Protein AF-A0A9W5T7R8-F1 (afdb_monomer_lite)

Structure (mmCIF, N/CA/C/O backbone):
data_AF-A0A9W5T7R8-F1
#
_entry.id   AF-A0A9W5T7R8-F1
#
loop_
_atom_site.group_PDB
_atom_site.id
_atom_site.type_symbol
_atom_site.label_atom_id
_atom_site.label_alt_id
_atom_site.label_comp_id
_atom_site.label_asym_id
_atom_site.label_entity_id
_atom_site.label_seq_id
_atom_site.pdbx_PDB_ins_code
_atom_site.Cartn_x
_atom_site.Cartn_y
_atom_site.Cartn_z
_atom_site.occupancy
_atom_site.B_iso_or_equiv
_atom_site.auth_seq_id
_atom_site.auth_comp_id
_atom_site.auth_asym_id
_atom_site.auth_atom_id
_atom_site.pdbx_PDB_model_num
ATOM 1 N N . MET A 1 1 ? -14.962 12.862 -5.104 1.00 23.00 1 MET A N 1
ATOM 2 C CA . MET A 1 1 ? -13.955 13.493 -5.996 1.00 23.00 1 MET A CA 1
ATOM 3 C C . MET A 1 1 ? -12.549 13.030 -5.608 1.00 23.00 1 MET A C 1
ATOM 5 O O . MET A 1 1 ? -11.966 13.589 -4.693 1.00 23.00 1 MET A O 1
ATOM 9 N N . GLY A 1 2 ? -12.017 11.999 -6.275 1.00 26.80 2 GLY A N 1
ATOM 10 C CA . GLY A 1 2 ? -10.707 11.380 -5.987 1.00 26.80 2 GLY A CA 1
ATOM 11 C C . GLY A 1 2 ? -9.674 11.579 -7.104 1.00 26.80 2 GLY A C 1
ATOM 12 O O . GLY A 1 2 ? -8.995 10.640 -7.491 1.00 26.80 2 GLY A O 1
ATOM 13 N N . LEU A 1 3 ? -9.604 12.788 -7.668 1.00 27.28 3 LEU A N 1
ATOM 14 C CA . LEU A 1 3 ? -8.689 13.176 -8.763 1.00 27.28 3 LEU A CA 1
ATOM 15 C C . LEU A 1 3 ? -7.994 14.530 -8.484 1.00 27.28 3 LEU A C 1
ATOM 17 O O . LEU A 1 3 ? -7.507 15.199 -9.393 1.00 27.28 3 LEU A O 1
ATOM 21 N N . VAL A 1 4 ? -7.986 14.984 -7.224 1.00 27.42 4 VAL A N 1
ATOM 22 C CA . VAL A 1 4 ? -7.709 16.395 -6.892 1.00 27.42 4 VAL A CA 1
ATOM 23 C C . VAL A 1 4 ? -6.227 16.703 -6.623 1.00 27.42 4 VAL A C 1
ATOM 25 O O . VAL A 1 4 ? -5.827 17.841 -6.865 1.00 27.42 4 VAL A O 1
ATOM 28 N N . SER A 1 5 ? -5.383 15.728 -6.258 1.00 31.88 5 SER A N 1
ATOM 29 C CA . SER A 1 5 ? -3.955 16.005 -5.976 1.00 31.88 5 SER A CA 1
ATOM 30 C C . SER A 1 5 ? -3.165 16.435 -7.228 1.00 31.88 5 SER A C 1
ATOM 32 O O . SER A 1 5 ? -2.343 17.339 -7.152 1.00 31.88 5 SER A O 1
ATOM 34 N N . PHE A 1 6 ? -3.511 15.954 -8.432 1.00 30.19 6 PHE A N 1
ATOM 35 C CA . PHE A 1 6 ? -2.869 16.451 -9.664 1.00 30.19 6 PHE A CA 1
ATOM 36 C C . PHE A 1 6 ? -3.442 17.784 -10.183 1.00 30.19 6 PHE A C 1
ATOM 38 O O . PHE A 1 6 ? -2.733 18.536 -10.851 1.00 30.19 6 PHE A O 1
ATOM 45 N N . ARG A 1 7 ? -4.707 18.122 -9.878 1.00 28.73 7 ARG A N 1
ATOM 46 C CA . ARG A 1 7 ? -5.350 19.349 -10.398 1.00 28.73 7 ARG A CA 1
ATOM 47 C C . ARG A 1 7 ? -4.938 20.622 -9.654 1.00 28.73 7 ARG A C 1
ATOM 49 O O . ARG A 1 7 ? -4.838 21.673 -10.285 1.00 28.73 7 ARG A O 1
ATOM 56 N N . HIS A 1 8 ? -4.691 20.559 -8.344 1.00 28.14 8 HIS A N 1
ATOM 57 C CA . HIS A 1 8 ? -4.399 21.767 -7.556 1.00 28.14 8 HIS A CA 1
ATOM 58 C C . HIS A 1 8 ? -2.977 22.309 -7.744 1.00 28.14 8 HIS A C 1
ATOM 60 O O . HIS A 1 8 ? -2.745 23.495 -7.518 1.00 28.14 8 HIS A O 1
ATOM 66 N N . VAL A 1 9 ? -2.046 21.489 -8.240 1.00 33.12 9 VAL A N 1
ATOM 67 C CA . VAL A 1 9 ? -0.649 21.906 -8.434 1.00 33.12 9 VAL A CA 1
ATOM 68 C C . VAL A 1 9 ? -0.447 22.763 -9.695 1.00 33.12 9 VAL A C 1
ATOM 70 O O . VAL A 1 9 ? 0.502 23.540 -9.743 1.00 33.12 9 VAL A O 1
ATOM 73 N N . TYR A 1 10 ? -1.349 22.717 -10.687 1.00 29.19 10 TYR A N 1
ATOM 74 C CA . TYR A 1 10 ? -1.171 23.458 -11.952 1.00 29.19 10 TYR A CA 1
ATOM 75 C C . TYR A 1 10 ? -2.207 24.562 -12.226 1.00 29.19 10 TYR A C 1
ATOM 77 O O . TYR A 1 10 ? -1.932 25.480 -12.999 1.00 29.19 10 TYR A O 1
ATOM 85 N N . ALA A 1 11 ? -3.368 24.554 -11.561 1.00 25.80 11 ALA A N 1
ATOM 86 C CA . ALA A 1 11 ? -4.445 25.515 -11.837 1.00 25.80 11 ALA A CA 1
ATOM 87 C C . ALA A 1 11 ? -4.159 26.968 -11.389 1.00 25.80 11 ALA A C 1
ATOM 89 O O . ALA A 1 11 ? -4.924 27.868 -11.724 1.00 25.80 11 ALA A O 1
ATOM 90 N N . ARG A 1 12 ? -3.054 27.235 -10.677 1.00 26.36 12 ARG A N 1
ATOM 91 C CA . ARG A 1 12 ? -2.699 28.587 -10.200 1.00 26.36 12 ARG A CA 1
ATOM 92 C C . ARG A 1 12 ? -1.835 29.416 -11.163 1.00 26.36 12 ARG A C 1
ATOM 94 O O . ARG A 1 12 ? -1.427 30.506 -10.796 1.00 26.36 12 ARG A O 1
ATOM 101 N N . THR A 1 13 ? -1.568 28.938 -12.383 1.00 30.62 13 THR A N 1
ATOM 102 C CA . THR A 1 13 ? -0.748 29.666 -13.385 1.00 30.62 13 THR A CA 1
ATOM 103 C C . THR A 1 13 ? -1.537 30.229 -14.569 1.00 30.62 13 THR A C 1
ATOM 105 O O . THR A 1 13 ? -0.951 30.586 -15.585 1.00 30.62 13 THR A O 1
ATOM 108 N N . LYS A 1 14 ? -2.867 30.340 -14.461 1.00 30.33 14 LYS A N 1
ATOM 109 C CA . LYS A 1 14 ? -3.702 30.851 -15.557 1.00 30.33 14 LYS A CA 1
ATOM 110 C C . LYS A 1 14 ? -4.711 31.912 -15.117 1.00 30.33 14 LYS A C 1
ATOM 112 O O . LYS A 1 14 ? -5.876 31.799 -15.453 1.00 30.33 14 LYS A O 1
ATOM 117 N N . TYR A 1 15 ? -4.277 32.926 -14.376 1.00 28.81 15 TYR A N 1
ATOM 118 C CA . TYR A 1 15 ? -5.021 34.184 -14.238 1.00 28.81 15 TYR A CA 1
ATOM 119 C C . TYR A 1 15 ? -4.046 35.307 -13.905 1.00 28.81 15 TYR A C 1
ATOM 121 O O . TYR A 1 15 ? -3.681 35.466 -12.750 1.00 28.81 15 TYR A O 1
ATOM 129 N N . GLU A 1 16 ? -3.592 35.999 -14.945 1.00 28.28 16 GLU A N 1
ATOM 130 C CA . GLU A 1 16 ? -3.337 37.443 -15.005 1.00 28.28 16 GLU A CA 1
ATOM 131 C C . GLU A 1 16 ? -2.691 37.712 -16.367 1.00 28.28 16 GLU A C 1
ATOM 133 O O . GLU A 1 16 ? -1.531 37.386 -16.585 1.00 28.28 16 GLU A O 1
ATOM 138 N N . GLU A 1 17 ? -3.502 38.153 -17.328 1.00 27.02 17 GLU A N 1
ATOM 139 C CA . GLU A 1 17 ? -3.256 39.367 -18.116 1.00 27.02 17 GLU A CA 1
ATOM 140 C C . GLU A 1 17 ? -4.398 39.558 -19.128 1.00 27.02 17 GLU A C 1
ATOM 142 O O . GLU A 1 17 ? -4.904 38.614 -19.740 1.00 27.02 17 GLU A O 1
ATOM 147 N N . ASP A 1 18 ? -4.861 40.801 -19.188 1.00 27.88 18 ASP A N 1
ATOM 148 C CA . ASP A 1 18 ? -6.078 41.276 -19.830 1.00 27.88 18 ASP A CA 1
ATOM 149 C C . ASP A 1 18 ? -6.125 41.085 -21.360 1.00 27.88 18 ASP A C 1
ATOM 151 O O . ASP A 1 18 ? -5.143 41.233 -22.084 1.00 27.88 18 ASP A O 1
ATOM 155 N N . ASN A 1 19 ? -7.338 40.814 -21.848 1.00 26.39 19 ASN A N 1
ATOM 156 C CA . ASN A 1 19 ? -7.784 40.881 -23.252 1.00 26.39 19 ASN A CA 1
ATOM 157 C C . ASN A 1 19 ? -7.835 42.362 -23.743 1.00 26.39 19 ASN A C 1
ATOM 159 O O . ASN A 1 19 ? -7.870 43.231 -22.869 1.00 26.39 19 ASN A O 1
ATOM 163 N N . PRO A 1 20 ? -7.989 42.717 -25.055 1.00 34.69 20 PRO A N 1
ATOM 164 C CA . PRO A 1 20 ? -8.748 41.965 -26.075 1.00 34.69 20 PRO A CA 1
ATOM 165 C C . PRO A 1 20 ? -8.297 42.051 -27.567 1.00 34.69 20 PRO A C 1
ATOM 167 O O . PRO A 1 20 ? -7.465 42.865 -27.955 1.00 34.69 20 PRO A O 1
ATOM 170 N N . ALA A 1 21 ? -9.047 41.295 -28.394 1.00 25.12 21 ALA A N 1
ATOM 171 C CA . ALA A 1 21 ? -9.276 41.405 -29.853 1.00 25.12 21 ALA A CA 1
ATOM 172 C C . ALA A 1 21 ? -8.281 40.575 -30.709 1.00 25.12 21 ALA A C 1
ATOM 174 O O . ALA A 1 21 ? -7.082 40.645 -30.508 1.00 25.12 21 ALA A O 1
ATOM 175 N N . GLU A 1 22 ? -8.667 39.672 -31.619 1.00 24.88 22 GLU A N 1
ATOM 176 C CA . GLU A 1 22 ? -9.632 39.775 -32.714 1.00 24.88 22 GLU A CA 1
ATOM 177 C C . GLU A 1 22 ? -9.999 38.382 -33.271 1.00 24.88 22 GLU A C 1
ATOM 179 O O . GLU A 1 22 ? -9.267 37.403 -33.134 1.00 24.88 22 GLU A O 1
ATOM 184 N N . ASN A 1 23 ? -11.150 38.323 -33.940 1.00 28.00 23 ASN A N 1
ATOM 185 C CA . ASN A 1 23 ? -11.720 37.157 -34.604 1.00 28.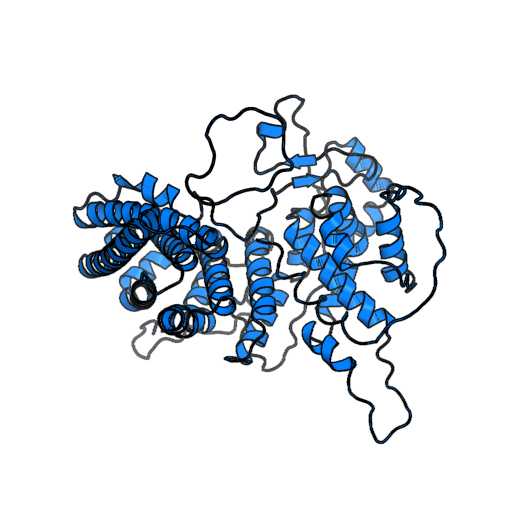00 23 ASN A CA 1
ATOM 186 C C . ASN A 1 23 ? -10.799 36.558 -35.677 1.00 28.00 23 ASN A C 1
ATOM 188 O O . ASN A 1 23 ? -10.340 37.269 -36.563 1.00 28.00 23 ASN A O 1
ATOM 192 N N . THR A 1 24 ? -10.700 35.230 -35.732 1.00 26.50 24 THR A N 1
ATOM 193 C CA . THR A 1 24 ? -10.778 34.492 -37.004 1.00 26.50 24 THR A CA 1
ATOM 194 C C . THR A 1 24 ? -11.120 33.031 -36.738 1.00 26.50 24 THR A C 1
ATOM 196 O O . THR A 1 24 ? -10.464 32.334 -35.972 1.00 26.50 24 THR A O 1
ATOM 199 N N . ALA A 1 25 ? -12.208 32.590 -37.361 1.00 33.06 25 ALA A N 1
ATOM 200 C CA . ALA A 1 25 ? -12.655 31.213 -37.366 1.00 33.06 25 ALA A CA 1
ATOM 201 C C . ALA A 1 25 ? -11.724 30.356 -38.234 1.00 33.06 25 ALA A C 1
ATOM 203 O O . ALA A 1 25 ? -11.515 30.674 -39.404 1.00 33.06 25 ALA A O 1
ATOM 204 N N . THR A 1 26 ? -11.256 29.228 -37.703 1.00 25.48 26 THR A N 1
ATOM 205 C CA . THR A 1 26 ? -10.658 28.156 -38.505 1.00 25.48 26 THR A CA 1
ATOM 206 C C . THR A 1 26 ? -11.041 26.789 -37.942 1.00 25.48 26 THR A C 1
ATOM 208 O O . THR A 1 26 ? -10.622 26.391 -36.864 1.00 25.48 26 THR A O 1
ATOM 211 N N . SER A 1 27 ? -11.887 26.111 -38.722 1.00 25.31 27 SER A N 1
ATOM 212 C CA . SER A 1 27 ? -11.985 24.663 -38.938 1.00 25.31 27 SER A CA 1
ATOM 213 C C . SER A 1 27 ? -11.638 23.737 -37.765 1.00 25.31 27 SER A C 1
ATOM 215 O O . SER A 1 27 ? -10.476 23.418 -37.524 1.00 25.31 27 SER A O 1
ATOM 217 N N . VAL A 1 28 ? -12.682 23.192 -37.136 1.00 30.47 28 VAL A N 1
ATOM 218 C CA . VAL A 1 28 ? -12.600 22.013 -36.266 1.00 30.47 28 VAL A CA 1
ATOM 219 C C . VAL A 1 28 ? -12.209 20.806 -37.123 1.00 30.47 28 VAL A C 1
ATOM 221 O O . VAL A 1 28 ? -13.048 20.202 -37.787 1.00 30.47 28 VAL A O 1
ATOM 224 N N . VAL A 1 29 ? -10.919 20.479 -37.136 1.00 28.62 29 VAL A N 1
ATOM 225 C CA . VAL A 1 29 ? -10.441 19.141 -37.500 1.00 28.62 29 VAL A CA 1
ATOM 226 C C . VAL A 1 29 ? -10.644 18.260 -36.258 1.00 28.62 29 VAL A C 1
ATOM 228 O O . VAL A 1 29 ? -10.302 18.710 -35.160 1.00 28.62 29 VAL A O 1
ATOM 231 N N . PRO A 1 30 ? -11.232 17.055 -36.367 1.00 28.05 30 PRO A N 1
ATOM 232 C CA . PRO A 1 30 ? -11.316 16.147 -35.227 1.00 28.05 30 PRO A CA 1
ATOM 233 C C . PRO A 1 30 ? -9.891 15.822 -34.757 1.00 28.05 30 PRO A C 1
ATOM 235 O O . PRO A 1 30 ? -9.014 15.685 -35.610 1.00 28.05 30 PRO A O 1
ATOM 238 N N . PRO A 1 31 ? -9.621 15.689 -33.448 1.00 31.73 31 PRO A N 1
ATOM 239 C CA . PRO A 1 31 ? -8.311 15.235 -33.009 1.00 31.73 31 PRO A CA 1
ATOM 240 C C . PRO A 1 31 ? -8.082 13.827 -33.570 1.00 31.73 31 PRO A C 1
ATOM 242 O O . PRO A 1 31 ? -8.842 12.906 -33.269 1.00 31.73 31 PRO A O 1
ATOM 245 N N . GLU A 1 32 ? -7.069 13.685 -34.427 1.00 30.02 32 GLU A N 1
ATOM 246 C CA . GLU A 1 32 ? -6.543 12.386 -34.842 1.00 30.02 32 GLU A CA 1
ATOM 247 C C . GLU A 1 32 ? -6.204 11.579 -33.582 1.00 30.02 32 GLU A C 1
ATOM 249 O O . GLU A 1 32 ? -5.614 12.113 -32.637 1.00 30.02 32 GLU A O 1
ATOM 254 N N . GLU A 1 33 ? -6.606 10.305 -33.536 1.00 32.50 33 GLU A N 1
ATOM 255 C CA . GLU A 1 33 ? -6.190 9.408 -32.460 1.00 32.50 33 GLU A CA 1
ATOM 256 C C . GLU A 1 33 ? -4.652 9.384 -32.411 1.00 32.50 33 GLU A C 1
ATOM 258 O O . GLU A 1 33 ? -4.025 9.059 -33.423 1.00 32.50 33 GLU A O 1
ATOM 263 N N . PRO A 1 34 ? -4.011 9.732 -31.278 1.00 40.38 34 PRO A N 1
ATOM 264 C CA . PRO A 1 34 ? -2.562 9.688 -31.189 1.00 40.38 34 PRO A CA 1
ATOM 265 C C . PRO A 1 34 ? -2.100 8.235 -31.318 1.00 40.38 34 PRO A C 1
ATOM 267 O O . PRO A 1 34 ? -2.453 7.371 -30.509 1.00 40.38 34 PRO A O 1
ATOM 270 N N . ASP A 1 35 ? -1.317 7.983 -32.362 1.00 47.25 35 ASP A N 1
ATOM 271 C CA . ASP A 1 35 ? -0.700 6.696 -32.646 1.00 47.25 35 ASP A CA 1
ATOM 272 C C . ASP A 1 35 ? 0.115 6.215 -31.427 1.00 47.25 35 ASP A C 1
ATOM 274 O O . ASP A 1 35 ? 0.930 6.948 -30.859 1.00 47.25 35 ASP A O 1
ATOM 278 N N . LYS A 1 36 ? -0.162 4.993 -30.958 1.00 53.56 36 LYS A N 1
ATOM 279 C CA . LYS A 1 36 ? 0.177 4.534 -29.594 1.00 53.56 36 LYS A CA 1
ATOM 280 C C . LYS A 1 36 ? 1.679 4.364 -29.347 1.00 53.56 36 LYS A C 1
ATOM 282 O O . LYS A 1 36 ? 2.089 4.350 -28.185 1.00 53.56 36 LYS A O 1
ATOM 287 N N . ASP A 1 37 ? 2.477 4.278 -30.408 1.00 61.19 37 ASP A N 1
ATOM 288 C CA . ASP A 1 37 ? 3.933 4.099 -30.345 1.00 61.19 37 ASP A CA 1
ATOM 289 C C . ASP A 1 37 ? 4.713 5.423 -30.262 1.00 61.19 37 ASP A C 1
ATOM 291 O O . ASP A 1 37 ? 5.884 5.439 -29.873 1.00 61.19 37 ASP A O 1
ATOM 295 N N . VAL A 1 38 ? 4.059 6.551 -30.547 1.00 75.69 38 VAL A N 1
ATOM 296 C CA . VAL A 1 38 ? 4.699 7.871 -30.601 1.00 75.69 38 VAL A CA 1
ATOM 297 C C . VAL A 1 38 ? 5.185 8.328 -29.217 1.00 75.69 38 VAL A C 1
ATOM 299 O O . VAL A 1 38 ? 6.282 8.873 -29.090 1.00 75.69 38 VAL A O 1
ATOM 302 N N . ASP A 1 39 ? 4.421 8.038 -28.159 1.00 82.00 39 ASP A N 1
ATOM 303 C CA . ASP A 1 39 ? 4.752 8.452 -26.788 1.00 82.00 39 ASP A CA 1
ATOM 304 C C . ASP A 1 39 ? 6.039 7.791 -26.265 1.00 82.00 39 ASP A C 1
ATOM 306 O O . ASP A 1 39 ? 6.870 8.437 -25.622 1.00 82.00 39 ASP A O 1
ATOM 310 N N . ILE A 1 40 ? 6.226 6.495 -26.545 1.00 82.94 40 ILE A N 1
ATOM 311 C CA . ILE A 1 40 ? 7.423 5.755 -26.122 1.00 82.94 40 ILE A CA 1
ATOM 312 C C . ILE A 1 40 ? 8.651 6.246 -26.885 1.00 82.94 40 ILE A C 1
ATOM 314 O O . ILE A 1 40 ? 9.715 6.400 -26.285 1.00 82.94 40 ILE A O 1
ATOM 318 N N . GLU A 1 41 ? 8.521 6.523 -28.182 1.00 84.69 41 GLU A N 1
ATOM 319 C CA . GLU A 1 41 ? 9.622 7.086 -28.964 1.00 84.69 41 GLU A CA 1
ATOM 320 C C . GLU A 1 41 ? 10.006 8.488 -28.478 1.00 84.69 41 GLU A C 1
ATOM 322 O O . GLU A 1 41 ? 11.193 8.771 -28.328 1.00 84.69 41 GLU A O 1
ATOM 327 N N . TYR A 1 42 ? 9.048 9.338 -28.097 1.00 84.50 42 TYR A N 1
ATOM 328 C CA . TYR A 1 42 ? 9.359 10.629 -27.471 1.00 84.50 42 TYR A CA 1
ATOM 329 C C . TYR A 1 42 ? 10.088 10.488 -26.136 1.00 84.50 42 TYR A C 1
ATOM 331 O O . TYR A 1 42 ? 11.030 11.234 -25.854 1.00 84.50 42 TYR A O 1
ATOM 339 N N . LEU A 1 43 ? 9.706 9.506 -25.321 1.00 85.56 43 LEU A N 1
ATOM 340 C CA . LEU A 1 43 ? 10.438 9.205 -24.097 1.00 85.56 43 LEU A CA 1
ATOM 341 C C . LEU A 1 43 ? 11.863 8.724 -24.397 1.00 85.56 43 LEU A C 1
ATOM 343 O O . LEU A 1 43 ? 12.812 9.168 -23.749 1.00 85.56 43 LEU A O 1
ATOM 347 N N . LYS A 1 44 ? 12.049 7.874 -25.411 1.00 85.81 44 LYS A N 1
ATOM 348 C CA . LYS A 1 44 ? 13.386 7.455 -25.850 1.00 85.81 44 LYS A CA 1
ATOM 349 C C . LYS A 1 44 ? 14.213 8.642 -26.356 1.00 85.81 44 LYS A C 1
ATOM 351 O O . LYS A 1 44 ? 15.378 8.765 -25.980 1.00 85.81 44 LYS A O 1
ATOM 356 N N . GLU A 1 45 ? 13.625 9.547 -27.139 1.00 85.62 45 GLU A N 1
ATOM 357 C CA . GLU A 1 45 ? 14.274 10.785 -27.590 1.00 85.62 45 GLU A CA 1
ATOM 358 C C . GLU A 1 45 ? 14.784 11.626 -26.407 1.00 85.62 45 GLU A C 1
ATOM 360 O O . GLU A 1 45 ? 15.913 12.127 -26.448 1.00 85.62 45 GLU A O 1
ATOM 365 N N . LEU A 1 46 ? 14.006 11.731 -25.327 1.00 83.94 46 LEU A N 1
ATOM 366 C CA . LEU A 1 46 ? 14.413 12.447 -24.119 1.00 83.94 46 LEU A CA 1
ATOM 367 C C . LEU A 1 46 ? 15.560 11.738 -23.380 1.00 83.94 46 LEU A C 1
ATOM 369 O O . LEU A 1 46 ? 16.579 12.363 -23.076 1.00 83.94 46 LEU A O 1
ATOM 373 N N . PHE A 1 47 ? 15.416 10.444 -23.078 1.00 84.25 47 PHE A N 1
ATOM 374 C CA . PHE A 1 47 ? 16.367 9.720 -22.225 1.00 84.25 47 PHE A CA 1
ATOM 375 C C . PHE A 1 47 ? 17.672 9.344 -22.940 1.00 84.25 47 PHE A C 1
ATOM 377 O O . PHE A 1 47 ? 18.739 9.441 -22.331 1.00 84.25 47 PHE A O 1
ATOM 384 N N . PHE A 1 48 ? 17.615 8.960 -24.219 1.00 84.12 48 PHE A N 1
ATOM 385 C CA . PHE A 1 48 ? 18.787 8.515 -24.987 1.00 84.12 48 PHE A CA 1
ATOM 386 C C . PHE A 1 48 ? 19.420 9.621 -25.830 1.00 84.12 48 PHE A C 1
ATOM 388 O O . PHE A 1 48 ? 20.627 9.588 -26.072 1.00 84.12 48 PHE A O 1
ATOM 395 N N . HIS A 1 49 ? 18.630 10.597 -26.286 1.00 83.62 49 HIS A N 1
ATOM 396 C CA . HIS A 1 49 ? 19.101 11.625 -27.218 1.00 83.62 49 HIS A CA 1
ATOM 397 C C . HIS A 1 49 ? 19.038 13.045 -26.657 1.00 83.62 49 HIS A C 1
ATOM 399 O O . HIS A 1 49 ? 19.481 13.968 -27.340 1.00 83.62 49 HIS A O 1
ATOM 405 N N . SER A 1 50 ? 18.535 13.233 -25.428 1.00 80.25 50 SER A N 1
ATOM 406 C CA . SER A 1 50 ? 18.412 14.548 -24.787 1.00 80.25 50 SER A CA 1
ATOM 407 C C . SER A 1 50 ? 17.646 15.564 -25.653 1.00 80.25 50 SER A C 1
ATOM 409 O O . SER A 1 50 ? 17.888 16.767 -25.572 1.00 80.25 50 SER A O 1
ATOM 411 N N . LYS A 1 51 ? 16.730 15.090 -26.510 1.00 78.12 51 LYS A N 1
ATOM 412 C CA . LYS A 1 51 ? 15.912 15.942 -27.379 1.00 78.12 51 LYS A CA 1
ATOM 413 C C . LYS A 1 51 ? 14.630 16.331 -26.653 1.00 78.12 51 LYS A C 1
ATOM 415 O O . LYS A 1 51 ? 13.906 15.474 -26.157 1.00 78.12 51 LYS A O 1
ATOM 420 N N . LEU A 1 52 ? 14.353 17.632 -26.606 1.00 72.31 52 LEU A N 1
ATOM 421 C CA . LEU A 1 52 ? 13.158 18.172 -25.965 1.00 72.31 52 LEU A CA 1
ATOM 422 C C . LEU A 1 52 ? 12.022 18.342 -26.972 1.00 72.31 52 LEU A C 1
ATOM 424 O O . LEU A 1 52 ? 12.214 18.887 -28.059 1.00 72.31 52 LEU A O 1
ATOM 428 N N . ARG A 1 53 ? 10.820 17.934 -26.566 1.00 69.50 53 ARG A N 1
ATOM 429 C CA . ARG A 1 53 ? 9.559 18.205 -27.263 1.00 69.50 53 ARG A CA 1
ATOM 430 C C . ARG A 1 53 ? 8.724 19.133 -26.365 1.00 69.50 53 ARG A C 1
ATOM 432 O O . ARG A 1 53 ? 8.135 18.649 -25.404 1.00 69.50 53 ARG A O 1
ATOM 439 N N . PRO A 1 54 ? 8.671 20.452 -26.636 1.00 58.56 54 PRO A N 1
ATOM 440 C CA . PRO A 1 54 ? 8.043 21.433 -25.737 1.00 58.56 54 PRO A CA 1
ATOM 441 C C . PRO A 1 54 ? 6.534 21.246 -25.508 1.00 58.56 54 PRO A C 1
ATOM 443 O O . PRO A 1 54 ? 5.987 21.837 -24.587 1.00 58.56 54 PRO A O 1
ATOM 446 N N . ALA A 1 55 ? 5.862 20.456 -26.351 1.00 59.44 55 ALA A N 1
ATOM 447 C CA . ALA A 1 55 ? 4.408 20.304 -26.363 1.00 59.44 55 ALA A CA 1
ATOM 448 C C . ALA A 1 55 ? 3.880 19.070 -25.606 1.00 59.44 55 ALA A C 1
ATOM 450 O O . ALA A 1 55 ? 2.669 18.858 -25.598 1.00 59.44 55 ALA A O 1
ATOM 451 N N . LEU A 1 56 ? 4.740 18.235 -25.005 1.00 67.00 56 LEU A N 1
ATOM 452 C CA . LEU A 1 56 ? 4.269 17.013 -24.346 1.00 67.00 56 LEU A CA 1
ATOM 453 C C . LEU A 1 56 ? 3.842 17.280 -22.896 1.00 67.00 56 LEU A C 1
ATOM 455 O O . LEU A 1 56 ? 4.657 17.662 -22.054 1.00 67.00 56 LEU A O 1
ATOM 459 N N . ASP A 1 57 ? 2.564 17.040 -22.600 1.00 77.06 57 ASP A N 1
ATOM 460 C CA . ASP A 1 57 ? 2.040 17.036 -21.235 1.00 77.06 57 ASP A CA 1
ATOM 461 C C . ASP A 1 57 ? 2.411 15.721 -20.533 1.00 77.06 57 ASP A C 1
ATOM 463 O O . ASP A 1 57 ? 1.707 14.713 -20.624 1.00 77.06 57 ASP A O 1
ATOM 467 N N . TRP A 1 58 ? 3.543 15.732 -19.827 1.00 74.94 58 TRP A N 1
ATOM 468 C CA . TRP A 1 58 ? 4.041 14.567 -19.094 1.00 74.94 58 TRP A CA 1
ATOM 469 C C . TRP A 1 58 ? 3.047 14.076 -18.034 1.00 74.94 58 TRP A C 1
ATOM 471 O O . TRP A 1 58 ? 2.876 12.871 -17.869 1.00 74.94 58 TRP A O 1
ATOM 481 N N . ALA A 1 59 ? 2.365 14.983 -17.328 1.00 69.94 59 ALA A N 1
ATOM 482 C CA . ALA A 1 59 ? 1.384 14.600 -16.313 1.00 69.94 59 ALA A CA 1
ATOM 483 C C . ALA A 1 59 ? 0.120 14.014 -16.963 1.00 69.94 59 ALA A C 1
ATOM 485 O O . ALA A 1 59 ? -0.394 12.987 -16.512 1.00 69.94 59 ALA A O 1
ATOM 486 N N . GLY A 1 60 ? -0.330 14.620 -18.065 1.00 78.00 60 GLY A N 1
ATOM 487 C CA . GLY A 1 60 ? -1.404 14.103 -18.909 1.00 78.00 60 GLY A CA 1
ATOM 488 C C . GLY A 1 60 ? -1.106 12.715 -19.475 1.00 78.00 60 GLY A C 1
ATOM 489 O O . GLY A 1 60 ? -2.012 11.888 -19.539 1.00 78.00 60 GLY A O 1
ATOM 490 N N . LEU A 1 61 ? 0.156 12.400 -19.796 1.00 80.50 61 LEU A N 1
ATOM 491 C CA . LEU A 1 61 ? 0.563 11.067 -20.255 1.00 80.50 61 LEU A CA 1
ATOM 492 C C . LEU A 1 61 ? 0.211 9.977 -19.233 1.00 80.50 61 LEU A C 1
ATOM 494 O O . LEU A 1 61 ? -0.378 8.963 -19.606 1.00 80.50 61 LEU A O 1
ATOM 498 N N . CYS A 1 62 ? 0.515 10.191 -17.947 1.00 78.38 62 CYS A N 1
ATOM 499 C CA . CYS A 1 62 ? 0.177 9.226 -16.897 1.00 78.38 62 CYS A CA 1
ATOM 500 C C . CYS A 1 62 ? -1.327 9.000 -16.774 1.00 78.38 62 CYS A C 1
ATOM 502 O O . CYS A 1 62 ? -1.747 7.857 -16.623 1.00 78.38 62 CYS A O 1
ATOM 504 N N . LEU A 1 63 ? -2.125 10.066 -16.864 1.00 78.56 63 LEU A N 1
ATOM 505 C CA . LEU A 1 63 ? -3.585 9.980 -16.802 1.00 78.56 63 LEU A CA 1
ATOM 506 C C . LEU A 1 63 ? -4.151 9.247 -18.024 1.00 78.56 63 LEU A C 1
ATOM 508 O O . LEU A 1 63 ? -4.955 8.329 -17.880 1.00 78.56 63 LEU A O 1
ATOM 512 N N . ASN A 1 64 ? -3.678 9.595 -19.221 1.00 83.56 64 ASN A N 1
ATOM 513 C CA . ASN A 1 64 ? -4.127 8.998 -20.478 1.00 83.56 64 ASN A CA 1
ATOM 514 C C . ASN A 1 64 ? -3.761 7.512 -20.574 1.00 83.56 64 ASN A C 1
ATOM 516 O O . ASN A 1 64 ? -4.536 6.709 -21.089 1.00 83.56 64 ASN A O 1
ATOM 520 N N . LYS A 1 65 ? -2.583 7.131 -20.068 1.00 85.94 65 LYS A N 1
ATOM 521 C CA . LYS A 1 65 ? -2.078 5.753 -20.109 1.00 85.94 65 LYS A CA 1
ATOM 522 C C . LYS A 1 65 ? -2.325 4.985 -18.812 1.00 85.94 65 LYS A C 1
ATOM 524 O O . LYS A 1 65 ? -1.792 3.891 -18.665 1.00 85.94 65 LYS A O 1
ATOM 529 N N . GLN A 1 66 ? -3.114 5.497 -17.864 1.00 82.12 66 GLN A N 1
ATOM 530 C CA . GLN A 1 66 ? -3.242 4.901 -16.523 1.00 82.12 66 GLN A CA 1
ATOM 531 C C . GLN A 1 66 ? -3.747 3.444 -16.518 1.00 82.12 66 GLN A C 1
ATOM 533 O O . GLN A 1 66 ? -3.483 2.725 -15.567 1.00 82.12 66 GLN A O 1
ATOM 538 N N . HIS A 1 67 ? -4.471 3.013 -17.560 1.00 82.06 67 HIS A N 1
ATOM 539 C CA . HIS A 1 67 ? -4.958 1.634 -17.736 1.00 82.06 67 HIS A CA 1
ATOM 540 C C . HIS A 1 67 ? -4.215 0.872 -18.850 1.00 82.06 67 HIS A C 1
ATOM 542 O O . HIS A 1 67 ? -4.564 -0.264 -19.171 1.00 82.06 67 HIS A O 1
ATOM 548 N N . ASP A 1 68 ? -3.210 1.485 -19.477 1.00 87.75 68 ASP A N 1
ATOM 549 C CA . ASP A 1 68 ? -2.444 0.870 -20.558 1.00 87.75 68 ASP A CA 1
ATOM 550 C C . ASP A 1 68 ? -1.273 0.066 -19.979 1.00 87.75 68 ASP A C 1
ATOM 552 O O . ASP A 1 68 ? -0.115 0.491 -19.958 1.00 87.75 68 ASP A O 1
ATOM 556 N N . PHE A 1 69 ? -1.575 -1.139 -19.491 1.00 88.44 69 PHE A N 1
ATOM 557 C CA . PHE A 1 69 ? -0.570 -2.026 -18.898 1.00 88.44 69 PHE A CA 1
ATOM 558 C C . PHE A 1 69 ? 0.566 -2.386 -19.872 1.00 88.44 69 PHE A C 1
ATOM 560 O O . PHE A 1 69 ? 1.659 -2.750 -19.438 1.00 88.44 69 PHE A O 1
ATOM 567 N N . LYS A 1 70 ? 0.344 -2.278 -21.189 1.00 89.19 70 LYS A N 1
ATOM 568 C CA . LYS A 1 70 ? 1.376 -2.525 -22.207 1.00 89.19 70 LYS A CA 1
ATOM 569 C C . LYS A 1 70 ? 2.338 -1.361 -22.312 1.00 89.19 70 LYS A C 1
ATOM 571 O O . LYS A 1 70 ? 3.548 -1.588 -22.313 1.00 89.19 70 LYS A O 1
ATOM 576 N N . PHE A 1 71 ? 1.817 -0.140 -22.328 1.00 91.12 71 PHE A N 1
ATOM 577 C CA . PHE A 1 71 ? 2.632 1.062 -22.229 1.00 91.12 71 PHE A CA 1
ATOM 578 C C . PHE A 1 71 ? 3.540 0.995 -20.996 1.00 91.12 71 PHE A C 1
ATOM 580 O O . PHE A 1 71 ? 4.755 1.127 -21.123 1.00 91.12 71 PHE A O 1
ATOM 587 N N . TRP A 1 72 ? 2.995 0.672 -19.819 1.00 91.88 72 TRP A N 1
ATOM 588 C CA . TRP A 1 72 ? 3.788 0.596 -18.587 1.00 91.88 72 TRP A CA 1
ATOM 589 C C . TRP A 1 72 ? 4.779 -0.568 -18.553 1.00 91.88 72 TRP A C 1
ATOM 591 O O . TRP A 1 72 ? 5.885 -0.410 -18.024 1.00 91.88 72 TRP A O 1
ATOM 601 N N . ALA A 1 73 ? 4.445 -1.712 -19.157 1.00 92.56 73 ALA A N 1
ATOM 602 C CA . ALA A 1 73 ? 5.400 -2.798 -19.367 1.00 92.56 73 ALA A CA 1
ATOM 603 C C . ALA A 1 73 ? 6.576 -2.346 -20.249 1.00 92.56 73 ALA A C 1
ATOM 605 O O . ALA A 1 73 ? 7.730 -2.615 -19.914 1.00 92.56 73 ALA A O 1
ATOM 606 N N . ASN A 1 74 ? 6.298 -1.599 -21.322 1.00 91.56 74 ASN A N 1
ATOM 607 C CA . ASN A 1 74 ? 7.318 -1.061 -22.218 1.00 91.56 74 ASN A CA 1
ATOM 608 C C . ASN A 1 74 ? 8.173 0.020 -21.535 1.00 91.56 74 ASN A C 1
ATOM 610 O O . ASN A 1 74 ? 9.396 -0.045 -21.603 1.00 91.56 74 ASN A O 1
ATOM 614 N N . VAL A 1 75 ? 7.565 0.948 -20.785 1.00 93.25 75 VAL A N 1
ATOM 615 C CA . VAL A 1 75 ? 8.297 1.917 -19.946 1.00 93.25 75 VAL A CA 1
ATOM 616 C C . VAL A 1 75 ? 9.228 1.185 -18.979 1.00 93.25 75 VAL A C 1
ATOM 618 O O . VAL A 1 75 ? 10.407 1.514 -18.880 1.00 93.25 75 VAL A O 1
ATOM 621 N N . SER A 1 76 ? 8.733 0.149 -18.303 1.00 93.06 76 SER A N 1
ATOM 622 C CA . SER A 1 76 ? 9.520 -0.602 -17.317 1.00 93.06 76 SER A CA 1
ATOM 623 C C . SER A 1 76 ? 10.685 -1.359 -17.952 1.00 93.06 76 SER A C 1
ATOM 625 O O . SER A 1 76 ? 11.778 -1.384 -17.390 1.00 93.06 76 SER A O 1
ATOM 627 N N . HIS A 1 77 ? 10.463 -1.957 -19.124 1.00 93.06 77 HIS A N 1
ATOM 628 C CA . HIS A 1 77 ? 11.480 -2.691 -19.876 1.00 93.06 77 HIS A CA 1
ATOM 629 C C . HIS A 1 77 ? 12.527 -1.757 -20.493 1.00 93.06 77 HIS A C 1
ATOM 631 O O . HIS A 1 77 ? 13.717 -1.930 -20.243 1.00 93.06 77 HIS A O 1
ATOM 637 N N . SER A 1 78 ? 12.088 -0.742 -21.236 1.00 90.94 78 SER A N 1
ATOM 638 C CA . SER A 1 78 ? 12.957 0.118 -22.046 1.00 90.94 78 SER A CA 1
ATOM 639 C C . SER A 1 78 ? 13.612 1.249 -21.248 1.00 90.94 78 SER A C 1
ATOM 641 O O . SER A 1 78 ? 14.732 1.653 -21.554 1.00 90.94 78 SER A O 1
ATOM 643 N N . LEU A 1 79 ? 12.915 1.792 -20.244 1.00 92.94 79 LEU A N 1
ATOM 644 C CA . LEU A 1 79 ? 13.295 3.039 -19.567 1.00 92.94 79 LEU A CA 1
ATOM 645 C C . LEU A 1 79 ? 13.463 2.890 -18.053 1.00 92.94 79 LEU A C 1
ATOM 647 O O . LEU A 1 79 ? 14.045 3.776 -17.431 1.00 92.94 79 LEU A O 1
ATOM 651 N N . GLY A 1 80 ? 13.009 1.787 -17.449 1.00 92.62 80 GLY A N 1
ATOM 652 C CA . GLY A 1 80 ? 12.932 1.636 -15.993 1.00 92.62 80 GLY A CA 1
ATOM 653 C C . GLY A 1 80 ? 14.247 1.926 -15.261 1.00 92.62 80 GLY A C 1
ATOM 654 O O . GLY A 1 80 ? 14.254 2.656 -14.274 1.00 92.62 80 GLY A O 1
ATOM 655 N N . LEU A 1 81 ? 15.385 1.442 -15.771 1.00 90.88 81 LEU A N 1
ATOM 656 C CA . LEU A 1 81 ? 16.698 1.724 -15.169 1.00 90.88 81 LEU A CA 1
ATOM 657 C C . LEU A 1 81 ? 17.107 3.202 -15.277 1.00 90.88 81 LEU A C 1
ATOM 659 O O . LEU A 1 81 ? 17.756 3.713 -14.368 1.00 90.88 81 LEU A O 1
ATOM 663 N N . PHE A 1 82 ? 16.734 3.894 -16.357 1.00 90.06 82 PHE A N 1
ATOM 664 C CA . PHE A 1 82 ? 17.023 5.320 -16.533 1.00 90.06 82 PHE A CA 1
ATOM 665 C C . PHE A 1 82 ? 16.146 6.182 -15.633 1.00 90.06 82 PHE A C 1
ATOM 667 O O . PHE A 1 82 ? 16.667 7.078 -14.976 1.00 90.06 82 PHE A O 1
ATOM 674 N N . VAL A 1 83 ? 14.855 5.854 -15.541 1.00 92.31 83 VAL A N 1
ATOM 675 C CA . VAL A 1 83 ? 13.915 6.493 -14.611 1.00 92.31 83 VAL A CA 1
ATOM 676 C C . VAL A 1 83 ? 14.453 6.412 -13.182 1.00 92.31 83 VAL A C 1
ATOM 678 O O . VAL A 1 83 ? 14.563 7.428 -12.500 1.00 92.31 83 VAL A O 1
ATOM 681 N N . LEU A 1 84 ? 14.862 5.217 -12.744 1.00 91.38 84 LEU A N 1
ATOM 682 C CA . LEU A 1 84 ? 15.388 5.008 -11.394 1.00 91.38 84 LEU A CA 1
ATOM 683 C C . LEU A 1 84 ? 16.735 5.705 -11.183 1.00 91.38 84 LEU A C 1
ATOM 685 O O . LEU A 1 84 ? 16.912 6.384 -10.177 1.00 91.38 84 LEU A O 1
ATOM 689 N N . LYS A 1 85 ? 17.653 5.627 -12.155 1.00 87.50 85 LYS A N 1
ATOM 690 C CA . LYS A 1 85 ? 18.929 6.356 -12.121 1.00 87.50 85 LYS A CA 1
ATOM 691 C C . LYS A 1 85 ? 18.718 7.860 -11.939 1.00 87.50 85 LYS A C 1
ATOM 693 O O . LYS A 1 85 ? 19.426 8.470 -11.141 1.00 87.50 85 LYS A O 1
ATOM 698 N N . SER A 1 86 ? 17.798 8.456 -12.696 1.00 87.50 86 SER A N 1
ATOM 699 C CA . SER A 1 86 ? 17.531 9.896 -12.651 1.00 87.50 86 SER A CA 1
ATOM 700 C C . SER A 1 86 ? 16.960 10.341 -11.309 1.00 87.50 86 SER A C 1
ATOM 702 O O . SER A 1 86 ? 17.209 11.467 -10.905 1.00 87.50 86 SER A O 1
ATOM 704 N N . ILE A 1 87 ? 16.224 9.476 -10.611 1.00 87.19 87 ILE A N 1
ATOM 705 C CA . ILE A 1 87 ? 15.618 9.800 -9.313 1.00 87.19 87 ILE A CA 1
ATOM 706 C C . ILE A 1 87 ? 16.589 9.537 -8.163 1.00 87.19 87 ILE A C 1
ATOM 708 O O . ILE A 1 87 ? 16.713 10.361 -7.265 1.00 87.19 87 ILE A O 1
ATOM 712 N N . PHE A 1 88 ? 17.289 8.404 -8.177 1.00 82.94 88 PHE A N 1
ATOM 713 C CA . PHE A 1 88 ? 18.162 8.006 -7.069 1.00 82.94 88 PHE A CA 1
ATOM 714 C C . PHE A 1 88 ? 19.472 8.781 -7.011 1.00 82.94 88 PHE A C 1
ATOM 716 O O . PHE A 1 88 ? 20.038 8.895 -5.931 1.00 82.94 88 PHE A O 1
ATOM 723 N N . ASN A 1 89 ? 19.927 9.328 -8.140 1.00 73.75 89 ASN A N 1
ATOM 724 C CA . ASN A 1 89 ? 21.089 10.217 -8.189 1.00 73.75 89 ASN A CA 1
ATOM 725 C C . ASN A 1 89 ? 20.691 11.700 -8.255 1.00 73.75 89 ASN A C 1
ATOM 727 O O . ASN A 1 89 ? 21.525 12.537 -8.593 1.00 73.75 89 ASN A O 1
ATOM 731 N N . ALA A 1 90 ? 19.419 12.036 -8.021 1.00 64.31 90 ALA A N 1
ATOM 732 C CA . ALA A 1 90 ? 19.029 13.430 -7.891 1.00 64.31 90 ALA A CA 1
ATOM 733 C C . ALA A 1 90 ? 19.454 13.931 -6.504 1.00 64.31 90 ALA A C 1
ATOM 735 O O . ALA A 1 90 ? 18.868 13.535 -5.500 1.00 64.31 90 ALA A O 1
ATOM 736 N N . ASP A 1 91 ? 20.423 14.847 -6.463 1.00 51.97 91 ASP A N 1
ATOM 737 C CA . ASP A 1 91 ? 20.832 15.553 -5.236 1.00 51.97 91 ASP A CA 1
ATOM 738 C C . ASP A 1 91 ? 19.758 16.543 -4.727 1.00 51.97 91 ASP A C 1
ATOM 740 O O . ASP A 1 91 ? 19.942 17.194 -3.702 1.00 51.97 91 ASP A O 1
ATOM 744 N N . ILE A 1 92 ? 18.635 16.689 -5.444 1.00 49.19 92 ILE A N 1
ATOM 745 C CA . ILE A 1 92 ? 17.590 17.682 -5.172 1.00 49.19 92 ILE A CA 1
ATOM 746 C C . ILE A 1 92 ? 16.241 16.970 -4.947 1.00 49.19 92 ILE A C 1
ATOM 748 O O . ILE A 1 92 ? 15.764 16.269 -5.850 1.00 49.19 92 ILE A O 1
ATOM 752 N N . PRO A 1 93 ? 15.583 17.157 -3.784 1.00 47.25 93 PRO A N 1
ATOM 753 C CA . PRO A 1 93 ? 14.189 16.775 -3.566 1.00 47.25 93 PRO A CA 1
ATOM 754 C C . PRO A 1 93 ? 13.267 17.353 -4.648 1.00 47.25 93 PRO A C 1
ATOM 756 O O . PRO A 1 93 ? 13.395 18.513 -5.030 1.00 47.25 93 PRO A O 1
ATOM 759 N N . PHE A 1 94 ? 12.288 16.578 -5.123 1.00 43.56 94 PHE A N 1
ATOM 760 C CA . PHE A 1 94 ? 11.346 17.010 -6.171 1.00 43.56 94 PHE A CA 1
ATOM 761 C C . PHE A 1 94 ? 10.693 18.386 -5.901 1.00 43.56 94 PHE A C 1
ATOM 763 O O . PHE A 1 94 ? 10.481 19.164 -6.838 1.00 43.56 94 PHE A O 1
ATOM 770 N N . GLU A 1 95 ? 10.430 18.721 -4.636 1.00 46.19 95 GLU A N 1
ATOM 771 C CA . GLU A 1 95 ? 9.810 19.986 -4.218 1.00 46.19 95 GLU A CA 1
ATOM 772 C C . GLU A 1 95 ? 10.735 21.209 -4.296 1.00 46.19 95 GLU A C 1
ATOM 774 O O . GLU A 1 95 ? 10.256 22.294 -4.634 1.00 46.19 95 GLU A O 1
ATOM 779 N N . ASP A 1 96 ? 12.051 21.044 -4.147 1.00 39.97 96 ASP A N 1
ATOM 780 C CA . ASP A 1 96 ? 13.018 22.148 -4.265 1.00 39.97 96 ASP A CA 1
ATOM 781 C C . ASP A 1 96 ? 13.276 22.553 -5.721 1.00 39.97 96 ASP A C 1
ATOM 783 O O . ASP A 1 96 ? 13.719 23.668 -6.006 1.00 39.97 96 ASP A O 1
ATOM 787 N N . SER A 1 97 ? 12.874 21.714 -6.684 1.00 40.38 97 SER A N 1
ATOM 788 C CA . SER A 1 97 ? 12.847 22.109 -8.098 1.00 40.38 97 SER A CA 1
ATOM 789 C C . SER A 1 97 ? 11.849 23.242 -8.387 1.00 40.38 97 SER A C 1
ATOM 791 O O . SER A 1 97 ? 11.886 23.827 -9.471 1.00 40.38 97 SER A O 1
ATOM 793 N N . ARG A 1 98 ? 10.952 23.577 -7.441 1.00 39.50 98 ARG A N 1
ATOM 794 C CA . ARG A 1 98 ? 10.071 24.753 -7.538 1.00 39.50 98 ARG A CA 1
ATOM 795 C C . ARG A 1 98 ? 10.806 26.066 -7.228 1.00 39.50 98 ARG A C 1
ATOM 797 O O . ARG A 1 98 ? 10.410 27.101 -7.762 1.00 39.50 98 ARG A O 1
ATOM 804 N N . VAL A 1 99 ? 11.876 26.036 -6.424 1.00 40.28 99 VAL A N 1
ATOM 805 C CA . VAL A 1 99 ? 12.607 27.231 -5.943 1.00 40.28 99 VAL A CA 1
ATOM 806 C C . VAL A 1 99 ? 13.560 27.809 -7.002 1.00 40.28 99 VAL A C 1
ATOM 808 O O . VAL A 1 99 ? 13.867 29.001 -6.984 1.00 40.28 99 VAL A O 1
ATOM 811 N N . LEU A 1 100 ? 13.928 27.031 -8.024 1.00 40.03 100 LEU A N 1
ATOM 812 C CA . LEU A 1 100 ? 14.743 27.508 -9.154 1.00 40.03 100 LEU A CA 1
ATOM 813 C C . LEU A 1 100 ? 14.036 28.530 -10.065 1.00 40.03 100 LEU A C 1
ATOM 815 O O . LEU A 1 100 ? 14.661 29.075 -10.972 1.00 40.03 100 LEU A O 1
ATOM 819 N N . ARG A 1 101 ? 12.758 28.852 -9.823 1.00 39.38 101 ARG A N 1
ATOM 820 C CA . ARG A 1 101 ? 12.065 29.942 -10.532 1.00 39.38 101 ARG A CA 1
ATOM 821 C C . ARG A 1 101 ? 12.394 31.352 -10.020 1.00 39.38 101 ARG A C 1
ATOM 823 O O . ARG A 1 101 ? 11.886 32.299 -10.609 1.00 39.38 101 ARG A O 1
ATOM 830 N N . GLY A 1 102 ? 13.188 31.522 -8.957 1.00 35.81 102 GLY A N 1
ATOM 831 C CA . GLY A 1 102 ? 13.147 32.781 -8.198 1.00 35.81 102 GLY A CA 1
ATOM 832 C C . GLY A 1 102 ? 14.442 33.506 -7.836 1.00 35.81 102 GLY A C 1
ATOM 833 O O . GLY A 1 102 ? 14.325 34.585 -7.267 1.00 35.81 102 GLY A O 1
ATOM 834 N N . VAL A 1 103 ? 15.647 32.997 -8.115 1.00 31.38 103 VAL A N 1
ATOM 835 C CA . VAL A 1 103 ? 16.880 33.682 -7.666 1.00 31.38 103 VAL A CA 1
ATOM 836 C C . VAL A 1 103 ? 17.731 34.135 -8.855 1.00 31.38 103 VAL A C 1
ATOM 838 O O . VAL A 1 103 ? 18.512 33.345 -9.386 1.00 31.38 103 VAL A O 1
ATOM 841 N N . PRO A 1 104 ? 17.650 35.412 -9.271 1.00 35.41 104 PRO A N 1
ATOM 842 C CA . PRO A 1 104 ? 18.784 36.048 -9.918 1.00 35.41 104 PRO A CA 1
ATOM 843 C C . PRO A 1 104 ? 19.885 36.197 -8.860 1.00 35.41 104 PRO A C 1
ATOM 845 O O . PRO A 1 104 ? 19.680 36.848 -7.837 1.00 35.41 104 PRO A O 1
ATOM 848 N N . SER A 1 105 ? 21.048 35.582 -9.082 1.00 34.03 105 SER A N 1
ATOM 849 C CA . SER A 1 105 ? 22.240 35.882 -8.281 1.00 34.03 105 SER A CA 1
ATOM 850 C C . SER A 1 105 ? 22.596 37.366 -8.468 1.00 34.03 105 SER A C 1
ATOM 852 O O . SER A 1 105 ? 22.755 37.780 -9.620 1.00 34.03 105 SER A O 1
ATOM 854 N N . PRO A 1 106 ? 22.719 38.177 -7.398 1.00 40.56 106 PRO A N 1
ATOM 855 C CA . PRO A 1 106 ? 22.974 39.610 -7.541 1.00 40.56 106 PRO A CA 1
ATOM 856 C C . PRO A 1 106 ? 24.368 39.958 -8.075 1.00 40.56 106 PRO A C 1
ATOM 858 O O . PRO A 1 106 ? 24.538 41.063 -8.573 1.00 40.56 106 PRO A O 1
ATOM 861 N N . ASP A 1 107 ? 25.352 39.051 -8.010 1.00 44.28 107 ASP A N 1
ATOM 862 C CA . ASP A 1 107 ? 26.762 39.477 -8.069 1.00 44.28 107 ASP A CA 1
ATOM 863 C C . ASP A 1 107 ? 27.689 38.703 -9.016 1.00 44.28 107 ASP A C 1
ATOM 865 O O . ASP A 1 107 ? 28.890 38.955 -9.040 1.00 44.28 107 ASP A O 1
ATOM 869 N N . THR A 1 108 ? 27.193 37.811 -9.873 1.00 39.72 108 THR A N 1
ATOM 870 C CA . THR A 1 108 ? 28.033 37.248 -10.948 1.00 39.72 108 THR A CA 1
ATOM 871 C C . THR A 1 108 ? 27.197 36.930 -12.180 1.00 39.72 108 THR A C 1
ATOM 873 O O . THR A 1 108 ? 26.309 36.085 -12.144 1.00 39.72 108 THR A O 1
ATOM 876 N N . GLY A 1 109 ? 27.500 37.587 -13.303 1.00 37.97 109 GLY A N 1
ATOM 877 C CA . GLY A 1 109 ? 26.883 37.368 -14.620 1.00 37.97 109 GLY A CA 1
ATOM 878 C C . GLY A 1 109 ? 27.179 36.002 -15.258 1.00 37.97 109 GLY A C 1
ATOM 879 O O . GLY A 1 109 ? 27.287 35.905 -16.477 1.00 37.97 109 GLY A O 1
ATOM 880 N N . SER A 1 110 ? 27.323 34.946 -14.459 1.00 33.91 110 SER A N 1
ATOM 881 C CA . SER A 1 110 ? 27.385 33.559 -14.903 1.00 33.91 110 SER A CA 1
ATOM 882 C C . SER A 1 110 ? 26.226 32.797 -14.273 1.00 33.91 110 SER A C 1
ATOM 884 O O . SER A 1 110 ? 26.280 32.404 -13.108 1.00 33.91 110 SER A O 1
ATOM 886 N N . VAL A 1 111 ? 25.174 32.579 -15.058 1.00 39.56 111 VAL A N 1
ATOM 887 C CA . VAL A 1 111 ? 24.123 31.615 -14.730 1.00 39.56 111 VAL A CA 1
ATOM 888 C C . VAL A 1 111 ? 24.802 30.253 -14.580 1.00 39.56 111 VAL A C 1
ATOM 890 O O . VAL A 1 111 ? 25.289 29.703 -15.568 1.00 39.56 111 VAL A O 1
ATOM 893 N N . GLN A 1 112 ? 24.875 29.710 -13.362 1.00 39.25 112 GLN A N 1
ATOM 894 C CA . GLN A 1 112 ? 25.169 28.291 -13.179 1.00 39.25 112 GLN A CA 1
ATOM 895 C C . GLN A 1 112 ? 24.015 27.519 -13.819 1.00 39.25 112 GLN A C 1
ATOM 897 O O . GLN A 1 112 ? 22.936 27.371 -13.252 1.00 39.25 112 GLN A O 1
ATOM 902 N N . SER A 1 113 ? 24.237 27.101 -15.062 1.00 43.09 113 SER A N 1
ATOM 903 C CA . SER A 1 113 ? 23.327 26.292 -15.849 1.00 43.09 113 SER A CA 1
ATOM 904 C C . SER A 1 113 ? 23.238 24.897 -15.232 1.00 43.09 113 SER A C 1
ATOM 906 O O . SER A 1 113 ? 23.939 23.972 -15.650 1.00 43.09 113 SER A O 1
ATOM 908 N N . VAL A 1 114 ? 22.368 24.713 -14.243 1.00 50.28 114 VAL A N 1
ATOM 909 C CA . VAL A 1 114 ? 21.795 23.383 -14.033 1.00 50.28 114 VAL A CA 1
ATOM 910 C C . VAL A 1 114 ? 21.112 23.033 -15.357 1.00 50.28 114 VAL A C 1
ATOM 912 O O . VAL A 1 114 ? 20.275 23.783 -15.856 1.00 50.28 114 VAL A O 1
ATOM 915 N N . ASN A 1 115 ? 21.597 21.983 -16.018 1.00 71.06 115 ASN A N 1
ATOM 916 C CA . ASN A 1 115 ? 21.223 21.630 -17.383 1.00 71.06 115 ASN A CA 1
ATOM 917 C C . ASN A 1 115 ? 19.705 21.392 -17.450 1.00 71.06 115 ASN A C 1
ATOM 919 O O . ASN A 1 115 ? 19.227 20.379 -16.949 1.00 71.06 115 ASN A O 1
ATOM 923 N N . TYR A 1 116 ? 18.954 22.312 -18.061 1.00 75.25 116 TYR A N 1
ATOM 924 C CA . TYR A 1 116 ? 17.487 22.270 -18.175 1.00 75.25 116 TYR A CA 1
ATOM 925 C C . TYR A 1 116 ? 16.949 20.903 -18.639 1.00 75.25 116 TYR A C 1
ATOM 927 O O . TYR A 1 116 ? 15.887 20.453 -18.211 1.00 75.25 116 TYR A O 1
ATOM 935 N N . ILE A 1 117 ? 17.715 20.195 -19.475 1.00 76.44 117 ILE A N 1
ATOM 936 C CA . ILE A 1 117 ? 17.381 18.844 -19.937 1.00 76.44 117 ILE A CA 1
ATOM 937 C C . ILE A 1 117 ? 17.392 17.828 -18.787 1.00 76.44 117 ILE A C 1
ATOM 939 O O . ILE A 1 117 ? 16.509 16.976 -18.721 1.00 76.44 117 ILE A O 1
ATOM 943 N N . GLU A 1 118 ? 18.366 17.898 -17.879 1.00 78.19 118 GLU A N 1
ATOM 944 C CA . GLU A 1 118 ? 18.433 17.008 -16.715 1.00 78.19 118 GLU A CA 1
ATOM 945 C C . GLU A 1 118 ? 17.291 17.293 -15.732 1.00 78.19 118 GLU A C 1
ATOM 947 O O . GLU A 1 118 ? 16.663 16.358 -15.244 1.00 78.19 118 GLU A O 1
ATOM 952 N N . GLU A 1 119 ? 16.917 18.561 -15.532 1.00 77.38 119 GLU A N 1
ATOM 953 C CA . GLU A 1 119 ? 15.733 18.926 -14.739 1.00 77.38 119 GLU A CA 1
ATOM 954 C C . GLU A 1 119 ? 14.446 18.315 -15.329 1.00 77.38 119 GLU A C 1
ATOM 956 O O . GLU A 1 119 ? 13.621 17.749 -14.605 1.00 77.38 119 GLU A O 1
ATOM 961 N N . ILE A 1 120 ? 14.289 18.361 -16.657 1.00 81.62 120 ILE A N 1
ATOM 962 C CA . ILE A 1 120 ? 13.165 17.715 -17.349 1.00 81.62 120 ILE A CA 1
ATOM 963 C C . ILE A 1 120 ? 13.218 16.194 -17.202 1.00 81.62 120 ILE A C 1
ATOM 965 O O . ILE A 1 120 ? 12.176 15.584 -16.951 1.00 81.62 120 ILE A O 1
ATOM 969 N N . LYS A 1 121 ? 14.392 15.565 -17.335 1.00 84.62 121 LYS A N 1
ATOM 970 C CA . LYS A 1 121 ? 14.541 14.114 -17.143 1.00 84.62 121 LYS A CA 1
ATOM 971 C C . LYS A 1 121 ? 14.143 13.699 -15.737 1.00 84.62 121 LYS A C 1
ATOM 973 O O . LYS A 1 121 ? 13.409 12.726 -15.598 1.00 84.62 121 LYS A O 1
ATOM 978 N N . VAL A 1 122 ? 14.563 14.436 -14.709 1.00 84.12 122 VAL A N 1
ATOM 979 C CA . VAL A 1 122 ? 14.183 14.167 -13.315 1.00 84.12 122 VAL A CA 1
ATOM 980 C C . VAL A 1 122 ? 12.668 14.288 -13.143 1.00 84.12 122 VAL A C 1
ATOM 982 O O . VAL A 1 122 ? 12.032 13.343 -12.679 1.00 84.12 122 VAL A O 1
ATOM 985 N N . ARG A 1 123 ? 12.056 15.391 -13.598 1.00 81.56 123 ARG A N 1
ATOM 986 C CA . ARG A 1 123 ? 10.595 15.589 -13.518 1.00 81.56 123 ARG A CA 1
ATOM 987 C C . ARG A 1 123 ? 9.813 14.498 -14.243 1.00 81.56 123 ARG A C 1
ATOM 989 O O . ARG A 1 123 ? 8.881 13.929 -13.681 1.00 81.56 123 ARG A O 1
ATOM 996 N N . THR A 1 124 ? 10.218 14.177 -15.468 1.00 86.62 124 THR A N 1
ATOM 997 C CA . THR A 1 124 ? 9.598 13.116 -16.271 1.00 86.62 124 THR A CA 1
ATOM 998 C C . THR A 1 124 ? 9.767 11.762 -15.591 1.00 86.62 124 THR A C 1
ATOM 1000 O O . THR A 1 124 ? 8.820 10.986 -15.519 1.00 86.62 124 THR A O 1
ATOM 1003 N N . SER A 1 125 ? 10.940 11.493 -15.015 1.00 90.00 125 SER A N 1
ATOM 1004 C CA . SER A 1 125 ? 11.195 10.259 -14.271 1.00 90.00 125 SER A CA 1
ATOM 1005 C C . SER A 1 125 ? 10.270 10.129 -13.066 1.00 90.00 125 SER A C 1
ATOM 1007 O O . SER A 1 125 ? 9.700 9.062 -12.878 1.00 90.00 125 SER A O 1
ATOM 1009 N N . PHE A 1 126 ? 10.049 11.190 -12.283 1.00 86.69 126 PHE A N 1
ATOM 1010 C CA . PHE A 1 126 ? 9.103 11.149 -11.159 1.00 86.69 126 PHE A CA 1
ATOM 1011 C C . PHE A 1 126 ? 7.677 10.814 -11.604 1.00 86.69 126 PHE A C 1
ATOM 1013 O O . PHE A 1 126 ? 6.998 9.997 -10.976 1.00 86.69 126 PHE A O 1
ATOM 1020 N N . VAL A 1 127 ? 7.239 11.407 -12.714 1.00 86.81 127 VAL A N 1
ATOM 1021 C CA . VAL A 1 127 ? 5.932 11.132 -13.316 1.00 86.81 127 VAL A CA 1
ATOM 1022 C C . VAL A 1 127 ? 5.831 9.661 -13.745 1.00 86.81 127 VAL A C 1
ATOM 1024 O O . VAL A 1 127 ? 4.869 8.981 -13.385 1.00 86.81 127 VAL A O 1
ATOM 1027 N N . LEU A 1 128 ? 6.857 9.130 -14.416 1.00 91.56 128 LEU A N 1
ATOM 1028 C CA . LEU A 1 128 ? 6.908 7.727 -14.834 1.00 91.56 128 LEU A CA 1
ATOM 1029 C C . LEU A 1 128 ? 7.005 6.754 -13.653 1.00 91.56 128 LEU A C 1
ATOM 1031 O O . LEU A 1 128 ? 6.317 5.738 -13.661 1.00 91.56 128 LEU A O 1
ATOM 1035 N N . LEU A 1 129 ? 7.799 7.057 -12.621 1.00 92.62 129 LEU A N 1
ATOM 1036 C CA . LEU A 1 129 ? 7.897 6.240 -11.407 1.00 92.62 129 LEU A CA 1
ATOM 1037 C C . LEU A 1 129 ? 6.542 6.155 -10.701 1.00 92.62 129 LEU A C 1
ATOM 1039 O O . LEU A 1 129 ? 6.131 5.074 -10.283 1.00 92.62 129 LEU A O 1
ATOM 1043 N N . SER A 1 130 ? 5.824 7.277 -10.622 1.00 89.00 130 SER A N 1
ATOM 1044 C CA . SER A 1 130 ? 4.471 7.321 -10.061 1.00 89.00 130 SER A CA 1
ATOM 1045 C C . SER A 1 130 ? 3.520 6.405 -10.832 1.00 89.00 130 SER A C 1
ATOM 1047 O O . SER A 1 130 ? 2.786 5.627 -10.225 1.00 89.00 130 SER A O 1
ATOM 1049 N N . GLY A 1 131 ? 3.574 6.430 -12.166 1.00 88.94 131 GLY A N 1
ATOM 1050 C CA . GLY A 1 131 ? 2.783 5.529 -13.001 1.00 88.94 131 GLY A CA 1
ATOM 1051 C C . GLY A 1 131 ? 3.194 4.057 -12.878 1.00 88.94 131 GLY A C 1
ATOM 1052 O O . GLY A 1 131 ? 2.325 3.192 -12.769 1.00 88.94 131 GLY A O 1
ATOM 1053 N N . MET A 1 132 ? 4.495 3.757 -12.799 1.00 92.56 132 MET A N 1
ATOM 1054 C CA . MET A 1 132 ? 5.006 2.398 -12.564 1.00 92.56 132 MET A CA 1
ATOM 1055 C C . MET A 1 132 ? 4.519 1.818 -11.227 1.00 92.56 132 MET A C 1
ATOM 1057 O O . MET A 1 132 ? 4.184 0.636 -11.165 1.00 92.56 132 MET A O 1
ATOM 1061 N N . LEU A 1 133 ? 4.446 2.638 -10.172 1.00 91.44 133 LEU A N 1
ATOM 1062 C CA . LEU A 1 133 ? 3.878 2.246 -8.877 1.00 91.44 133 LEU A CA 1
ATOM 1063 C C . LEU A 1 133 ? 2.357 2.053 -8.961 1.00 91.44 133 LEU A C 1
ATOM 1065 O O . LEU A 1 133 ? 1.839 1.039 -8.497 1.00 91.44 133 LEU A O 1
ATOM 1069 N N . ALA A 1 134 ? 1.644 2.998 -9.580 1.00 87.06 134 ALA A N 1
ATOM 1070 C CA . ALA A 1 134 ? 0.183 2.989 -9.654 1.00 87.06 134 ALA A CA 1
ATOM 1071 C C . ALA A 1 134 ? -0.379 1.796 -10.446 1.00 87.06 134 ALA A C 1
ATOM 1073 O O . ALA A 1 134 ? -1.389 1.224 -10.043 1.00 87.06 134 ALA A O 1
ATOM 1074 N N . ASN A 1 135 ? 0.292 1.381 -11.527 1.00 87.06 135 ASN A N 1
ATOM 1075 C CA . ASN A 1 135 ? -0.166 0.290 -12.398 1.00 87.06 135 ASN A CA 1
ATOM 1076 C C . ASN A 1 135 ? 0.050 -1.112 -11.822 1.00 87.06 135 ASN A C 1
ATOM 1078 O O . ASN A 1 135 ? -0.467 -2.081 -12.370 1.00 87.06 135 ASN A O 1
ATOM 1082 N N . ARG A 1 136 ? 0.844 -1.235 -10.750 1.00 88.25 136 ARG A N 1
ATOM 1083 C CA . ARG A 1 136 ? 1.083 -2.488 -10.018 1.00 88.25 136 ARG A CA 1
ATOM 1084 C C . ARG A 1 136 ? 1.488 -3.691 -10.879 1.00 88.25 136 ARG A C 1
ATOM 1086 O O . ARG A 1 136 ? 1.251 -4.836 -10.495 1.00 88.25 136 ARG A O 1
ATOM 1093 N N . ILE A 1 137 ? 2.147 -3.452 -12.014 1.00 92.06 137 ILE A N 1
ATOM 1094 C CA . ILE A 1 137 ? 2.725 -4.524 -12.830 1.00 92.06 137 ILE A CA 1
ATOM 1095 C C . ILE A 1 137 ? 3.847 -5.176 -12.007 1.00 92.06 137 ILE A C 1
ATOM 1097 O O . ILE A 1 137 ? 4.818 -4.489 -11.669 1.00 92.06 137 ILE A O 1
ATOM 1101 N N . PRO A 1 138 ? 3.775 -6.486 -11.700 1.00 91.81 138 PRO A N 1
ATOM 1102 C CA . PRO A 1 138 ? 4.750 -7.142 -10.827 1.00 91.81 138 PRO A CA 1
ATOM 1103 C C . PRO A 1 138 ? 6.202 -6.966 -11.284 1.00 91.81 138 PRO A C 1
ATOM 1105 O O . PRO A 1 138 ? 7.078 -6.688 -10.470 1.00 91.81 138 PRO A O 1
ATOM 1108 N N . GLY A 1 139 ? 6.459 -7.037 -12.595 1.00 92.38 139 GLY A N 1
ATOM 1109 C CA . GLY A 1 139 ? 7.785 -6.784 -13.162 1.00 92.38 139 GLY A CA 1
ATOM 1110 C C . GLY A 1 139 ? 8.333 -5.386 -12.845 1.00 92.38 139 GLY A C 1
ATOM 1111 O O . GLY A 1 139 ? 9.502 -5.248 -12.493 1.00 92.38 139 GLY A O 1
ATOM 1112 N N . SER A 1 140 ? 7.495 -4.349 -12.908 1.00 94.69 140 SER A N 1
ATOM 1113 C CA . SER A 1 140 ? 7.878 -2.969 -12.582 1.00 94.69 140 SER A CA 1
ATOM 1114 C C . SER A 1 140 ? 8.227 -2.823 -11.105 1.00 94.69 140 SER A C 1
ATOM 1116 O O . SER A 1 140 ? 9.264 -2.256 -10.765 1.00 94.69 140 SER A O 1
ATOM 1118 N N . LEU A 1 141 ? 7.392 -3.383 -10.226 1.00 94.69 141 LEU A N 1
ATOM 1119 C CA . LEU A 1 141 ? 7.589 -3.314 -8.778 1.00 94.69 141 LEU A CA 1
ATOM 1120 C C . LEU A 1 141 ? 8.845 -4.080 -8.342 1.00 94.69 141 LEU A C 1
ATOM 1122 O O . LEU A 1 141 ? 9.647 -3.552 -7.572 1.00 94.69 141 LEU A O 1
ATOM 1126 N N . ARG A 1 142 ? 9.091 -5.266 -8.916 1.00 92.94 142 ARG A N 1
ATOM 1127 C CA . ARG A 1 142 ? 10.341 -6.023 -8.723 1.00 92.94 142 ARG A CA 1
ATOM 1128 C C . ARG A 1 142 ? 11.571 -5.225 -9.127 1.00 92.94 142 ARG A C 1
ATOM 1130 O O . ARG A 1 142 ? 12.565 -5.235 -8.404 1.00 92.94 142 ARG A O 1
ATOM 1137 N N . LEU A 1 143 ? 11.520 -4.541 -10.271 1.00 93.81 143 LEU A N 1
ATOM 1138 C CA . LEU A 1 143 ? 12.628 -3.704 -10.728 1.00 93.81 143 LEU A CA 1
ATOM 1139 C C . LEU A 1 143 ? 12.916 -2.579 -9.724 1.00 93.81 143 LEU A C 1
ATOM 1141 O O . LEU A 1 143 ? 14.067 -2.403 -9.331 1.00 93.81 143 LEU A O 1
ATOM 1145 N N . ILE A 1 144 ? 11.879 -1.871 -9.264 1.00 94.81 144 ILE A N 1
ATOM 1146 C CA . ILE A 1 144 ? 12.010 -0.799 -8.265 1.00 94.81 144 ILE A CA 1
ATOM 1147 C C . ILE A 1 144 ? 12.642 -1.340 -6.974 1.00 94.81 144 ILE A C 1
ATOM 1149 O O . ILE A 1 144 ? 13.599 -0.752 -6.472 1.00 94.81 144 ILE A O 1
ATOM 1153 N N . VAL A 1 145 ? 12.165 -2.481 -6.460 1.00 91.69 145 VAL A N 1
ATOM 1154 C CA . VAL A 1 145 ? 12.717 -3.098 -5.243 1.00 91.69 145 VAL A CA 1
ATOM 1155 C C . VAL A 1 145 ? 14.184 -3.503 -5.418 1.00 91.69 145 VAL A C 1
ATOM 1157 O O . VAL A 1 145 ? 15.006 -3.172 -4.566 1.00 91.69 145 VAL A O 1
ATOM 1160 N N . ARG A 1 146 ? 14.556 -4.154 -6.529 1.00 88.75 146 ARG A N 1
ATOM 1161 C CA . ARG A 1 146 ? 15.954 -4.568 -6.789 1.00 88.75 146 ARG A CA 1
ATOM 1162 C C . ARG A 1 146 ? 16.923 -3.398 -6.908 1.00 88.75 146 ARG A C 1
ATOM 1164 O O . ARG A 1 146 ? 18.114 -3.552 -6.643 1.00 88.75 146 ARG A O 1
ATOM 1171 N N . CYS A 1 147 ? 16.416 -2.238 -7.301 1.00 88.69 147 CYS A N 1
ATOM 1172 C CA . CYS A 1 147 ? 17.172 -0.998 -7.333 1.00 88.69 147 CYS A CA 1
ATOM 1173 C C . CYS A 1 147 ? 17.190 -0.262 -5.978 1.00 88.69 147 CYS A C 1
ATOM 1175 O O . CYS A 1 147 ? 17.578 0.899 -5.931 1.00 88.69 147 CYS A O 1
ATOM 1177 N N . ASN A 1 148 ? 16.810 -0.916 -4.876 1.00 88.12 148 ASN A N 1
ATOM 1178 C CA . ASN A 1 148 ? 16.705 -0.341 -3.531 1.00 88.12 148 ASN A CA 1
ATOM 1179 C C . ASN A 1 148 ? 15.649 0.784 -3.406 1.00 88.12 148 ASN A C 1
ATOM 1181 O O . ASN A 1 148 ? 15.774 1.696 -2.587 1.00 88.12 148 ASN A O 1
ATOM 1185 N N . GLY A 1 149 ? 14.586 0.739 -4.216 1.00 90.50 149 GLY A N 1
ATOM 1186 C CA . GLY A 1 149 ? 13.535 1.757 -4.189 1.00 90.50 149 GLY A CA 1
ATOM 1187 C C . GLY A 1 149 ? 12.766 1.811 -2.869 1.00 90.50 149 GLY A C 1
ATOM 1188 O O . GLY A 1 149 ? 12.356 2.889 -2.455 1.00 90.50 149 GLY A O 1
ATOM 1189 N N . TYR A 1 150 ? 12.622 0.688 -2.158 1.00 90.94 150 TYR A N 1
ATOM 1190 C CA . TYR A 1 150 ? 11.988 0.696 -0.836 1.00 90.94 150 TYR A CA 1
ATOM 1191 C C . TYR A 1 150 ? 12.780 1.562 0.155 1.00 90.94 150 TYR A C 1
ATOM 1193 O O . TYR A 1 150 ? 12.204 2.424 0.813 1.00 90.94 150 TYR A O 1
ATOM 1201 N N . GLN A 1 151 ? 14.106 1.389 0.201 1.00 87.06 151 GLN A N 1
ATOM 1202 C CA . GLN A 1 151 ? 15.017 2.172 1.043 1.00 87.06 151 GLN A CA 1
ATOM 1203 C C . GLN A 1 151 ? 14.992 3.655 0.668 1.00 87.06 151 GLN A C 1
ATOM 1205 O O . GLN A 1 151 ? 15.056 4.509 1.548 1.00 87.06 151 GLN A O 1
ATOM 1210 N N . TYR A 1 152 ? 14.863 3.970 -0.624 1.00 89.12 152 TYR A N 1
ATOM 1211 C CA . TYR A 1 152 ? 14.703 5.348 -1.086 1.00 89.12 152 TYR A CA 1
ATOM 1212 C C . TYR A 1 152 ? 13.451 6.007 -0.491 1.00 89.12 152 TYR A C 1
ATOM 1214 O O . TYR A 1 152 ? 13.545 7.072 0.119 1.00 89.12 152 TYR A O 1
ATOM 1222 N N . PHE A 1 153 ? 12.282 5.371 -0.623 1.00 91.25 153 PHE A N 1
ATOM 1223 C CA . PHE A 1 153 ? 11.032 5.921 -0.083 1.00 91.25 153 PHE A CA 1
ATOM 1224 C C . PHE A 1 153 ? 11.061 6.014 1.440 1.00 91.25 153 PHE A C 1
ATOM 1226 O O . PHE A 1 153 ? 10.580 6.987 2.012 1.00 91.25 153 PHE A O 1
ATOM 1233 N N . GLU A 1 154 ? 11.673 5.036 2.097 1.00 87.69 154 GLU A N 1
ATOM 1234 C CA . GLU A 1 154 ? 11.858 5.025 3.541 1.00 87.69 154 GLU A CA 1
ATOM 1235 C C . GLU A 1 154 ? 12.712 6.210 4.017 1.00 87.69 154 GLU A C 1
ATOM 1237 O O . GLU A 1 154 ? 12.308 6.949 4.916 1.00 87.69 154 GLU A O 1
ATOM 1242 N N . HIS A 1 155 ? 13.853 6.438 3.362 1.00 86.06 155 HIS A N 1
ATOM 1243 C CA . HIS A 1 155 ? 14.717 7.586 3.618 1.00 86.06 155 HIS A CA 1
ATOM 1244 C C . HIS A 1 155 ? 13.964 8.907 3.404 1.00 86.06 155 HIS A C 1
ATOM 1246 O O . HIS A 1 155 ? 14.033 9.801 4.243 1.00 86.06 155 HIS A O 1
ATOM 1252 N N . ARG A 1 156 ? 13.180 9.020 2.323 1.00 86.19 156 ARG A N 1
ATOM 1253 C CA . ARG A 1 156 ? 12.368 10.213 2.034 1.00 86.19 156 ARG A CA 1
ATOM 1254 C C . ARG A 1 156 ? 11.316 10.490 3.107 1.00 86.19 156 ARG A C 1
ATOM 1256 O O . ARG A 1 156 ? 11.171 11.649 3.485 1.00 86.19 156 ARG A O 1
ATOM 1263 N N . VAL A 1 157 ? 10.624 9.468 3.624 1.00 88.88 157 VAL A N 1
ATOM 1264 C CA . VAL A 1 157 ? 9.716 9.631 4.775 1.00 88.88 157 VAL A CA 1
ATOM 1265 C C . VAL A 1 157 ? 10.491 10.222 5.953 1.00 88.88 157 VAL A C 1
ATOM 1267 O O . VAL A 1 157 ? 10.075 11.246 6.488 1.00 88.88 157 VAL A O 1
ATOM 1270 N N . SER A 1 158 ? 11.642 9.648 6.318 1.00 85.62 158 SER A N 1
ATOM 1271 C CA . SER A 1 158 ? 12.468 10.170 7.414 1.00 85.62 158 SER A CA 1
ATOM 1272 C C . SER A 1 158 ? 12.897 11.623 7.200 1.00 85.62 158 SER A C 1
ATOM 1274 O O . SER A 1 158 ? 12.838 12.405 8.145 1.00 85.62 158 SER A O 1
ATOM 1276 N N . THR A 1 159 ? 13.308 12.004 5.986 1.00 84.12 159 THR A N 1
ATOM 1277 C CA . THR A 1 159 ? 13.706 13.383 5.663 1.00 84.12 159 THR A CA 1
ATOM 1278 C C . THR A 1 159 ? 12.542 14.357 5.825 1.00 84.12 159 THR A C 1
ATOM 1280 O O . THR A 1 159 ? 12.672 15.328 6.562 1.00 84.12 159 THR A O 1
ATOM 1283 N N . ILE A 1 160 ? 11.395 14.069 5.199 1.00 85.19 160 ILE A N 1
ATOM 1284 C CA . ILE A 1 160 ? 10.207 14.941 5.233 1.00 85.19 160 ILE A CA 1
ATOM 1285 C C . ILE A 1 160 ? 9.710 15.116 6.676 1.00 85.19 160 ILE A C 1
ATOM 1287 O O . ILE A 1 160 ? 9.332 16.207 7.092 1.00 85.19 160 ILE A O 1
ATOM 1291 N N . MET A 1 161 ? 9.771 14.055 7.484 1.00 83.94 161 MET A N 1
ATOM 1292 C CA . MET A 1 161 ? 9.342 14.096 8.882 1.00 83.94 161 MET A CA 1
ATOM 1293 C C . MET A 1 161 ? 10.185 15.018 9.777 1.00 83.94 161 MET A C 1
ATOM 1295 O O . MET A 1 161 ? 9.699 15.421 10.834 1.00 83.94 161 MET A O 1
ATOM 1299 N N . ARG A 1 162 ? 11.417 15.384 9.389 1.00 83.12 162 ARG A N 1
ATOM 1300 C CA . ARG A 1 162 ? 12.246 16.335 10.159 1.00 83.12 162 ARG A CA 1
ATOM 1301 C C . ARG A 1 162 ? 11.717 17.764 10.102 1.00 83.12 162 ARG A C 1
ATOM 1303 O O . ARG A 1 162 ? 12.005 18.545 11.000 1.00 83.12 162 ARG A O 1
ATOM 1310 N N . GLU A 1 163 ? 10.929 18.094 9.085 1.00 83.56 163 GLU A N 1
ATOM 1311 C CA . GLU A 1 163 ? 10.336 19.424 8.904 1.00 83.56 163 GLU A CA 1
ATOM 1312 C C . GLU A 1 163 ? 9.056 19.614 9.732 1.00 83.56 163 GLU A C 1
ATOM 1314 O O . GLU A 1 163 ? 8.392 20.646 9.640 1.00 83.56 163 GLU A O 1
ATOM 1319 N N . PHE A 1 164 ? 8.690 18.635 10.568 1.00 80.31 164 PHE A N 1
ATOM 1320 C CA . PHE A 1 164 ? 7.521 18.725 11.433 1.00 80.31 164 PHE A CA 1
ATOM 1321 C C . PHE A 1 164 ? 7.533 19.999 12.303 1.00 80.31 164 PHE A C 1
ATOM 1323 O O . PHE A 1 164 ? 8.539 20.280 12.958 1.00 80.31 164 PHE A O 1
ATOM 1330 N N . PRO A 1 165 ? 6.417 20.761 12.373 1.00 78.06 165 PRO A N 1
ATOM 1331 C CA . PRO A 1 165 ? 5.075 20.458 11.847 1.00 78.06 165 PRO A CA 1
ATOM 1332 C C . PRO A 1 165 ? 4.802 20.906 10.398 1.00 78.06 165 PRO A C 1
ATOM 1334 O O . PRO A 1 165 ? 3.700 20.677 9.901 1.00 78.06 165 PRO A O 1
ATOM 1337 N N . ASN A 1 166 ? 5.763 21.540 9.726 1.00 84.88 166 ASN A N 1
ATOM 1338 C CA . ASN A 1 166 ? 5.601 22.208 8.433 1.00 84.88 166 ASN A CA 1
ATOM 1339 C C . ASN A 1 166 ? 6.206 21.384 7.284 1.00 84.88 166 ASN A C 1
ATOM 1341 O O . ASN A 1 166 ? 7.151 21.824 6.641 1.00 84.88 166 ASN A O 1
ATOM 1345 N N . PHE A 1 167 ? 5.651 20.203 7.028 1.00 84.56 167 PHE A N 1
ATOM 1346 C CA . PHE A 1 167 ? 6.098 19.295 5.966 1.00 84.56 167 PHE A CA 1
ATOM 1347 C C . PHE A 1 167 ? 5.063 19.185 4.834 1.00 84.56 167 PHE A C 1
ATOM 1349 O O . PHE A 1 167 ? 3.869 19.427 5.046 1.00 84.56 167 PHE A O 1
ATOM 1356 N N . ASP A 1 168 ? 5.494 18.765 3.640 1.00 86.94 168 ASP A N 1
ATOM 1357 C CA . ASP A 1 168 ? 4.584 18.481 2.524 1.00 86.94 168 ASP A CA 1
ATOM 1358 C C . ASP A 1 168 ? 3.819 17.165 2.760 1.00 86.94 168 ASP A C 1
ATOM 1360 O O . ASP A 1 168 ? 4.353 16.049 2.719 1.00 86.94 168 ASP A O 1
ATOM 1364 N N . VAL A 1 169 ? 2.519 17.307 3.023 1.00 88.94 169 VAL A N 1
ATOM 1365 C CA . VAL A 1 169 ? 1.608 16.190 3.284 1.00 88.94 169 VAL A CA 1
ATOM 1366 C C . VAL A 1 169 ? 1.421 15.297 2.057 1.00 88.94 169 VAL A C 1
ATOM 1368 O O . VAL A 1 169 ? 1.350 14.075 2.206 1.00 88.94 169 VAL A O 1
ATOM 1371 N N . GLU A 1 170 ? 1.326 15.868 0.856 1.00 88.19 170 GLU A N 1
ATOM 1372 C CA . GLU A 1 170 ? 1.105 15.091 -0.368 1.00 88.19 170 GLU A CA 1
ATOM 1373 C C . GLU A 1 170 ? 2.334 14.241 -0.683 1.00 88.19 170 GLU A C 1
ATOM 1375 O O . GLU A 1 170 ? 2.209 13.050 -0.987 1.00 88.19 170 GLU A O 1
ATOM 1380 N N . ALA A 1 171 ? 3.521 14.822 -0.507 1.00 88.69 171 ALA A N 1
ATOM 1381 C CA . ALA A 1 171 ? 4.787 14.123 -0.642 1.00 88.69 171 ALA A CA 1
ATOM 1382 C C . ALA A 1 171 ? 4.892 12.954 0.337 1.00 88.69 171 ALA A C 1
ATOM 1384 O O . ALA A 1 171 ? 5.184 11.822 -0.058 1.00 88.69 171 ALA A O 1
ATOM 1385 N N . LEU A 1 172 ? 4.602 13.189 1.617 1.00 91.12 172 LEU A N 1
ATOM 1386 C CA . LEU A 1 172 ? 4.642 12.141 2.631 1.00 91.12 172 LEU A CA 1
ATOM 1387 C C . LEU A 1 172 ? 3.650 11.009 2.311 1.00 91.12 172 LEU A C 1
ATOM 1389 O O . LEU A 1 172 ? 4.013 9.832 2.371 1.00 91.12 172 LEU A O 1
ATOM 1393 N N . CYS A 1 173 ? 2.431 11.353 1.879 1.00 92.38 173 CYS A N 1
ATOM 1394 C CA . CYS A 1 173 ? 1.430 10.379 1.438 1.00 92.38 173 CYS A CA 1
ATOM 1395 C C . CYS A 1 173 ? 1.897 9.560 0.229 1.00 92.38 173 CYS A C 1
ATOM 1397 O O . CYS A 1 173 ? 1.666 8.350 0.181 1.00 92.38 173 CYS A O 1
ATOM 1399 N N . PHE A 1 174 ? 2.558 10.186 -0.747 1.00 91.31 174 PHE A N 1
ATOM 1400 C CA . PHE A 1 174 ? 3.116 9.487 -1.903 1.00 91.31 174 PHE A CA 1
ATOM 1401 C C . PHE A 1 174 ? 4.169 8.454 -1.482 1.00 91.31 174 PHE A C 1
ATOM 1403 O O . PHE A 1 174 ? 4.077 7.289 -1.873 1.00 91.31 174 PHE A O 1
ATOM 1410 N N . ASN A 1 175 ? 5.120 8.845 -0.627 1.00 93.00 175 ASN A N 1
ATOM 1411 C CA . ASN A 1 175 ? 6.175 7.945 -0.154 1.00 93.00 175 ASN A CA 1
ATOM 1412 C C . ASN A 1 175 ? 5.600 6.783 0.682 1.00 93.00 175 ASN A C 1
ATOM 1414 O O . ASN A 1 175 ? 5.985 5.634 0.472 1.00 93.00 175 ASN A O 1
ATOM 1418 N N . MET A 1 176 ? 4.616 7.035 1.555 1.00 93.88 176 MET A N 1
ATOM 1419 C CA . MET A 1 176 ? 3.914 5.969 2.288 1.00 93.88 176 MET A CA 1
ATOM 1420 C C . MET A 1 176 ? 3.192 4.986 1.356 1.00 93.88 176 MET A C 1
ATOM 1422 O O . MET A 1 176 ? 3.279 3.771 1.538 1.00 93.88 176 MET A O 1
ATOM 1426 N N . ASN A 1 177 ? 2.508 5.488 0.324 1.00 91.81 177 ASN A N 1
ATOM 1427 C CA . ASN A 1 177 ? 1.844 4.641 -0.667 1.00 91.81 177 ASN A CA 1
ATOM 1428 C C . ASN A 1 177 ? 2.835 3.811 -1.492 1.00 91.81 177 ASN A C 1
ATOM 1430 O O . ASN A 1 177 ? 2.539 2.662 -1.837 1.00 91.81 177 ASN A O 1
ATOM 1434 N N . ALA A 1 178 ? 4.013 4.361 -1.788 1.00 93.50 178 ALA A N 1
ATOM 1435 C CA . ALA A 1 178 ? 5.080 3.628 -2.450 1.00 93.50 178 ALA A CA 1
ATOM 1436 C C . ALA A 1 178 ? 5.599 2.479 -1.570 1.00 93.50 178 ALA A C 1
ATOM 1438 O O . ALA A 1 178 ? 5.664 1.345 -2.043 1.00 93.50 178 ALA A O 1
ATOM 1439 N N . LEU A 1 179 ? 5.859 2.727 -0.277 1.00 93.88 179 LEU A N 1
ATOM 1440 C CA . LEU A 1 179 ? 6.226 1.676 0.686 1.00 93.88 179 LEU A CA 1
ATOM 1441 C C . LEU A 1 179 ? 5.165 0.571 0.741 1.00 93.88 179 LEU A C 1
ATOM 1443 O O . LEU A 1 179 ? 5.492 -0.607 0.599 1.00 93.88 179 LEU A O 1
ATOM 1447 N N . ARG A 1 180 ? 3.886 0.954 0.849 1.00 91.50 180 ARG A N 1
ATOM 1448 C CA . ARG A 1 180 ? 2.744 0.027 0.838 1.00 91.50 180 ARG A CA 1
ATOM 1449 C C . ARG A 1 180 ? 2.733 -0.865 -0.407 1.00 91.50 180 ARG A C 1
ATOM 1451 O O . ARG A 1 180 ? 2.508 -2.067 -0.310 1.00 91.50 180 ARG A O 1
ATOM 1458 N N . THR A 1 181 ? 2.987 -0.276 -1.572 1.00 91.31 181 THR A N 1
ATOM 1459 C CA . THR A 1 181 ? 2.949 -0.971 -2.868 1.00 91.31 181 THR A CA 1
ATOM 1460 C C . THR A 1 181 ? 4.136 -1.919 -3.055 1.00 91.31 181 THR A C 1
ATOM 1462 O O . THR A 1 181 ? 3.995 -2.977 -3.665 1.00 91.31 181 THR A O 1
ATOM 1465 N N . LEU A 1 182 ? 5.308 -1.556 -2.530 1.00 92.81 182 LEU A N 1
ATOM 1466 C CA . LEU A 1 182 ? 6.545 -2.319 -2.698 1.00 92.81 182 LEU A CA 1
ATOM 1467 C C . LEU A 1 182 ? 6.735 -3.415 -1.642 1.00 92.81 182 LEU A C 1
ATOM 1469 O O . LEU A 1 182 ? 7.456 -4.375 -1.911 1.00 92.81 182 LEU A O 1
ATOM 1473 N N . LEU A 1 183 ? 6.085 -3.308 -0.474 1.00 91.25 183 LEU A N 1
ATOM 1474 C CA . LEU A 1 183 ? 6.240 -4.252 0.641 1.00 91.25 183 LEU A CA 1
ATOM 1475 C C . LEU A 1 183 ? 6.112 -5.735 0.227 1.00 91.25 183 LEU A C 1
ATOM 1477 O O . LEU A 1 183 ? 6.999 -6.505 0.599 1.00 91.25 183 LEU A O 1
ATOM 1481 N N . PRO A 1 184 ? 5.108 -6.165 -0.573 1.00 88.44 184 PRO A N 1
ATOM 1482 C CA . PRO A 1 184 ? 4.964 -7.578 -0.943 1.00 88.44 184 PRO A CA 1
ATOM 1483 C C . PRO A 1 184 ? 6.161 -8.143 -1.721 1.00 88.44 184 PRO A C 1
ATOM 1485 O O . PRO A 1 184 ? 6.427 -9.339 -1.673 1.00 88.44 184 PRO A O 1
ATOM 1488 N N . PHE A 1 185 ? 6.906 -7.286 -2.419 1.00 89.56 185 PHE A N 1
ATOM 1489 C CA . PHE A 1 185 ? 8.033 -7.680 -3.265 1.00 89.56 185 PHE A CA 1
ATOM 1490 C C . PHE A 1 185 ? 9.360 -7.739 -2.505 1.00 89.56 185 PHE A C 1
ATOM 1492 O O . PHE A 1 185 ? 10.342 -8.256 -3.034 1.00 89.56 185 PHE A O 1
ATOM 1499 N N . LEU A 1 186 ? 9.404 -7.265 -1.254 1.00 86.38 186 LEU A N 1
ATOM 1500 C CA . LEU A 1 186 ? 10.596 -7.381 -0.413 1.00 86.38 186 LEU A CA 1
ATOM 1501 C C . LEU A 1 186 ? 10.954 -8.836 -0.088 1.00 86.38 186 LEU A C 1
ATOM 1503 O O . LEU A 1 186 ? 12.132 -9.138 0.086 1.00 86.38 186 LEU A O 1
ATOM 1507 N N . GLN A 1 187 ? 9.965 -9.737 -0.038 1.00 76.81 187 GLN A N 1
ATOM 1508 C CA . GLN A 1 187 ? 10.177 -11.171 0.221 1.00 76.81 187 GLN A CA 1
ATOM 1509 C C . GLN A 1 187 ? 11.061 -11.841 -0.831 1.00 76.81 187 GLN A C 1
ATOM 1511 O O . GLN A 1 187 ? 11.736 -12.826 -0.546 1.00 76.81 187 GLN A O 1
ATOM 1516 N N . GLU A 1 188 ? 11.077 -11.299 -2.047 1.00 77.31 188 GLU A N 1
ATOM 1517 C CA . GLU A 1 188 ? 11.898 -11.821 -3.134 1.00 77.31 188 GLU A CA 1
ATOM 1518 C C . GLU A 1 188 ? 13.389 -11.451 -2.972 1.00 77.31 188 GLU A C 1
ATOM 1520 O O . GLU A 1 188 ? 14.245 -11.979 -3.685 1.00 77.31 188 GLU A O 1
ATOM 1525 N N . CYS A 1 189 ? 13.730 -10.558 -2.033 1.00 68.12 189 CYS A N 1
ATOM 1526 C CA . CYS A 1 189 ? 15.094 -10.111 -1.773 1.00 68.12 189 CYS A CA 1
ATOM 1527 C C . CYS A 1 189 ? 15.715 -10.850 -0.575 1.00 68.12 189 CYS A C 1
ATOM 1529 O O . CYS A 1 189 ? 15.301 -10.681 0.569 1.00 68.12 189 CYS A O 1
ATOM 1531 N N . GLN A 1 190 ? 16.782 -11.617 -0.837 1.00 57.12 190 GLN A N 1
ATOM 1532 C CA . GLN A 1 190 ? 17.404 -12.538 0.127 1.00 57.12 190 GLN A CA 1
ATOM 1533 C C . GLN A 1 190 ? 17.892 -11.965 1.483 1.00 57.12 190 GLN A C 1
ATOM 1535 O O . GLN A 1 190 ? 18.003 -12.775 2.402 1.00 57.12 190 GLN A O 1
ATOM 1540 N N . PRO A 1 191 ? 18.169 -10.656 1.695 1.00 62.41 191 PRO A N 1
ATOM 1541 C CA . PRO A 1 191 ? 18.562 -10.176 3.026 1.00 62.41 191 PRO A CA 1
ATOM 1542 C C . PRO A 1 191 ? 17.419 -9.600 3.889 1.00 62.41 191 PRO A C 1
ATOM 1544 O O . PRO A 1 191 ? 17.695 -9.151 4.999 1.00 62.41 191 PRO A O 1
ATOM 1547 N N . VAL A 1 192 ? 16.158 -9.559 3.433 1.00 70.94 192 VAL A N 1
ATOM 1548 C CA . VAL A 1 192 ? 15.107 -8.809 4.154 1.00 70.94 192 VAL A CA 1
ATOM 1549 C C . VAL A 1 192 ? 14.421 -9.654 5.237 1.00 70.94 192 VAL A C 1
ATOM 1551 O O . VAL A 1 192 ? 13.622 -10.544 4.947 1.00 70.94 192 VAL A O 1
ATOM 1554 N N . LYS A 1 193 ? 14.654 -9.323 6.515 1.00 71.69 193 LYS A N 1
ATOM 1555 C CA . LYS A 1 193 ? 13.884 -9.869 7.649 1.00 71.69 193 LYS A CA 1
ATOM 1556 C C . LYS A 1 193 ? 12.610 -9.062 7.882 1.00 71.69 193 LYS A C 1
ATOM 1558 O O . LYS A 1 193 ? 12.598 -8.118 8.673 1.00 71.69 193 LYS A O 1
ATOM 1563 N N . LEU A 1 194 ? 11.520 -9.466 7.230 1.00 77.81 194 LEU A N 1
ATOM 1564 C CA . LEU A 1 194 ? 10.230 -8.775 7.335 1.00 77.81 194 LEU A CA 1
ATOM 1565 C C . LEU A 1 194 ? 9.745 -8.586 8.779 1.00 77.81 194 LEU A C 1
ATOM 1567 O O . LEU A 1 194 ? 9.284 -7.502 9.116 1.00 77.81 194 LEU A O 1
ATOM 1571 N N . SER A 1 195 ? 9.926 -9.583 9.653 1.00 72.25 195 SER A N 1
ATOM 1572 C CA . SER A 1 195 ? 9.474 -9.530 11.054 1.00 72.25 195 SER A CA 1
ATOM 1573 C C . SER A 1 195 ? 9.979 -8.304 11.824 1.00 72.25 195 SER A C 1
ATOM 1575 O O . SER A 1 195 ? 9.291 -7.803 12.715 1.00 72.25 195 SER A O 1
ATOM 1577 N N . ASN A 1 196 ? 11.176 -7.813 11.486 1.00 80.06 196 ASN A N 1
ATOM 1578 C CA . ASN A 1 196 ? 11.777 -6.650 12.136 1.00 80.06 196 ASN A CA 1
ATOM 1579 C C . ASN A 1 196 ? 11.182 -5.333 11.624 1.00 80.06 196 ASN A C 1
ATOM 1581 O O . ASN A 1 196 ? 11.123 -4.374 12.388 1.00 80.06 196 ASN A O 1
ATOM 1585 N N . ILE A 1 197 ? 10.705 -5.296 10.375 1.00 85.44 197 ILE A N 1
ATOM 1586 C CA . ILE A 1 197 ? 10.098 -4.107 9.756 1.00 85.44 197 ILE A CA 1
ATOM 1587 C C . ILE A 1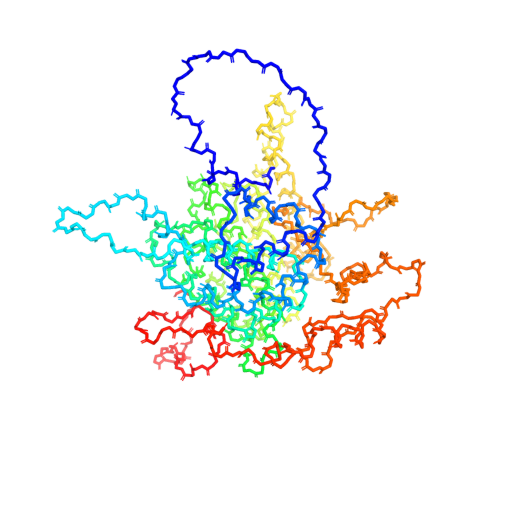 197 ? 8.869 -3.682 10.553 1.00 85.44 197 ILE A C 1
ATOM 1589 O O . ILE A 1 197 ? 8.760 -2.524 10.945 1.00 85.44 197 ILE A O 1
ATOM 1593 N N . CYS A 1 198 ? 7.956 -4.617 10.829 1.00 87.38 198 CYS A N 1
ATOM 1594 C CA . CYS A 1 198 ? 6.729 -4.304 11.557 1.00 87.38 198 CYS A CA 1
ATOM 1595 C C . CYS A 1 198 ? 7.016 -3.870 13.000 1.00 87.38 198 CYS A C 1
ATOM 1597 O O . CYS A 1 198 ? 6.465 -2.872 13.458 1.00 87.38 198 CYS A O 1
ATOM 1599 N N . HIS A 1 199 ? 7.935 -4.554 13.692 1.00 84.69 199 HIS A N 1
ATOM 1600 C CA . HIS A 1 199 ? 8.341 -4.146 15.037 1.00 84.69 199 HIS A CA 1
ATOM 1601 C C . HIS A 1 199 ? 8.901 -2.716 15.051 1.00 84.69 199 HIS A C 1
ATOM 1603 O O . HIS A 1 199 ? 8.378 -1.882 15.785 1.00 84.69 199 HIS A O 1
ATOM 1609 N N . ARG A 1 200 ? 9.889 -2.421 14.190 1.00 84.69 200 ARG A N 1
ATOM 1610 C CA . ARG A 1 200 ? 10.506 -1.090 14.065 1.00 84.69 200 ARG A CA 1
ATOM 1611 C C . ARG A 1 200 ? 9.492 -0.014 13.704 1.00 84.69 200 ARG A C 1
ATOM 1613 O O . ARG A 1 200 ? 9.544 1.074 14.266 1.00 84.69 200 ARG A O 1
ATOM 1620 N N . PHE A 1 201 ? 8.550 -0.327 12.813 1.00 88.50 201 PHE A N 1
ATOM 1621 C CA . PHE A 1 201 ? 7.486 0.592 12.425 1.00 88.50 201 PHE A CA 1
ATOM 1622 C C . PHE A 1 201 ? 6.650 1.030 13.626 1.00 88.50 201 PHE A C 1
ATOM 1624 O O . PHE A 1 201 ? 6.542 2.227 13.878 1.00 88.50 201 PHE A O 1
ATOM 1631 N N . ILE A 1 202 ? 6.094 0.078 14.382 1.00 87.00 202 ILE A N 1
ATOM 1632 C CA . ILE A 1 202 ? 5.190 0.374 15.502 1.00 87.00 202 ILE A CA 1
ATOM 1633 C C . ILE A 1 202 ? 5.958 1.058 16.650 1.00 87.00 202 ILE A C 1
ATOM 1635 O O . ILE A 1 202 ? 5.407 1.917 17.328 1.00 87.00 202 ILE A O 1
ATOM 1639 N N . THR A 1 203 ? 7.250 0.761 16.832 1.00 81.75 203 THR A N 1
ATOM 1640 C CA . THR A 1 203 ? 8.106 1.428 17.834 1.00 81.75 203 THR A CA 1
ATOM 1641 C C . THR A 1 203 ? 8.758 2.724 17.346 1.00 81.75 203 THR A C 1
ATOM 1643 O O . THR A 1 203 ? 9.572 3.304 18.060 1.00 81.75 203 THR A O 1
ATOM 1646 N N . SER A 1 204 ? 8.466 3.187 16.129 1.00 85.19 204 SER A N 1
ATOM 1647 C CA . SER A 1 204 ? 9.138 4.359 15.562 1.00 85.19 204 SER A CA 1
ATOM 1648 C C . SER A 1 204 ? 8.585 5.685 16.096 1.00 85.19 204 SER A C 1
ATOM 1650 O O . SER A 1 204 ? 7.408 5.817 16.442 1.00 85.19 204 SER A O 1
ATOM 1652 N N . ALA A 1 205 ? 9.415 6.733 16.046 1.00 84.12 205 ALA A N 1
ATOM 1653 C CA . ALA A 1 205 ? 8.958 8.105 16.274 1.00 84.12 205 ALA A CA 1
ATOM 1654 C C . ALA A 1 205 ? 7.844 8.517 15.292 1.00 84.12 205 ALA A C 1
ATOM 1656 O O . ALA A 1 205 ? 6.957 9.289 15.657 1.00 84.12 205 ALA A O 1
ATOM 1657 N N . PHE A 1 206 ? 7.867 7.967 14.072 1.00 89.56 206 PHE A N 1
ATOM 1658 C CA . PHE A 1 206 ? 6.842 8.187 13.059 1.00 89.56 206 PHE A CA 1
ATOM 1659 C C . PHE A 1 206 ? 5.473 7.665 13.511 1.00 89.56 206 PHE A C 1
ATOM 1661 O O . PHE A 1 206 ? 4.501 8.417 13.479 1.00 89.56 206 PHE A O 1
ATOM 1668 N N . TRP A 1 207 ? 5.403 6.432 14.022 1.00 90.88 207 TRP A N 1
ATOM 1669 C CA . TRP A 1 207 ? 4.176 5.865 14.591 1.00 90.88 207 TRP A CA 1
ATOM 1670 C C . TRP A 1 207 ? 3.601 6.741 15.704 1.00 90.88 207 TRP A C 1
ATOM 1672 O O . TRP A 1 207 ? 2.421 7.098 15.680 1.00 90.88 207 TRP A O 1
ATOM 1682 N N . ARG A 1 208 ? 4.454 7.135 16.656 1.00 87.38 208 ARG A N 1
ATOM 1683 C CA . ARG A 1 208 ? 4.060 7.991 17.779 1.00 87.38 208 ARG A CA 1
ATOM 1684 C C . ARG A 1 208 ? 3.481 9.321 17.301 1.00 87.38 208 ARG A C 1
ATOM 1686 O O . ARG A 1 208 ? 2.420 9.727 17.764 1.00 87.38 208 ARG A O 1
ATOM 1693 N N . LEU A 1 209 ? 4.168 9.985 16.375 1.00 90.19 209 LEU A N 1
ATOM 1694 C CA . LEU A 1 209 ? 3.758 11.279 15.839 1.00 90.19 209 LEU A CA 1
ATOM 1695 C C . LEU A 1 209 ? 2.425 11.167 15.084 1.00 90.19 209 LEU A C 1
ATOM 1697 O O . LEU A 1 209 ? 1.539 11.995 15.285 1.00 90.19 209 LEU A O 1
ATOM 1701 N N . MET A 1 210 ? 2.226 10.116 14.286 1.00 93.94 210 MET A N 1
ATOM 1702 C CA . MET A 1 210 ? 0.960 9.907 13.576 1.00 93.94 210 MET A CA 1
ATOM 1703 C C . MET A 1 210 ? -0.225 9.746 14.534 1.00 93.94 210 MET A C 1
ATOM 1705 O O . MET A 1 210 ? -1.260 10.370 14.318 1.00 93.94 210 MET A O 1
ATOM 1709 N N . TRP A 1 211 ? -0.093 8.979 15.617 1.00 93.12 211 TRP A N 1
ATOM 1710 C CA . TRP A 1 211 ? -1.191 8.809 16.575 1.00 93.12 211 TRP A CA 1
ATOM 1711 C C . TRP A 1 211 ? -1.405 10.029 17.479 1.00 93.12 211 TRP A C 1
ATOM 1713 O O . TRP A 1 211 ? -2.536 10.501 17.604 1.00 93.12 211 TRP A O 1
ATOM 1723 N N . LEU A 1 212 ? -0.342 10.545 18.103 1.00 89.44 212 LEU A N 1
ATOM 1724 C CA . LEU A 1 212 ? -0.447 11.577 19.142 1.00 89.44 212 LEU A CA 1
ATOM 1725 C C . LEU A 1 212 ? -0.521 12.997 18.569 1.00 89.44 212 LEU A C 1
ATOM 1727 O O . LEU A 1 212 ? -1.343 13.796 19.007 1.00 89.44 212 LEU A O 1
ATOM 1731 N N . GLU A 1 213 ? 0.293 13.312 17.563 1.00 88.38 213 GLU A N 1
ATOM 1732 C CA . GLU A 1 213 ? 0.365 14.668 17.009 1.00 88.38 213 GLU A CA 1
ATOM 1733 C C . GLU A 1 213 ? -0.607 14.875 15.845 1.00 88.38 213 GLU A C 1
ATOM 1735 O O . GLU A 1 213 ? -1.191 15.947 15.716 1.00 88.38 213 GLU A O 1
ATOM 1740 N N . VAL A 1 214 ? -0.836 13.862 15.004 1.00 91.31 214 VAL A N 1
ATOM 1741 C CA . VAL A 1 214 ? -1.791 13.982 13.889 1.00 91.31 214 VAL A CA 1
ATOM 1742 C C . VAL A 1 214 ? -3.182 13.515 14.313 1.00 91.31 214 VAL A C 1
ATOM 1744 O O . VAL A 1 214 ? -4.115 14.314 14.300 1.00 91.31 214 VAL A O 1
ATOM 1747 N N . GLY A 1 215 ? -3.324 12.253 14.723 1.00 91.88 215 GLY A N 1
ATOM 1748 C CA . GLY A 1 215 ? -4.610 11.609 14.999 1.00 91.88 215 GLY A CA 1
ATOM 1749 C C . GLY A 1 215 ? -5.425 12.302 16.089 1.00 91.88 215 GLY A C 1
ATOM 1750 O O . GLY A 1 215 ? -6.566 12.694 15.851 1.00 91.88 215 GLY A O 1
ATOM 1751 N N . VAL A 1 216 ? -4.855 12.495 17.283 1.00 90.75 216 VAL A N 1
ATOM 1752 C CA . VAL A 1 216 ? -5.576 13.128 18.405 1.00 90.75 216 VAL A CA 1
ATOM 1753 C C . VAL A 1 216 ? -5.981 14.571 18.076 1.00 90.75 216 VAL A C 1
ATOM 1755 O O . VAL A 1 216 ? -7.121 14.958 18.341 1.00 90.75 216 VAL A O 1
ATOM 1758 N N . HIS A 1 217 ? -5.105 15.341 17.424 1.00 88.69 217 HIS A N 1
ATOM 1759 C CA . HIS A 1 217 ? -5.375 16.736 17.059 1.00 88.69 217 HIS A CA 1
ATOM 1760 C C . HIS A 1 217 ? -6.471 16.906 15.992 1.00 88.69 217 HIS A C 1
ATOM 1762 O O . HIS A 1 217 ? -7.042 17.995 15.889 1.00 88.69 217 HIS A O 1
ATOM 1768 N N . LEU A 1 218 ? -6.814 15.860 15.224 1.00 90.00 218 LEU A N 1
ATOM 1769 C CA . LEU A 1 218 ? -7.931 15.909 14.268 1.00 90.00 218 LEU A CA 1
ATOM 1770 C C . LEU A 1 218 ? -9.284 16.164 14.944 1.00 90.00 218 LEU A C 1
ATOM 1772 O O . LEU A 1 218 ? -10.194 16.667 14.291 1.00 90.00 218 LEU A O 1
ATOM 1776 N N . LYS A 1 219 ? -9.421 15.844 16.236 1.00 86.00 219 LYS A N 1
ATOM 1777 C CA . LYS A 1 219 ? -10.663 16.051 16.998 1.00 86.00 219 LYS A CA 1
ATOM 1778 C C . LYS A 1 219 ? -10.958 17.518 17.272 1.00 86.00 219 LYS A C 1
ATOM 1780 O O . LYS A 1 219 ? -12.125 17.892 17.361 1.00 86.00 219 LYS A O 1
ATOM 1785 N N . ASP A 1 220 ? -9.905 18.305 17.457 1.00 84.19 220 ASP A N 1
ATOM 1786 C CA . ASP A 1 220 ? -10.015 19.707 17.851 1.00 84.19 220 ASP A CA 1
ATOM 1787 C C . ASP A 1 220 ? -9.890 20.630 16.636 1.00 84.19 220 ASP A C 1
ATOM 1789 O O . ASP A 1 220 ? -10.541 21.669 16.582 1.00 84.19 220 ASP A O 1
ATOM 1793 N N . ASN A 1 221 ? -9.092 20.231 15.638 1.00 81.69 221 ASN A N 1
ATOM 1794 C CA . ASN A 1 221 ? -8.844 21.001 14.423 1.00 81.69 221 ASN A CA 1
ATOM 1795 C C . ASN A 1 221 ? -8.964 20.103 13.178 1.00 81.69 221 ASN A C 1
ATOM 1797 O O . ASN A 1 221 ? -7.939 19.648 12.650 1.00 81.69 221 ASN A O 1
ATOM 1801 N N . PRO A 1 222 ? -10.192 19.833 12.692 1.00 78.50 222 PRO A N 1
ATOM 1802 C CA . PRO A 1 222 ? -10.394 19.045 11.484 1.00 78.50 222 PRO A CA 1
ATOM 1803 C C . PRO A 1 222 ? -9.711 19.727 10.295 1.00 78.50 222 PRO A C 1
ATOM 1805 O O . PRO A 1 222 ? -9.957 20.890 9.978 1.00 78.50 222 PRO A O 1
ATOM 1808 N N . ASN A 1 223 ? -8.816 18.992 9.641 1.00 85.38 223 ASN A N 1
ATOM 1809 C CA . ASN A 1 223 ? -8.022 19.474 8.519 1.00 85.38 223 ASN A CA 1
ATOM 1810 C C . ASN A 1 223 ? -7.963 18.374 7.455 1.00 85.38 223 ASN A C 1
ATOM 1812 O O . ASN A 1 223 ? -7.587 17.240 7.753 1.00 85.38 223 ASN A O 1
ATOM 1816 N N . THR A 1 224 ? -8.326 18.704 6.214 1.00 86.69 224 THR A N 1
ATOM 1817 C CA . THR A 1 224 ? -8.396 17.742 5.103 1.00 86.69 224 THR A CA 1
ATOM 1818 C C . THR A 1 224 ? -7.047 17.090 4.800 1.00 86.69 224 THR A C 1
ATOM 1820 O O . THR A 1 224 ? -6.994 15.876 4.624 1.00 86.69 224 THR A O 1
ATOM 1823 N N . GLN A 1 225 ? -5.952 17.857 4.803 1.00 88.88 225 GLN A N 1
ATOM 1824 C CA . GLN A 1 225 ? -4.605 17.329 4.568 1.00 88.88 225 GLN A CA 1
ATOM 1825 C C . GLN A 1 225 ? -4.179 16.395 5.707 1.00 88.88 225 GLN A C 1
ATOM 1827 O O . GLN A 1 225 ? -3.755 15.272 5.455 1.00 88.88 225 GLN A O 1
ATOM 1832 N N . ARG A 1 226 ? -4.366 16.796 6.972 1.00 88.88 226 ARG A N 1
ATOM 1833 C CA . ARG A 1 226 ? -4.059 15.920 8.122 1.00 88.88 226 ARG A CA 1
ATOM 1834 C C . ARG A 1 226 ? -4.922 14.658 8.139 1.00 88.88 226 ARG A C 1
ATOM 1836 O O . ARG A 1 226 ? -4.430 13.592 8.491 1.00 88.88 226 ARG A O 1
ATOM 1843 N N . SER A 1 227 ? -6.183 14.764 7.723 1.00 91.62 227 SER A N 1
ATOM 1844 C CA . SER A 1 227 ? -7.091 13.618 7.605 1.00 91.62 227 SER A CA 1
ATOM 1845 C C . SER A 1 227 ? -6.596 12.643 6.537 1.00 91.62 227 SER A C 1
ATOM 1847 O O . SER A 1 227 ? -6.501 11.447 6.799 1.00 91.62 227 SER A O 1
ATOM 1849 N N . GLN A 1 228 ? -6.208 13.151 5.361 1.00 91.00 228 GLN A N 1
ATOM 1850 C CA . GLN A 1 228 ? -5.611 12.355 4.284 1.00 91.00 228 GLN A CA 1
ATOM 1851 C C . GLN A 1 228 ? -4.306 11.685 4.728 1.00 91.00 228 GLN A C 1
ATOM 1853 O O . GLN A 1 228 ? -4.108 10.494 4.472 1.00 91.00 228 GLN A O 1
ATOM 1858 N N . LEU A 1 229 ? -3.441 12.430 5.419 1.00 93.06 229 LEU A N 1
ATOM 1859 C CA . LEU A 1 229 ? -2.188 11.923 5.963 1.00 93.06 229 LEU A CA 1
ATOM 1860 C C . LEU A 1 229 ? -2.428 10.743 6.898 1.00 93.06 229 LEU A C 1
ATOM 1862 O O . LEU A 1 229 ? -1.860 9.671 6.708 1.00 93.06 229 LEU A O 1
ATOM 1866 N N . PHE A 1 230 ? -3.307 10.940 7.878 1.00 95.19 230 PHE A N 1
ATOM 1867 C CA . PHE A 1 230 ? -3.602 9.933 8.882 1.00 95.19 230 PHE A CA 1
ATOM 1868 C C . PHE A 1 230 ? -4.272 8.697 8.271 1.00 95.19 230 PHE A C 1
ATOM 1870 O O . PHE A 1 230 ? -3.881 7.577 8.579 1.00 95.19 230 PHE A O 1
ATOM 1877 N N . CYS A 1 231 ? -5.200 8.874 7.324 1.00 93.44 231 CYS A N 1
ATOM 1878 C CA . CYS A 1 231 ? -5.794 7.752 6.590 1.00 93.44 231 CYS A CA 1
ATOM 1879 C C . CYS A 1 231 ? -4.739 6.954 5.806 1.00 93.44 231 CYS A C 1
ATOM 1881 O O . CYS A 1 231 ? -4.747 5.727 5.849 1.00 93.44 231 CYS A O 1
ATOM 1883 N N . THR A 1 232 ? -3.808 7.634 5.127 1.00 93.44 232 THR A N 1
ATOM 1884 C CA . THR A 1 232 ? -2.727 6.975 4.372 1.00 93.44 232 THR A CA 1
ATOM 1885 C C . THR A 1 232 ? -1.771 6.227 5.306 1.00 93.44 232 THR A C 1
ATOM 1887 O O . THR A 1 232 ? -1.323 5.125 4.989 1.00 93.44 232 THR A O 1
ATOM 1890 N N . PHE A 1 233 ? -1.490 6.794 6.481 1.00 95.69 233 PHE A N 1
ATOM 1891 C CA . PHE A 1 233 ? -0.723 6.125 7.528 1.00 95.69 233 PHE A CA 1
ATOM 1892 C C . PHE A 1 233 ? -1.410 4.843 8.013 1.00 95.69 233 PHE A C 1
ATOM 1894 O O . PHE A 1 233 ? -0.743 3.815 8.102 1.00 95.69 233 PHE A O 1
ATOM 1901 N N . LEU A 1 234 ? -2.723 4.870 8.273 1.00 95.38 234 LEU A N 1
ATOM 1902 C CA . LEU A 1 234 ? -3.471 3.680 8.696 1.00 95.38 234 LEU A CA 1
ATOM 1903 C C . LEU A 1 234 ? -3.432 2.577 7.628 1.00 95.38 234 LEU A C 1
ATOM 1905 O O . LEU A 1 234 ? -3.193 1.420 7.956 1.00 95.38 234 LEU A O 1
ATOM 1909 N N . GLU A 1 235 ? -3.559 2.926 6.344 1.00 91.94 235 GLU A N 1
ATOM 1910 C CA . GLU A 1 235 ? -3.428 1.956 5.248 1.00 91.94 235 GLU A CA 1
ATOM 1911 C C . GLU A 1 235 ? -2.027 1.321 5.177 1.00 91.94 235 GLU A C 1
ATOM 1913 O O . GLU A 1 235 ? -1.889 0.112 4.949 1.00 91.94 235 GLU A O 1
ATOM 1918 N N . LEU A 1 236 ? -0.973 2.126 5.357 1.00 93.56 236 LEU A N 1
ATOM 1919 C CA . LEU A 1 236 ? 0.400 1.628 5.440 1.00 93.56 236 LEU A CA 1
ATOM 1920 C C . LEU A 1 236 ? 0.573 0.722 6.666 1.00 93.56 236 LEU A C 1
ATOM 1922 O O . LEU A 1 236 ? 1.157 -0.355 6.544 1.00 93.56 236 LEU A O 1
ATOM 1926 N N . ALA A 1 237 ? 0.038 1.128 7.818 1.00 94.75 237 ALA A N 1
ATOM 1927 C CA . ALA A 1 237 ? 0.110 0.382 9.064 1.00 94.75 237 ALA A CA 1
ATOM 1928 C C . ALA A 1 237 ? -0.542 -0.997 8.937 1.00 94.75 237 ALA A C 1
ATOM 1930 O O . ALA A 1 237 ? 0.115 -1.994 9.240 1.00 94.75 237 ALA A O 1
ATOM 1931 N N . SER A 1 238 ? -1.770 -1.076 8.416 1.00 93.00 238 SER A N 1
ATOM 1932 C CA . SER A 1 238 ? -2.444 -2.350 8.137 1.00 93.00 238 SER A CA 1
ATOM 1933 C C . SER A 1 238 ? -1.613 -3.224 7.203 1.00 93.00 238 SER A C 1
ATOM 1935 O O . SER A 1 238 ? -1.385 -4.397 7.489 1.00 93.00 238 SER A O 1
ATOM 1937 N N . THR A 1 239 ? -1.076 -2.649 6.123 1.00 91.62 239 THR A N 1
ATOM 1938 C CA . THR A 1 239 ? -0.280 -3.405 5.142 1.00 91.62 239 THR A CA 1
ATOM 1939 C C . THR A 1 239 ? 1.007 -3.966 5.751 1.00 91.62 239 THR A C 1
ATOM 1941 O O . THR A 1 239 ? 1.337 -5.128 5.523 1.00 91.62 239 THR A O 1
ATOM 1944 N N . ILE A 1 240 ? 1.719 -3.176 6.561 1.00 92.38 240 ILE A N 1
ATOM 1945 C CA . ILE A 1 240 ? 2.919 -3.630 7.276 1.00 92.38 240 ILE A CA 1
ATOM 1946 C C . ILE A 1 240 ? 2.565 -4.709 8.304 1.00 92.38 240 ILE A C 1
ATOM 1948 O O . ILE A 1 240 ? 3.273 -5.710 8.402 1.00 92.38 240 ILE A O 1
ATOM 1952 N N . CYS A 1 241 ? 1.475 -4.546 9.054 1.00 91.94 241 CYS A N 1
ATOM 1953 C CA . CYS A 1 241 ? 1.076 -5.527 10.061 1.00 91.94 241 CYS A CA 1
ATOM 1954 C C . CYS A 1 241 ? 0.640 -6.858 9.426 1.00 91.94 241 CYS A C 1
ATOM 1956 O O . CYS A 1 241 ? 1.076 -7.919 9.873 1.00 91.94 241 CYS A O 1
ATOM 1958 N N . PHE A 1 242 ? -0.133 -6.840 8.338 1.00 90.31 242 PHE A N 1
ATOM 1959 C CA . PHE A 1 242 ? -0.480 -8.068 7.620 1.00 90.31 242 PHE A CA 1
ATOM 1960 C C . PHE A 1 242 ? 0.730 -8.704 6.933 1.00 90.31 242 PHE A C 1
ATOM 1962 O O . PHE A 1 242 ? 0.921 -9.914 7.031 1.00 90.31 242 PHE A O 1
ATOM 1969 N N . GLY A 1 243 ? 1.545 -7.902 6.244 1.00 87.56 243 GLY A N 1
ATOM 1970 C CA . GLY A 1 243 ? 2.601 -8.403 5.366 1.00 87.56 243 GLY A CA 1
ATOM 1971 C C . GLY A 1 243 ? 3.924 -8.729 6.057 1.00 87.56 243 GLY A C 1
ATOM 1972 O O . GLY A 1 243 ? 4.717 -9.488 5.503 1.00 87.56 243 GLY A O 1
ATOM 1973 N N . ALA A 1 244 ? 4.194 -8.150 7.231 1.00 88.31 244 ALA A N 1
ATOM 1974 C CA . ALA A 1 244 ? 5.524 -8.181 7.832 1.00 88.31 244 ALA A CA 1
ATOM 1975 C C . ALA A 1 244 ? 5.554 -8.419 9.351 1.00 88.31 244 ALA A C 1
ATOM 1977 O O . ALA A 1 244 ? 6.639 -8.408 9.932 1.00 88.31 244 ALA A O 1
ATOM 1978 N N . ARG A 1 245 ? 4.423 -8.640 10.039 1.00 88.94 245 ARG A N 1
ATOM 1979 C CA . ARG A 1 245 ? 4.472 -8.945 11.481 1.00 88.94 245 ARG A CA 1
ATOM 1980 C C . ARG A 1 245 ? 5.068 -10.327 11.756 1.00 88.94 245 ARG A C 1
ATOM 1982 O O . ARG A 1 245 ? 4.867 -11.278 11.006 1.00 88.94 245 ARG A O 1
ATOM 1989 N N . SER A 1 246 ? 5.758 -10.448 12.888 1.00 87.31 246 SER A N 1
ATOM 1990 C CA . SER A 1 246 ? 6.036 -11.755 13.494 1.00 87.31 246 SER A CA 1
ATOM 1991 C C . SER A 1 246 ? 4.763 -12.296 14.159 1.00 87.31 246 SER A C 1
ATOM 1993 O O . SER A 1 246 ? 4.095 -11.504 14.828 1.00 87.31 246 SER A O 1
ATOM 1995 N N . PRO A 1 247 ? 4.492 -13.615 14.129 1.00 84.44 247 PRO A N 1
ATOM 1996 C CA . PRO A 1 247 ? 3.394 -14.229 14.890 1.00 84.44 247 PRO A CA 1
ATOM 1997 C C . PRO A 1 247 ? 3.452 -13.957 16.404 1.00 84.44 247 PRO A C 1
ATOM 1999 O O . PRO A 1 247 ? 2.466 -14.077 17.119 1.00 84.44 247 PRO A O 1
ATOM 2002 N N . THR A 1 248 ? 4.627 -13.601 16.932 1.00 87.12 248 THR A N 1
ATOM 2003 C CA . THR A 1 248 ? 4.816 -13.284 18.357 1.00 87.12 248 THR A CA 1
ATOM 2004 C C . THR A 1 248 ? 4.676 -11.800 18.684 1.00 87.12 248 THR A C 1
ATOM 2006 O O . THR A 1 248 ? 4.713 -11.438 19.861 1.00 87.12 248 THR A O 1
ATOM 2009 N N . LEU A 1 249 ? 4.549 -10.926 17.678 1.00 88.19 249 LEU A N 1
ATOM 2010 C CA . LEU A 1 249 ? 4.558 -9.480 17.882 1.00 88.19 249 LEU A CA 1
ATOM 2011 C C . LEU A 1 249 ? 3.338 -9.031 18.685 1.00 88.19 249 LEU A C 1
ATOM 2013 O O . LEU A 1 249 ? 3.515 -8.454 19.753 1.00 88.19 249 LEU A O 1
ATOM 2017 N N . LEU A 1 250 ? 2.122 -9.336 18.221 1.00 89.69 250 LEU A N 1
ATOM 2018 C CA . LEU A 1 250 ? 0.892 -8.910 18.898 1.00 89.69 250 LEU A CA 1
ATOM 2019 C C . LEU A 1 250 ? 0.781 -9.494 20.301 1.00 89.69 250 LEU A C 1
ATOM 2021 O O . LEU A 1 250 ? 0.454 -8.769 21.236 1.00 89.69 250 LEU A O 1
ATOM 2025 N N . LYS A 1 251 ? 1.184 -10.757 20.475 1.00 91.06 251 LYS A N 1
ATOM 2026 C CA . LYS A 1 251 ? 1.301 -11.375 21.797 1.00 91.06 251 LYS A CA 1
ATOM 2027 C C . LYS A 1 251 ? 2.163 -10.533 22.741 1.00 91.06 251 LYS A C 1
ATOM 2029 O O . LYS A 1 251 ? 1.729 -10.247 23.849 1.00 91.06 251 LYS A O 1
ATOM 2034 N N . ARG A 1 252 ? 3.350 -10.093 22.300 1.00 89.38 252 ARG A N 1
ATOM 2035 C CA . ARG A 1 252 ? 4.227 -9.211 23.093 1.00 89.38 252 ARG A CA 1
ATOM 2036 C C . ARG A 1 252 ? 3.601 -7.840 23.347 1.00 89.38 252 ARG A C 1
ATOM 2038 O O . ARG A 1 252 ? 3.723 -7.321 24.453 1.00 89.38 252 ARG A O 1
ATOM 2045 N N . LEU A 1 253 ? 2.943 -7.252 22.347 1.00 87.81 253 LEU A N 1
ATOM 2046 C CA . LEU A 1 253 ? 2.300 -5.946 22.503 1.00 87.81 253 LEU A CA 1
ATOM 2047 C C . LEU A 1 253 ? 1.169 -6.004 23.532 1.00 87.81 253 LEU A C 1
ATOM 2049 O O . LEU A 1 253 ? 1.112 -5.153 24.412 1.00 87.81 253 LEU A O 1
ATOM 2053 N N . PHE A 1 254 ? 0.324 -7.033 23.479 1.00 90.38 254 PHE A N 1
ATOM 2054 C CA . PHE A 1 254 ? -0.793 -7.196 24.408 1.00 90.38 254 PHE A CA 1
ATOM 2055 C C . PHE A 1 254 ? -0.340 -7.552 25.828 1.00 90.38 254 PHE A C 1
ATOM 2057 O O . PHE A 1 254 ? -1.028 -7.197 26.778 1.00 90.38 254 PHE A O 1
ATOM 2064 N N . THR A 1 255 ? 0.819 -8.196 26.009 1.00 88.25 255 THR A N 1
ATOM 2065 C CA . THR A 1 255 ? 1.353 -8.466 27.355 1.00 88.25 255 THR A CA 1
ATOM 2066 C C . THR A 1 255 ? 2.103 -7.291 27.967 1.00 88.25 255 THR A C 1
ATOM 2068 O O . THR A 1 255 ? 2.025 -7.089 29.173 1.00 88.25 255 THR A O 1
ATOM 2071 N N . SER A 1 256 ? 2.881 -6.557 27.169 1.00 85.62 256 SER A N 1
ATOM 2072 C CA . SER A 1 256 ? 3.888 -5.620 27.691 1.00 85.62 256 SER A CA 1
ATOM 2073 C C . SER A 1 256 ? 3.548 -4.152 27.445 1.00 85.62 256 SER A C 1
ATOM 2075 O O . SER A 1 256 ? 4.077 -3.284 28.131 1.00 85.62 256 SER A O 1
ATOM 2077 N N . CYS A 1 257 ? 2.701 -3.855 26.460 1.00 85.62 257 CYS A N 1
ATOM 2078 C CA . CYS A 1 257 ? 2.441 -2.494 25.990 1.00 85.62 257 CYS A CA 1
ATOM 2079 C C . CYS A 1 257 ? 0.964 -2.296 25.605 1.00 85.62 257 CYS A C 1
ATOM 2081 O O . CYS A 1 257 ? 0.666 -1.585 24.645 1.00 85.62 257 CYS A O 1
ATOM 2083 N N . LEU A 1 258 ? 0.039 -2.949 26.317 1.00 88.06 258 LEU A N 1
ATOM 2084 C CA . LEU A 1 258 ? -1.381 -2.953 25.963 1.00 88.06 258 LEU A CA 1
ATOM 2085 C C . LEU A 1 258 ? -1.964 -1.535 25.934 1.00 88.06 258 LEU A C 1
ATOM 2087 O O . LEU A 1 258 ? -2.494 -1.110 24.909 1.00 88.06 258 LEU A O 1
ATOM 2091 N N . ASP A 1 259 ? -1.822 -0.798 27.036 1.00 87.12 259 ASP A N 1
ATOM 2092 C CA . ASP A 1 259 ? -2.371 0.556 27.161 1.00 87.12 259 ASP A CA 1
ATOM 2093 C C . ASP A 1 259 ? -1.667 1.523 26.208 1.00 87.12 259 ASP A C 1
ATOM 2095 O O . ASP A 1 259 ? -2.322 2.296 25.518 1.00 87.12 259 ASP A O 1
ATOM 2099 N N . SER A 1 260 ? -0.344 1.405 26.075 1.00 86.00 260 SER A N 1
ATOM 2100 C CA . SER A 1 260 ? 0.440 2.112 25.061 1.00 86.00 260 SER A CA 1
ATOM 2101 C C . SER A 1 260 ? -0.183 1.965 23.666 1.00 86.00 260 SER A C 1
ATOM 2103 O O . SER A 1 260 ? -0.440 2.957 22.988 1.00 86.00 260 SER A O 1
ATOM 2105 N N . LEU A 1 261 ? -0.468 0.740 23.222 1.00 89.12 261 LEU A N 1
ATOM 2106 C CA . LEU A 1 261 ? -1.037 0.506 21.896 1.00 89.12 261 LEU A CA 1
ATOM 2107 C C . LEU A 1 261 ? -2.464 1.062 21.765 1.00 89.12 261 LEU A C 1
ATOM 2109 O O . LEU A 1 261 ? -2.769 1.741 20.785 1.00 89.12 261 LEU A O 1
ATOM 2113 N N . TRP A 1 262 ? -3.342 0.761 22.724 1.00 93.00 262 TRP A N 1
ATOM 2114 C CA . TRP A 1 262 ? -4.782 0.995 22.580 1.00 93.00 262 TRP A CA 1
ATOM 2115 C C . TRP A 1 262 ? -5.251 2.383 23.021 1.00 93.00 262 TRP A C 1
ATOM 2117 O O . TRP A 1 262 ? -6.278 2.852 22.524 1.00 93.00 262 TRP A O 1
ATOM 2127 N N . ASP A 1 263 ? -4.537 3.074 23.907 1.00 91.81 263 ASP A N 1
ATOM 2128 C CA . ASP A 1 263 ? -4.959 4.379 24.428 1.00 91.81 263 ASP A CA 1
ATOM 2129 C C . ASP A 1 263 ? -4.995 5.479 23.363 1.00 91.81 263 ASP A C 1
ATOM 2131 O O . ASP A 1 263 ? -6.009 6.190 23.289 1.00 91.81 263 ASP A O 1
ATOM 2135 N N . PRO A 1 264 ? -3.976 5.621 22.493 1.00 91.81 264 PRO A N 1
ATOM 2136 C CA . PRO A 1 264 ? -4.040 6.556 21.377 1.00 91.81 264 PRO A CA 1
ATOM 2137 C C . PRO A 1 264 ? -5.167 6.197 20.404 1.00 91.81 264 PRO A C 1
ATOM 2139 O O . PRO A 1 264 ? -5.917 7.080 19.990 1.00 91.81 264 PRO A O 1
ATOM 2142 N N . ILE A 1 265 ? -5.356 4.905 20.108 1.00 94.75 265 ILE A N 1
ATOM 2143 C CA . ILE A 1 265 ? -6.413 4.416 19.208 1.00 94.75 265 ILE A CA 1
ATOM 2144 C C . ILE A 1 265 ? -7.799 4.789 19.749 1.00 94.75 265 ILE A C 1
ATOM 2146 O O . ILE A 1 265 ? -8.593 5.426 19.055 1.00 94.75 265 ILE A O 1
ATOM 2150 N N . CYS A 1 266 ? -8.068 4.471 21.018 1.00 94.50 266 CYS A N 1
ATOM 2151 C CA . CYS A 1 266 ? -9.311 4.832 21.698 1.00 94.50 266 CYS A CA 1
ATOM 2152 C C . CYS A 1 266 ? -9.518 6.351 21.739 1.00 94.50 266 CYS A C 1
ATOM 2154 O O . CYS A 1 266 ? -10.639 6.834 21.602 1.00 94.50 266 CYS A O 1
ATOM 2156 N N . SER A 1 267 ? -8.439 7.118 21.916 1.00 91.56 267 SER A N 1
ATOM 2157 C CA . SER A 1 267 ? -8.510 8.578 21.975 1.00 91.56 267 SER A CA 1
ATOM 2158 C C . SER A 1 267 ? -8.962 9.189 20.651 1.00 91.56 267 SER A C 1
ATOM 2160 O O . SER A 1 267 ? -9.700 10.178 20.682 1.00 91.56 267 SER A O 1
ATOM 2162 N N . VAL A 1 268 ? -8.560 8.605 19.518 1.00 94.44 268 VAL A N 1
ATOM 2163 C CA . VAL A 1 268 ? -8.958 9.037 18.168 1.00 94.44 268 VAL A CA 1
ATOM 2164 C C . VAL A 1 268 ? -10.351 8.521 17.784 1.00 94.44 268 VAL A C 1
ATOM 2166 O O . VAL A 1 268 ? -11.077 9.237 17.097 1.00 94.44 268 VAL A O 1
ATOM 2169 N N . LEU A 1 269 ? -10.764 7.340 18.265 1.00 95.69 269 LEU A N 1
ATOM 2170 C CA . LEU A 1 269 ? -12.086 6.749 18.008 1.00 95.69 269 LEU A CA 1
ATOM 2171 C C . LEU A 1 269 ? -13.222 7.618 18.584 1.00 95.69 269 LEU A C 1
ATOM 2173 O O . LEU A 1 269 ? -13.633 7.499 19.740 1.00 95.69 269 LEU A O 1
ATOM 2177 N N . SER A 1 270 ? -13.722 8.548 17.774 1.00 93.19 270 SER A N 1
ATOM 2178 C CA . SER A 1 270 ? -14.703 9.549 18.180 1.00 93.19 270 SER A CA 1
ATOM 2179 C C . SER A 1 270 ? -15.433 10.122 16.972 1.00 93.19 270 SER A C 1
ATOM 2181 O O . SER A 1 270 ? -14.818 10.380 15.950 1.00 93.19 270 SER A O 1
ATOM 2183 N N . TRP A 1 271 ? -16.707 10.481 17.126 1.00 93.38 271 TRP A N 1
ATOM 2184 C CA . TRP A 1 271 ? -17.449 11.210 16.085 1.00 93.38 271 TRP A CA 1
ATOM 2185 C C . TRP A 1 271 ? -16.971 12.660 15.863 1.00 93.38 271 TRP A C 1
ATOM 2187 O O . TRP A 1 271 ? -17.483 13.375 15.010 1.00 93.38 271 TRP A O 1
ATOM 2197 N N . ARG A 1 272 ? -16.020 13.147 16.675 1.00 90.25 272 ARG A N 1
ATOM 2198 C CA . ARG A 1 272 ? -15.398 14.465 16.462 1.00 90.25 272 ARG A CA 1
ATOM 2199 C C . ARG A 1 272 ? -14.407 14.471 15.304 1.00 90.25 272 ARG A C 1
ATOM 2201 O O . ARG A 1 272 ? -14.117 15.545 14.791 1.00 90.25 272 ARG A O 1
ATOM 2208 N N . VAL A 1 273 ? -13.872 13.309 14.926 1.00 91.06 273 VAL A N 1
ATOM 2209 C CA . VAL A 1 273 ? -13.101 13.205 13.686 1.00 91.06 273 VAL A CA 1
ATOM 2210 C C . VAL A 1 273 ? -14.055 13.111 12.497 1.00 91.06 273 VAL A C 1
ATOM 2212 O O . VAL A 1 273 ? -15.215 12.734 12.650 1.00 91.06 273 VAL A O 1
ATOM 2215 N N . ASP A 1 274 ? -13.569 13.465 11.310 1.00 89.31 274 ASP A N 1
ATOM 2216 C CA . ASP A 1 274 ? -14.328 13.298 10.071 1.00 89.31 274 ASP A CA 1
ATOM 2217 C C . ASP A 1 274 ? -14.797 11.829 9.911 1.00 89.31 274 ASP A C 1
ATOM 2219 O O . ASP A 1 274 ? -13.999 10.922 10.180 1.00 89.31 274 ASP A O 1
ATOM 2223 N N . PRO A 1 275 ? -16.051 11.553 9.490 1.00 90.62 275 PRO A N 1
ATOM 2224 C CA . PRO A 1 275 ? -16.589 10.194 9.406 1.00 90.62 275 PRO A CA 1
ATOM 2225 C C . PRO A 1 275 ? -15.727 9.252 8.577 1.00 90.62 275 PRO A C 1
ATOM 2227 O O . PRO A 1 275 ? -15.565 8.090 8.927 1.00 90.62 275 PRO A O 1
ATOM 2230 N N . LYS A 1 276 ? -15.074 9.765 7.535 1.00 89.62 276 LYS A N 1
ATOM 2231 C CA . LYS A 1 276 ? -14.150 8.984 6.717 1.00 89.62 276 LYS A CA 1
ATOM 2232 C C . LYS A 1 276 ? -12.916 8.531 7.494 1.00 89.62 276 LYS A C 1
ATOM 2234 O O . LYS A 1 276 ? -12.455 7.402 7.334 1.00 89.62 276 LYS A O 1
ATOM 2239 N N . VAL A 1 277 ? -12.374 9.408 8.342 1.00 92.62 277 VAL A N 1
ATOM 2240 C CA . VAL A 1 277 ? -11.293 9.051 9.270 1.00 92.62 277 VAL A CA 1
ATOM 2241 C C . VAL A 1 277 ? -11.811 8.024 10.273 1.00 92.62 277 VAL A C 1
ATOM 2243 O O . VAL A 1 277 ? -11.104 7.065 10.571 1.00 92.62 277 VAL A O 1
ATOM 2246 N N . SER A 1 278 ? -13.053 8.176 10.742 1.00 93.81 278 SER A N 1
ATOM 2247 C CA . SER A 1 278 ? -13.694 7.201 11.627 1.00 93.81 278 SER A CA 1
ATOM 2248 C C . SER A 1 278 ? -13.776 5.813 10.983 1.00 93.81 278 SER A C 1
ATOM 2250 O O . SER A 1 278 ? -13.307 4.866 11.610 1.00 93.81 278 SER A O 1
ATOM 2252 N N . CYS A 1 279 ? -14.230 5.697 9.725 1.00 93.19 279 CYS A N 1
ATOM 2253 C CA . CYS A 1 279 ? -14.210 4.439 8.969 1.00 93.19 279 CYS A CA 1
ATOM 2254 C C . CYS A 1 279 ? -12.813 3.806 8.997 1.00 93.19 279 CYS A C 1
ATOM 2256 O O . CYS A 1 279 ? -12.667 2.651 9.375 1.00 93.19 279 CYS A O 1
ATOM 2258 N N . ARG A 1 280 ? -11.761 4.576 8.678 1.00 93.12 280 ARG A N 1
ATOM 2259 C CA . ARG A 1 280 ? -10.373 4.075 8.635 1.00 93.12 280 ARG A CA 1
ATOM 2260 C C . ARG A 1 280 ? -9.836 3.631 9.988 1.00 93.12 280 ARG A C 1
ATOM 2262 O O . ARG A 1 280 ? -9.100 2.650 10.055 1.00 93.12 280 ARG A O 1
ATOM 2269 N N . VAL A 1 281 ? -10.188 4.336 11.059 1.00 96.00 281 VAL A N 1
ATOM 2270 C CA . VAL A 1 281 ? -9.818 3.936 12.422 1.00 96.00 281 VAL A CA 1
ATOM 2271 C C . VAL A 1 281 ? -10.516 2.630 12.794 1.00 96.00 281 VAL A C 1
ATOM 2273 O O . VAL A 1 281 ? -9.862 1.741 13.332 1.00 96.00 281 VAL A O 1
ATOM 2276 N N . VAL A 1 282 ? -11.803 2.480 12.464 1.00 96.31 282 VAL A N 1
ATOM 2277 C CA . VAL A 1 282 ? -12.547 1.231 12.694 1.00 96.31 282 VAL A CA 1
ATOM 2278 C C . VAL A 1 282 ? -11.944 0.076 11.892 1.00 96.31 282 VAL A C 1
ATOM 2280 O O . VAL A 1 282 ? -11.720 -0.987 12.462 1.00 96.31 282 VAL A O 1
ATOM 2283 N N . THR A 1 283 ? -11.563 0.298 10.631 1.00 95.00 283 THR A N 1
ATOM 2284 C CA . THR A 1 283 ? -10.826 -0.692 9.821 1.00 95.00 283 THR A CA 1
ATOM 2285 C C . THR A 1 283 ? -9.543 -1.136 10.485 1.00 95.00 283 THR A C 1
ATOM 2287 O O . THR A 1 283 ? -9.274 -2.326 10.586 1.00 95.00 283 THR A O 1
ATOM 2290 N N . PHE A 1 284 ? -8.751 -0.179 10.963 1.00 96.06 284 PHE A N 1
ATOM 2291 C CA . PHE A 1 284 ? -7.476 -0.479 11.591 1.00 96.06 284 PHE A CA 1
ATOM 2292 C C . PHE A 1 284 ? -7.656 -1.256 12.906 1.00 96.06 284 PHE A C 1
ATOM 2294 O O . PHE A 1 284 ? -6.911 -2.195 13.182 1.00 96.06 284 PHE A O 1
ATOM 2301 N N . ILE A 1 285 ? -8.675 -0.909 13.701 1.00 97.38 285 ILE A N 1
ATOM 2302 C CA . ILE A 1 285 ? -9.061 -1.674 14.895 1.00 97.38 285 ILE A CA 1
ATOM 2303 C C . ILE A 1 285 ? -9.447 -3.102 14.502 1.00 97.38 285 ILE A C 1
ATOM 2305 O O . ILE A 1 285 ? -8.973 -4.052 15.125 1.00 97.38 285 ILE A O 1
ATOM 2309 N N . ALA A 1 286 ? -10.268 -3.258 13.464 1.00 95.88 286 ALA A N 1
ATOM 2310 C CA . ALA A 1 286 ? -10.690 -4.560 12.976 1.00 95.88 286 ALA A CA 1
ATOM 2311 C C . ALA A 1 286 ? -9.508 -5.411 12.506 1.00 95.88 286 ALA A C 1
ATOM 2313 O O . ALA A 1 286 ? -9.393 -6.566 12.906 1.00 95.88 286 ALA A O 1
ATOM 2314 N N . ASP A 1 287 ? -8.574 -4.819 11.760 1.00 95.25 287 ASP A N 1
ATOM 2315 C CA . ASP A 1 287 ? -7.338 -5.472 11.335 1.00 95.25 287 ASP A CA 1
ATOM 2316 C C . ASP A 1 287 ? -6.531 -5.986 12.540 1.00 95.25 287 ASP A C 1
ATOM 2318 O O . ASP A 1 287 ? -6.113 -7.145 12.555 1.00 95.25 287 ASP A O 1
ATOM 2322 N N . LEU A 1 288 ? -6.335 -5.159 13.578 1.00 95.44 288 LEU A N 1
ATOM 2323 C CA . LEU A 1 288 ? -5.621 -5.561 14.798 1.00 95.44 288 LEU A CA 1
ATOM 2324 C C . LEU A 1 288 ? -6.317 -6.705 15.542 1.00 95.44 288 LEU A C 1
ATOM 2326 O O . LEU A 1 288 ? -5.639 -7.605 16.041 1.00 95.44 288 LEU A O 1
ATOM 2330 N N . LEU A 1 289 ? -7.648 -6.684 15.616 1.00 95.44 289 LEU A N 1
ATOM 2331 C CA . LEU A 1 289 ? -8.431 -7.734 16.265 1.00 95.44 289 LEU A CA 1
ATOM 2332 C C . LEU A 1 289 ? -8.391 -9.046 15.461 1.00 95.44 289 LEU A C 1
ATOM 2334 O O . LEU A 1 289 ? -8.171 -10.099 16.058 1.00 95.44 289 LEU A O 1
ATOM 2338 N N . ILE A 1 290 ? -8.498 -8.998 14.126 1.00 94.25 290 ILE A N 1
ATOM 2339 C CA . ILE A 1 290 ? -8.358 -10.179 13.253 1.00 94.25 290 ILE A CA 1
ATOM 2340 C C . ILE A 1 290 ? -6.968 -10.778 13.409 1.00 94.25 290 ILE A C 1
ATOM 2342 O O . ILE A 1 290 ? -6.832 -11.981 13.613 1.00 94.25 290 ILE A O 1
ATOM 2346 N N . MET A 1 291 ? -5.921 -9.955 13.327 1.00 94.25 291 MET A N 1
ATOM 2347 C CA . MET A 1 291 ? -4.554 -10.445 13.482 1.00 94.25 291 MET A CA 1
ATOM 2348 C C . MET A 1 291 ? -4.319 -11.003 14.890 1.00 94.25 291 MET A C 1
ATOM 2350 O O . MET A 1 291 ? -3.652 -12.022 15.031 1.00 94.25 291 MET A O 1
ATOM 2354 N N . GLY A 1 292 ? -4.895 -10.388 15.928 1.00 92.88 292 GLY A N 1
ATOM 2355 C CA . GLY A 1 292 ? -4.820 -10.894 17.298 1.00 92.88 292 GLY A CA 1
ATOM 2356 C C . GLY A 1 292 ? -5.520 -12.244 17.481 1.00 92.88 292 GLY A C 1
ATOM 2357 O O . GLY A 1 292 ? -5.029 -13.098 18.221 1.00 92.88 292 GLY A O 1
ATOM 2358 N N . HIS A 1 293 ? -6.636 -12.462 16.783 1.00 92.00 293 HIS A N 1
ATOM 2359 C CA . HIS A 1 293 ? -7.314 -13.757 16.714 1.00 92.00 293 HIS A CA 1
ATOM 2360 C C . HIS A 1 293 ? -6.467 -14.799 15.971 1.00 92.00 293 HIS A C 1
ATOM 2362 O O . HIS A 1 293 ? -6.185 -15.859 16.526 1.00 92.00 293 HIS A O 1
ATOM 2368 N N . GLN A 1 294 ? -5.961 -14.460 14.779 1.00 91.12 294 GLN A N 1
ATOM 2369 C CA . GLN A 1 294 ? -5.087 -15.325 13.972 1.00 91.12 294 GLN A CA 1
ATOM 2370 C C . GLN A 1 294 ? -3.812 -15.746 14.714 1.00 91.12 294 GLN A C 1
ATOM 2372 O O . GLN A 1 294 ? -3.378 -16.892 14.604 1.00 91.12 294 GLN A O 1
ATOM 2377 N N . ASP A 1 295 ? -3.220 -14.829 15.481 1.00 91.62 295 ASP A N 1
ATOM 2378 C CA . ASP A 1 295 ? -2.003 -15.070 16.258 1.00 91.62 295 ASP A CA 1
ATOM 2379 C C . ASP A 1 295 ? -2.305 -15.769 17.610 1.00 91.62 295 ASP A C 1
ATOM 2381 O O . ASP A 1 295 ? -1.393 -16.025 18.403 1.00 91.62 295 ASP A O 1
ATOM 2385 N N . GLY A 1 296 ? -3.576 -16.092 17.896 1.00 90.88 296 GLY A N 1
ATOM 2386 C CA . GLY A 1 296 ? -4.007 -16.798 19.106 1.00 90.88 296 GLY A CA 1
ATOM 2387 C C . GLY A 1 296 ? -3.767 -16.005 20.392 1.00 90.88 296 GLY A C 1
ATOM 2388 O O . GLY A 1 296 ? -3.455 -16.583 21.434 1.00 90.88 296 GLY A O 1
ATOM 2389 N N . CYS A 1 297 ? -3.835 -14.674 20.319 1.00 92.31 297 CYS A N 1
ATOM 2390 C CA . CYS A 1 297 ? -3.537 -13.783 21.438 1.00 92.31 297 CYS A CA 1
ATOM 2391 C C . CYS A 1 297 ? -4.699 -12.865 21.832 1.00 92.31 297 CYS A C 1
ATOM 2393 O O . CYS A 1 297 ? -4.504 -11.984 22.667 1.00 92.31 297 CYS A O 1
ATOM 2395 N N . ILE A 1 298 ? -5.898 -13.070 21.279 1.00 90.19 298 ILE A N 1
ATOM 2396 C CA . ILE A 1 298 ? -7.076 -12.249 21.590 1.00 90.19 298 ILE A CA 1
ATOM 2397 C C . ILE A 1 298 ? -7.450 -12.296 23.081 1.00 90.19 298 ILE A C 1
ATOM 2399 O O . ILE A 1 298 ? -7.784 -11.266 23.658 1.00 90.19 298 ILE A O 1
ATOM 2403 N N . ASP A 1 299 ? -7.262 -13.446 23.736 1.00 89.19 299 ASP A N 1
ATOM 2404 C CA . ASP A 1 299 ? -7.540 -13.644 25.168 1.00 89.19 299 ASP A CA 1
ATOM 2405 C C . ASP A 1 299 ? -6.633 -12.813 26.092 1.00 89.19 299 ASP A C 1
ATOM 2407 O O . ASP A 1 299 ? -6.900 -12.679 27.286 1.00 89.19 299 ASP A O 1
ATOM 2411 N N . LEU A 1 300 ? -5.542 -12.251 25.558 1.00 91.62 300 LEU A N 1
ATOM 2412 C CA . LEU A 1 300 ? -4.650 -11.360 26.304 1.00 91.62 300 LEU A CA 1
ATOM 2413 C C . LEU A 1 300 ? -5.201 -9.933 26.402 1.00 91.62 300 LEU A C 1
ATOM 2415 O O . LEU A 1 300 ? -4.695 -9.138 27.196 1.00 91.62 300 LEU A O 1
ATOM 2419 N N . LEU A 1 301 ? -6.236 -9.595 25.627 1.00 92.00 301 LEU A N 1
ATOM 2420 C CA . LEU A 1 301 ? -6.941 -8.329 25.768 1.00 92.00 301 LEU A CA 1
ATOM 2421 C C . LEU A 1 301 ? -7.749 -8.344 27.068 1.00 92.00 301 LEU A C 1
ATOM 2423 O O . LEU A 1 301 ? -8.703 -9.101 27.241 1.00 92.00 301 LEU A O 1
ATOM 2427 N N . THR A 1 302 ? -7.373 -7.482 28.011 1.00 91.88 302 THR A N 1
ATOM 2428 C CA . THR A 1 302 ? -8.056 -7.415 29.306 1.00 91.88 302 THR A CA 1
ATOM 2429 C C . THR A 1 302 ? -9.505 -6.945 29.144 1.00 91.88 302 THR A C 1
ATOM 2431 O O . THR A 1 302 ? -9.818 -6.105 28.296 1.00 91.88 302 THR A O 1
ATOM 2434 N N . LYS A 1 303 ? -10.401 -7.399 30.035 1.00 92.56 303 LYS A N 1
ATOM 2435 C CA . LYS A 1 303 ? -11.792 -6.904 30.082 1.00 92.56 303 LYS A CA 1
ATOM 2436 C C . LYS A 1 303 ? -11.865 -5.380 30.201 1.00 92.56 303 LYS A C 1
ATOM 2438 O O . LYS A 1 303 ? -12.785 -4.771 29.662 1.00 92.56 303 LYS A O 1
ATOM 2443 N N . GLN A 1 304 ? -10.898 -4.763 30.883 1.00 93.44 304 GLN A N 1
ATOM 2444 C CA . GLN A 1 304 ? -10.786 -3.310 30.998 1.00 93.44 304 GLN A CA 1
ATOM 2445 C C . GLN A 1 304 ? -10.494 -2.652 29.643 1.00 93.44 304 GLN A C 1
ATOM 2447 O O . GLN A 1 304 ? -11.169 -1.685 29.292 1.00 93.44 304 GLN A O 1
ATOM 2452 N N . CYS A 1 305 ? -9.540 -3.186 28.874 1.00 94.31 305 CYS A N 1
ATOM 2453 C CA . CYS A 1 305 ? -9.210 -2.706 27.532 1.00 94.31 305 CYS A CA 1
ATOM 2454 C C . CYS A 1 305 ? -10.412 -2.838 26.582 1.00 94.31 305 CYS A C 1
ATOM 2456 O O . CYS A 1 305 ? -10.841 -1.845 25.993 1.00 94.31 305 CYS A O 1
ATOM 2458 N N . LEU A 1 306 ? -11.035 -4.021 26.529 1.00 95.06 306 LEU A N 1
ATOM 2459 C CA . LEU A 1 306 ? -12.222 -4.273 25.703 1.00 95.06 306 LEU A CA 1
ATOM 2460 C C . LEU A 1 306 ? -13.395 -3.358 26.087 1.00 95.06 306 LEU A C 1
ATOM 2462 O O . LEU A 1 306 ? -14.016 -2.747 25.221 1.00 95.06 306 LEU A O 1
ATOM 2466 N N . SER A 1 307 ? -13.655 -3.181 27.387 1.00 95.94 307 SER A N 1
ATOM 2467 C CA . SER A 1 307 ? -14.706 -2.274 27.873 1.00 95.94 307 SER A CA 1
ATOM 2468 C C . SER A 1 307 ? -14.414 -0.815 27.517 1.00 95.94 307 SER A C 1
ATOM 2470 O O . SER A 1 307 ? -15.329 -0.058 27.191 1.00 95.94 307 SER A O 1
ATOM 2472 N N . LYS A 1 308 ? -13.144 -0.389 27.572 1.00 96.31 308 LYS A N 1
ATOM 2473 C CA . LYS A 1 308 ? -12.728 0.957 27.163 1.00 96.31 308 LYS A CA 1
ATOM 2474 C C . LYS A 1 308 ? -13.002 1.165 25.676 1.00 96.31 308 LYS A C 1
ATOM 2476 O O . LYS A 1 308 ? -13.694 2.122 25.335 1.00 96.31 308 LYS A O 1
ATOM 2481 N N . LEU A 1 309 ? -12.538 0.254 24.822 1.00 96.50 309 LEU A N 1
ATOM 2482 C CA . LEU A 1 309 ? -12.746 0.314 23.375 1.00 96.50 309 LEU A CA 1
ATOM 2483 C C . LEU A 1 309 ? -14.242 0.332 23.018 1.00 96.50 309 LEU A C 1
ATOM 2485 O O . LEU A 1 309 ? -14.690 1.214 22.286 1.00 96.50 309 LEU A O 1
ATOM 2489 N N . MET A 1 310 ? -15.029 -0.554 23.634 1.00 97.00 310 MET A N 1
ATOM 2490 C CA . MET A 1 310 ? -16.485 -0.633 23.483 1.00 97.00 310 MET A CA 1
ATOM 2491 C C . MET A 1 310 ? -17.189 0.677 23.863 1.00 97.00 310 MET A C 1
ATOM 2493 O O . MET A 1 310 ? -18.067 1.159 23.144 1.00 97.00 310 MET A O 1
ATOM 2497 N N . ASN A 1 311 ? -16.776 1.309 24.966 1.00 97.31 311 ASN A N 1
ATOM 2498 C CA . ASN A 1 311 ? -17.320 2.597 25.393 1.00 97.31 311 ASN A CA 1
ATOM 2499 C C . ASN A 1 311 ? -17.044 3.716 24.377 1.00 97.31 311 ASN A C 1
ATOM 2501 O O . ASN A 1 311 ? -17.909 4.569 24.166 1.00 97.31 311 ASN A O 1
ATOM 2505 N N . PHE A 1 312 ? -15.855 3.750 23.766 1.00 97.12 312 PHE A N 1
ATOM 2506 C CA . PHE A 1 312 ? -15.535 4.734 22.727 1.00 97.12 312 PHE A CA 1
ATOM 2507 C C . PHE A 1 312 ? -16.310 4.464 21.432 1.00 97.12 312 PHE A C 1
ATOM 2509 O O . PHE A 1 312 ? -16.911 5.400 20.902 1.00 97.12 312 PHE A O 1
ATOM 2516 N N . ALA A 1 313 ? -16.389 3.204 20.990 1.00 97.19 313 ALA A N 1
ATOM 2517 C CA . ALA A 1 313 ? -17.173 2.798 19.822 1.00 97.19 313 ALA A CA 1
ATOM 2518 C C . ALA A 1 313 ? -18.657 3.174 19.980 1.00 97.19 313 ALA A C 1
ATOM 2520 O O . ALA A 1 313 ? -19.207 3.892 19.149 1.00 97.19 313 ALA A O 1
ATOM 2521 N N . THR A 1 314 ? -19.274 2.822 21.113 1.00 97.50 314 THR A N 1
ATOM 2522 C CA . THR A 1 314 ? -20.694 3.111 21.394 1.00 97.50 314 THR A CA 1
ATOM 2523 C C . THR A 1 314 ? -20.978 4.618 21.467 1.00 97.50 314 THR A C 1
ATOM 2525 O O . THR A 1 314 ? -22.013 5.098 20.998 1.00 97.50 314 THR A O 1
ATOM 2528 N N . LYS A 1 315 ? -20.057 5.406 22.042 1.00 96.94 315 LYS A N 1
ATOM 2529 C CA . LYS A 1 315 ? -20.179 6.874 22.082 1.00 96.94 315 LYS A CA 1
ATOM 2530 C C . LYS A 1 315 ? -20.075 7.495 20.692 1.00 96.94 315 LYS A C 1
ATOM 2532 O O . LYS A 1 315 ? -20.815 8.436 20.410 1.00 96.94 315 LYS A O 1
ATOM 2537 N N . ALA A 1 316 ? -19.154 7.009 19.859 1.00 96.62 316 ALA A N 1
ATOM 2538 C CA . ALA A 1 316 ? -19.025 7.454 18.477 1.00 96.62 316 ALA A CA 1
ATOM 2539 C C . ALA A 1 316 ? -20.285 7.095 17.675 1.00 96.62 316 ALA A C 1
ATOM 2541 O O . ALA A 1 316 ? -20.867 7.985 17.062 1.00 96.62 316 ALA A O 1
ATOM 2542 N N . HIS A 1 317 ? -20.767 5.854 17.798 1.00 97.69 317 HIS A N 1
ATOM 2543 C CA . HIS A 1 317 ? -21.997 5.367 17.172 1.00 97.69 317 HIS A CA 1
ATOM 2544 C C . HIS A 1 317 ? -23.207 6.246 17.522 1.00 97.69 317 HIS A C 1
ATOM 2546 O O . HIS A 1 317 ? -23.845 6.818 16.645 1.00 97.69 317 HIS A O 1
ATOM 2552 N N . SER A 1 318 ? -23.464 6.473 18.818 1.00 97.44 318 SER A N 1
ATOM 2553 C CA . SER A 1 318 ? -24.593 7.302 19.272 1.00 97.44 318 SER A CA 1
ATOM 2554 C C . SER A 1 318 ? -24.529 8.751 18.770 1.00 97.44 318 SER A C 1
ATOM 2556 O O . SER A 1 318 ? -25.563 9.390 18.567 1.00 97.44 318 SER A O 1
ATOM 2558 N N . ALA A 1 319 ? -23.329 9.309 18.602 1.00 95.88 319 ALA A N 1
ATOM 2559 C CA . ALA A 1 319 ? -23.168 10.643 18.034 1.00 95.88 319 ALA A CA 1
ATOM 2560 C C . ALA A 1 319 ? -23.420 10.664 16.515 1.00 95.88 319 ALA A C 1
ATOM 2562 O O . ALA A 1 319 ? -23.964 11.658 16.024 1.00 95.88 319 ALA A O 1
ATOM 2563 N N . GLY A 1 320 ? -23.078 9.582 15.811 1.00 94.94 320 GLY A N 1
ATOM 2564 C CA . GLY A 1 320 ? -23.363 9.394 14.390 1.00 94.94 320 GLY A CA 1
ATOM 2565 C C . GLY A 1 320 ? -24.837 9.207 14.079 1.00 94.94 320 GLY A C 1
ATOM 2566 O O . GLY A 1 320 ? -25.364 9.941 13.249 1.00 94.94 320 GLY A O 1
ATOM 2567 N N . GLU A 1 321 ? -25.533 8.366 14.837 1.00 95.69 321 GLU A N 1
ATOM 2568 C CA . GLU A 1 321 ? -26.995 8.215 14.766 1.00 95.69 321 GLU A CA 1
ATOM 2569 C C . GLU A 1 321 ? -27.705 9.572 14.900 1.00 95.69 321 GLU A C 1
ATOM 2571 O O . GLU A 1 321 ? -28.473 9.991 14.037 1.00 95.69 321 GLU A O 1
ATOM 2576 N N . LYS A 1 322 ? -27.324 10.371 15.909 1.00 93.94 322 LYS A N 1
ATOM 2577 C CA . LYS A 1 322 ? -27.851 11.738 16.087 1.00 93.94 322 LYS A CA 1
ATOM 2578 C C . LYS A 1 322 ? -27.541 12.674 14.920 1.00 93.94 322 LYS A C 1
ATOM 2580 O O . LYS A 1 322 ? -28.199 13.705 14.767 1.00 93.94 322 LYS A O 1
ATOM 2585 N N . TYR A 1 323 ? -26.458 12.442 14.184 1.00 92.00 323 TYR A N 1
ATOM 2586 C CA . TYR A 1 323 ? -26.168 13.193 12.967 1.00 92.00 323 TYR A CA 1
ATOM 2587 C C . TYR A 1 323 ? -27.096 12.753 11.827 1.00 92.00 323 TYR A C 1
ATOM 2589 O O . TYR A 1 323 ? -27.705 13.627 11.209 1.00 92.00 323 TYR A O 1
ATOM 2597 N N . LEU A 1 324 ? -27.256 11.446 11.598 1.00 91.38 324 LEU A N 1
ATOM 2598 C CA . LEU A 1 324 ? -28.120 10.895 10.548 1.00 91.38 324 LEU A CA 1
ATOM 2599 C C . LEU A 1 324 ? -29.593 11.284 10.753 1.00 91.38 324 LEU A C 1
ATOM 2601 O O . LEU A 1 324 ? -30.225 11.770 9.815 1.00 91.38 324 LEU A O 1
ATOM 2605 N N . ASP A 1 325 ? -30.094 11.223 11.989 1.00 89.94 325 ASP A N 1
ATOM 2606 C CA . ASP A 1 325 ? -31.444 11.681 12.351 1.00 89.94 325 ASP A CA 1
ATOM 2607 C C . ASP A 1 325 ? -31.674 13.152 11.984 1.00 89.94 325 ASP A C 1
ATOM 2609 O O . ASP A 1 325 ? -32.708 13.533 11.434 1.00 89.94 325 ASP A O 1
ATOM 2613 N N . ARG A 1 326 ? -30.689 14.013 12.279 1.00 86.06 326 ARG A N 1
ATOM 2614 C CA . ARG A 1 326 ? -30.762 15.442 11.941 1.00 86.06 326 ARG A CA 1
ATOM 2615 C C . ARG A 1 326 ? -30.725 15.652 10.435 1.00 86.06 326 ARG A C 1
ATOM 2617 O O . ARG A 1 326 ? -31.467 16.493 9.931 1.00 86.06 326 ARG A O 1
ATOM 2624 N N . TYR A 1 327 ? -29.886 14.900 9.731 1.00 83.50 327 TYR A N 1
ATOM 2625 C CA . TYR A 1 327 ? -29.748 14.985 8.283 1.00 83.50 327 TYR A CA 1
ATOM 2626 C C . TYR A 1 327 ? -31.055 14.645 7.557 1.00 83.50 327 TYR A C 1
ATOM 2628 O O . TYR A 1 327 ? -31.455 15.382 6.661 1.00 83.50 327 TYR A O 1
ATOM 2636 N N . ALA A 1 328 ? -31.777 13.612 8.010 1.00 78.25 328 ALA A N 1
ATOM 2637 C CA . ALA A 1 328 ? -33.065 13.198 7.442 1.00 78.25 328 ALA A CA 1
ATOM 2638 C C . ALA A 1 328 ? -34.144 14.302 7.462 1.00 78.25 328 ALA A C 1
ATOM 2640 O O . ALA A 1 328 ? -35.128 14.232 6.729 1.00 78.25 328 ALA A O 1
ATOM 2641 N N . THR A 1 329 ? -33.961 15.337 8.289 1.00 78.31 329 THR A N 1
ATOM 2642 C CA . THR A 1 329 ? -34.907 16.453 8.447 1.00 78.31 329 THR A CA 1
ATOM 2643 C C . THR A 1 329 ? -34.519 17.730 7.685 1.00 78.31 329 THR A C 1
ATOM 2645 O O . THR A 1 329 ? -35.248 18.719 7.764 1.00 78.31 329 THR A O 1
ATOM 2648 N N . GLN A 1 330 ? -33.398 17.746 6.949 1.00 75.00 330 GLN A N 1
ATOM 2649 C CA . GLN A 1 330 ? -32.865 18.938 6.267 1.00 75.00 330 GLN A CA 1
ATOM 2650 C C . GLN A 1 330 ? -32.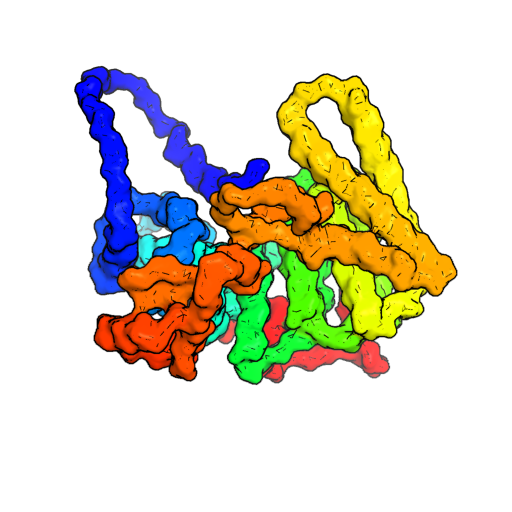910 18.813 4.731 1.00 75.00 330 GLN A C 1
ATOM 2652 O O . GLN A 1 330 ? -32.625 17.760 4.173 1.00 75.00 330 GLN A O 1
ATOM 2657 N N . THR A 1 331 ? -33.230 19.907 4.027 1.00 58.31 331 THR A N 1
ATOM 2658 C CA . THR A 1 331 ? -33.086 20.034 2.560 1.00 58.31 331 THR A CA 1
ATOM 2659 C C . THR A 1 331 ? -31.648 20.414 2.191 1.00 58.31 331 THR A C 1
ATOM 2661 O O . THR A 1 331 ? -31.085 21.317 2.810 1.00 58.31 331 THR A O 1
ATOM 2664 N N . LEU A 1 332 ? -31.054 19.731 1.207 1.00 60.28 332 LEU A N 1
ATOM 2665 C CA . LEU A 1 332 ? -29.596 19.622 1.051 1.00 60.28 332 LEU A CA 1
ATOM 2666 C C . LEU A 1 332 ? -28.921 20.569 0.047 1.00 60.28 332 LEU A C 1
ATOM 2668 O O . LEU A 1 332 ? -29.525 21.020 -0.921 1.00 60.28 332 LEU A O 1
ATOM 2672 N N . ASP A 1 333 ? -27.624 20.771 0.312 1.00 55.88 333 ASP A N 1
ATOM 2673 C CA . ASP A 1 333 ? -26.565 21.348 -0.530 1.00 55.88 333 ASP A CA 1
ATOM 2674 C C . ASP A 1 333 ? -25.547 20.222 -0.845 1.00 55.88 333 ASP A C 1
ATOM 2676 O O . ASP A 1 333 ? -25.253 19.400 0.028 1.00 55.88 333 ASP A O 1
ATOM 2680 N N . GLU A 1 334 ? -24.991 20.162 -2.058 1.00 53.50 334 GLU A N 1
ATOM 2681 C CA . GLU A 1 334 ? -24.206 19.020 -2.587 1.00 53.50 334 GLU A CA 1
ATOM 2682 C C . GLU A 1 334 ? -22.964 18.666 -1.735 1.00 53.50 334 GLU A C 1
ATOM 2684 O O . GLU A 1 334 ? -22.532 17.514 -1.666 1.00 53.50 334 GLU A O 1
ATOM 2689 N N . LYS A 1 335 ? -22.383 19.639 -1.014 1.00 55.78 335 LYS A N 1
ATOM 2690 C CA . LYS A 1 335 ? -21.234 19.406 -0.110 1.00 55.78 335 LYS A CA 1
ATOM 2691 C C . LYS A 1 335 ? -21.546 18.456 1.049 1.00 55.78 335 LYS A C 1
ATOM 2693 O O . LYS A 1 335 ? -20.626 17.834 1.581 1.00 55.78 335 LYS A O 1
ATOM 2698 N N . ASN A 1 336 ? -22.812 18.338 1.438 1.00 67.12 336 ASN A N 1
ATOM 2699 C CA . ASN A 1 336 ? -23.242 17.478 2.535 1.00 67.12 336 ASN A CA 1
ATOM 2700 C C . ASN A 1 336 ? -23.389 16.004 2.121 1.00 67.12 336 ASN A C 1
ATOM 2702 O O . ASN A 1 336 ? -23.458 15.147 2.998 1.00 67.12 336 ASN A O 1
ATOM 2706 N N . GLU A 1 337 ? -23.411 15.680 0.825 1.00 74.88 337 GLU A N 1
ATOM 2707 C CA . GLU A 1 337 ? -23.632 14.306 0.351 1.00 74.88 337 GLU A CA 1
ATOM 2708 C C . GLU A 1 337 ? -22.433 13.387 0.613 1.00 74.88 337 GLU A C 1
ATOM 2710 O O . GLU A 1 337 ? -22.606 12.278 1.109 1.00 74.88 337 GLU A O 1
ATOM 2715 N N . PHE A 1 338 ? -21.199 13.844 0.361 1.00 75.75 338 PHE A N 1
ATOM 2716 C CA . PHE A 1 338 ? -20.002 13.020 0.600 1.00 75.75 338 PHE A CA 1
ATOM 2717 C C . PHE A 1 338 ? -19.767 12.742 2.085 1.00 75.75 338 PHE A C 1
ATOM 2719 O O . PHE A 1 338 ? -19.410 11.626 2.455 1.00 75.75 338 PHE A O 1
ATOM 2726 N N . TYR A 1 339 ? -19.959 13.753 2.934 1.00 84.38 339 TYR A N 1
ATOM 2727 C CA . TYR A 1 339 ? -19.864 13.571 4.379 1.00 84.38 339 TYR A CA 1
ATOM 2728 C C . TYR A 1 339 ? -20.943 12.599 4.861 1.00 84.38 339 TYR A C 1
ATOM 2730 O O . TYR A 1 339 ? -20.644 11.688 5.627 1.00 84.38 339 TYR A O 1
ATOM 2738 N N . HIS A 1 340 ? -22.180 12.756 4.377 1.00 86.69 340 HIS A N 1
ATOM 2739 C CA . HIS A 1 340 ? -23.284 11.869 4.723 1.00 86.69 340 HIS A CA 1
ATOM 2740 C C . HIS A 1 340 ? -23.037 10.426 4.282 1.00 86.69 340 HIS A C 1
ATOM 2742 O O . HIS A 1 340 ? -23.228 9.515 5.078 1.00 86.69 340 HIS A O 1
ATOM 2748 N N . HIS A 1 341 ? -22.532 10.218 3.065 1.00 86.62 341 HIS A N 1
ATOM 2749 C CA . HIS A 1 341 ? -22.168 8.895 2.566 1.00 86.62 341 HIS A CA 1
ATOM 2750 C C . HIS A 1 341 ? -21.195 8.173 3.512 1.00 86.62 341 HIS A C 1
ATOM 2752 O O . HIS A 1 341 ? -21.462 7.050 3.932 1.00 86.62 341 HIS A O 1
ATOM 2758 N N . TYR A 1 342 ? -20.105 8.836 3.919 1.00 88.06 342 TYR A N 1
ATOM 2759 C CA . TYR A 1 342 ? -19.175 8.251 4.889 1.00 88.06 342 TYR A CA 1
ATOM 2760 C C . TYR A 1 342 ? -19.768 8.142 6.296 1.00 88.06 342 TYR A C 1
ATOM 2762 O O . TYR A 1 342 ? -19.387 7.243 7.035 1.00 88.06 342 TYR A O 1
ATOM 2770 N N . ALA A 1 343 ? -20.694 9.022 6.682 1.00 91.19 343 ALA A N 1
ATOM 2771 C CA . ALA A 1 343 ? -21.373 8.939 7.971 1.00 91.19 343 ALA A CA 1
ATOM 2772 C C . ALA A 1 343 ? -22.268 7.699 8.082 1.00 91.19 343 ALA A C 1
ATOM 2774 O O . ALA A 1 343 ? -22.235 7.048 9.122 1.00 91.19 343 ALA A O 1
ATOM 2775 N N . VAL A 1 344 ? -23.011 7.350 7.026 1.00 90.06 344 VAL A N 1
ATOM 2776 C CA . VAL A 1 344 ? -23.817 6.117 6.976 1.00 90.06 344 VAL A CA 1
ATOM 2777 C C . VAL A 1 344 ? -22.916 4.897 7.161 1.00 90.06 344 VAL A C 1
ATOM 2779 O O . VAL A 1 344 ? -23.123 4.116 8.085 1.00 90.06 344 VAL A O 1
ATOM 2782 N N . ILE A 1 345 ? -21.844 4.805 6.368 1.00 90.62 345 ILE A N 1
ATOM 2783 C CA . ILE A 1 345 ? -20.866 3.711 6.464 1.00 90.62 345 ILE A CA 1
ATOM 2784 C C . ILE A 1 345 ? -20.241 3.649 7.866 1.00 90.62 345 ILE A C 1
ATOM 2786 O O . ILE A 1 345 ? -20.152 2.579 8.458 1.00 90.62 345 ILE A O 1
ATOM 2790 N N . ALA A 1 346 ? -19.801 4.785 8.416 1.00 93.62 346 ALA A N 1
ATOM 2791 C CA . ALA A 1 346 ? -19.153 4.826 9.725 1.00 93.62 346 ALA A CA 1
ATOM 2792 C C . ALA A 1 346 ? -20.077 4.336 10.846 1.00 93.62 346 ALA A C 1
ATOM 2794 O O . ALA A 1 346 ? -19.610 3.638 11.742 1.00 93.62 346 ALA A O 1
ATOM 2795 N N . VAL A 1 347 ? -21.363 4.700 10.812 1.00 96.25 347 VAL A N 1
ATOM 2796 C CA . VAL A 1 347 ? -22.353 4.232 11.792 1.00 96.25 347 VAL A CA 1
ATOM 2797 C C . VAL A 1 347 ? -22.521 2.717 11.705 1.00 96.25 347 VAL A C 1
ATOM 2799 O O . VAL A 1 347 ? -22.368 2.056 12.728 1.00 96.25 347 VAL A O 1
ATOM 2802 N N . GLU A 1 348 ? -22.723 2.162 10.508 1.00 94.25 348 GLU A N 1
ATOM 2803 C CA . GLU A 1 348 ? -22.852 0.709 10.318 1.00 94.25 348 GLU A CA 1
ATOM 2804 C C . GLU A 1 348 ? -21.598 -0.044 10.795 1.00 94.25 348 GLU A C 1
ATOM 2806 O O . GLU A 1 348 ? -21.691 -0.984 11.581 1.00 94.25 348 GLU A O 1
ATOM 2811 N N . MET A 1 349 ? -20.402 0.431 10.426 1.00 95.19 349 MET A N 1
ATOM 2812 C CA . MET A 1 349 ? -19.141 -0.171 10.874 1.00 95.19 349 MET A CA 1
ATOM 2813 C C . MET A 1 349 ? -18.949 -0.099 12.400 1.00 95.19 349 MET A C 1
ATOM 2815 O O . MET A 1 349 ? -18.342 -0.990 12.996 1.00 95.19 349 MET A O 1
ATOM 2819 N N . LEU A 1 350 ? -19.407 0.980 13.044 1.00 97.38 350 LEU A N 1
ATOM 2820 C CA . LEU A 1 350 ? -19.325 1.142 14.497 1.00 97.38 350 LEU A CA 1
ATOM 2821 C C . LEU A 1 350 ? -20.300 0.216 15.233 1.00 97.38 350 LEU A C 1
ATOM 2823 O O . LEU A 1 350 ? -19.955 -0.248 16.322 1.00 97.38 350 LEU A O 1
ATOM 2827 N N . ASP A 1 351 ? -21.476 -0.047 14.659 1.00 96.69 351 ASP A N 1
ATOM 2828 C CA . ASP A 1 351 ? -22.428 -1.032 15.180 1.00 96.69 351 ASP A CA 1
ATOM 2829 C C . ASP A 1 351 ? -21.854 -2.452 15.068 1.00 96.69 351 ASP A C 1
ATOM 2831 O O . ASP A 1 351 ? -21.739 -3.148 16.080 1.00 96.69 351 ASP A O 1
ATOM 2835 N N . ASP A 1 352 ? -21.347 -2.824 13.886 1.00 95.81 352 ASP A N 1
ATOM 2836 C CA . ASP A 1 352 ? -20.665 -4.104 13.649 1.00 95.81 352 ASP A CA 1
ATOM 2837 C C . ASP A 1 352 ? -19.499 -4.303 14.644 1.00 95.81 352 ASP A C 1
ATOM 2839 O O . ASP A 1 352 ? -19.388 -5.345 15.301 1.00 95.81 352 ASP A O 1
ATOM 2843 N N . LEU A 1 353 ? -18.657 -3.276 14.842 1.00 97.19 353 LEU A N 1
ATOM 2844 C CA . LEU A 1 353 ? -17.572 -3.312 15.829 1.00 97.19 353 LEU A CA 1
ATOM 2845 C C . LEU A 1 353 ? -18.102 -3.491 17.262 1.00 97.19 353 LEU A C 1
ATOM 2847 O O . LEU A 1 353 ? -17.525 -4.257 18.038 1.00 97.19 353 LEU A O 1
ATOM 2851 N N . ALA A 1 354 ? -19.179 -2.801 17.643 1.00 96.94 354 ALA A N 1
ATOM 2852 C CA . ALA A 1 354 ? -19.763 -2.926 18.976 1.00 96.94 354 ALA A CA 1
ATOM 2853 C C . ALA A 1 354 ? -20.306 -4.344 19.227 1.00 96.94 354 ALA A C 1
ATOM 2855 O O . ALA A 1 354 ? -20.068 -4.913 20.296 1.00 96.94 354 ALA A O 1
ATOM 2856 N N . VAL A 1 355 ? -20.968 -4.953 18.239 1.00 95.81 355 VAL A N 1
ATOM 2857 C CA . VAL A 1 355 ? -21.448 -6.342 18.310 1.00 95.81 355 VAL A CA 1
ATOM 2858 C C . VAL A 1 355 ? -20.286 -7.315 18.538 1.00 95.81 355 VAL A C 1
ATOM 2860 O O . VAL A 1 355 ? -20.357 -8.161 19.437 1.00 95.81 355 VAL A O 1
ATOM 2863 N N . VAL A 1 356 ? -19.180 -7.158 17.802 1.00 95.50 356 VAL A N 1
ATOM 2864 C CA . VAL A 1 356 ? -17.970 -7.982 17.982 1.00 95.50 356 VAL A CA 1
ATOM 2865 C C . VAL A 1 356 ? -17.387 -7.818 19.386 1.00 95.50 356 VAL A C 1
ATOM 2867 O O . VAL A 1 356 ? -17.142 -8.810 20.076 1.00 95.50 356 VAL A O 1
ATOM 2870 N N . LEU A 1 357 ? -17.196 -6.578 19.845 1.00 96.25 357 LEU A N 1
ATOM 2871 C CA . LEU A 1 357 ? -16.611 -6.297 21.160 1.00 96.25 357 LEU A CA 1
ATOM 2872 C C . LEU A 1 357 ? -17.475 -6.829 22.307 1.00 96.25 357 LEU A C 1
ATOM 2874 O O . LEU A 1 357 ? -16.938 -7.272 23.324 1.00 96.25 357 LEU A O 1
ATOM 2878 N N . LYS A 1 358 ? -18.803 -6.823 22.145 1.00 94.81 358 LYS A N 1
ATOM 2879 C CA . LYS A 1 358 ? -19.726 -7.436 23.104 1.00 94.81 358 LYS A CA 1
ATOM 2880 C C . LYS A 1 358 ? -19.517 -8.947 23.195 1.00 94.81 358 LYS A C 1
ATOM 2882 O O . LYS A 1 358 ? -19.324 -9.448 24.297 1.00 94.81 358 LYS A O 1
ATOM 2887 N N . GLY A 1 359 ? -19.473 -9.643 22.057 1.00 92.50 359 GLY A N 1
ATOM 2888 C CA . GLY A 1 359 ? -19.198 -11.086 22.019 1.00 92.50 359 GLY A CA 1
ATOM 2889 C C . GLY A 1 359 ? -17.854 -11.439 22.666 1.00 92.50 359 GLY A C 1
ATOM 2890 O O . GLY A 1 359 ? -17.771 -12.348 23.489 1.00 92.50 359 GLY A O 1
ATOM 2891 N N . MET A 1 360 ? -16.810 -10.643 22.406 1.00 93.44 360 MET A N 1
ATOM 2892 C CA . MET A 1 360 ? -15.507 -10.811 23.066 1.00 93.44 360 MET A CA 1
ATOM 2893 C C . MET A 1 360 ? -15.578 -10.634 24.594 1.00 93.44 360 MET A C 1
ATOM 2895 O O . MET A 1 360 ? -14.935 -11.384 25.328 1.00 93.44 360 MET A O 1
ATOM 2899 N N . LEU A 1 361 ? -16.359 -9.672 25.099 1.00 93.44 361 LEU A N 1
ATOM 2900 C CA . LEU A 1 361 ? -16.566 -9.468 26.542 1.00 93.44 361 LEU A CA 1
ATOM 2901 C C . LEU A 1 361 ? -17.364 -10.607 27.197 1.00 93.44 361 LEU A C 1
ATOM 2903 O O . LEU A 1 361 ? -17.085 -10.959 28.350 1.00 93.44 361 LEU A O 1
ATOM 2907 N N . ASP A 1 362 ? -18.318 -11.171 26.457 1.00 92.12 362 ASP A N 1
ATOM 2908 C CA . ASP A 1 362 ? -19.183 -12.276 26.880 1.00 92.12 362 ASP A CA 1
ATOM 2909 C C . ASP A 1 362 ? -18.476 -13.648 26.795 1.00 92.12 362 ASP A C 1
ATOM 2911 O O . ASP A 1 362 ? -18.971 -14.638 27.334 1.00 92.12 362 ASP A O 1
ATOM 2915 N N . GLY A 1 363 ? -17.271 -13.698 26.211 1.00 86.75 363 GLY A N 1
ATOM 2916 C CA . GLY A 1 363 ? -16.435 -14.899 26.121 1.00 86.75 363 GLY A CA 1
ATOM 2917 C C . GLY A 1 363 ? -16.655 -15.734 24.858 1.00 86.75 363 GLY A C 1
ATOM 2918 O O . GLY A 1 363 ? -16.222 -16.885 24.823 1.00 86.75 363 GLY A O 1
ATOM 2919 N N . SER A 1 364 ? -17.296 -15.173 23.829 1.00 87.88 364 SER A N 1
ATOM 2920 C CA . SER A 1 364 ? -17.535 -15.803 22.526 1.00 87.88 364 SER A CA 1
ATOM 2921 C C . SER A 1 364 ? -16.883 -15.013 21.373 1.00 87.88 364 SER A C 1
ATOM 2923 O O . SER A 1 364 ? -17.573 -14.479 20.502 1.00 87.88 364 SER A O 1
ATOM 2925 N N . PRO A 1 365 ? -15.536 -14.917 21.317 1.00 81.00 365 PRO A N 1
ATOM 2926 C CA . PRO A 1 365 ? -14.851 -14.128 20.289 1.00 81.00 365 PRO A CA 1
ATOM 2927 C C . PRO A 1 365 ? -15.139 -14.617 18.859 1.00 81.00 365 PRO A C 1
ATOM 2929 O O . PRO A 1 365 ? -15.129 -13.810 17.937 1.00 81.00 365 PRO A O 1
ATOM 2932 N N . ASP A 1 366 ? -15.445 -15.901 18.659 1.00 85.94 366 ASP A N 1
ATOM 2933 C CA . ASP A 1 366 ? -15.609 -16.488 17.324 1.00 85.94 366 ASP A CA 1
ATOM 2934 C C . ASP A 1 366 ? -16.956 -16.176 16.646 1.00 85.94 366 ASP A C 1
ATOM 2936 O O . ASP A 1 366 ? -17.030 -16.164 15.417 1.00 85.94 366 ASP A O 1
ATOM 2940 N N . GLU A 1 367 ? -18.020 -15.901 17.410 1.00 85.88 367 GLU A N 1
ATOM 2941 C CA . GLU A 1 367 ? -19.396 -15.812 16.881 1.00 85.88 367 GLU A CA 1
ATOM 2942 C C . GLU A 1 367 ? -19.567 -14.697 15.833 1.00 85.88 367 GLU A C 1
ATOM 2944 O O . GLU A 1 367 ? -20.330 -14.845 14.878 1.00 85.88 367 GLU A O 1
ATOM 2949 N N . ASN A 1 368 ? -18.799 -13.611 15.963 1.00 88.88 368 ASN A N 1
ATOM 2950 C CA . ASN A 1 368 ? -18.952 -12.396 15.158 1.00 88.88 368 ASN A CA 1
ATOM 2951 C C . ASN A 1 368 ? -17.729 -12.077 14.277 1.00 88.88 368 ASN A C 1
ATOM 2953 O O . ASN A 1 368 ? -17.604 -10.965 13.770 1.00 88.88 368 ASN A O 1
ATOM 2957 N N . MET A 1 369 ? -16.822 -13.035 14.050 1.00 89.12 369 MET A N 1
ATOM 2958 C CA . MET A 1 369 ? -15.603 -12.798 13.252 1.00 89.12 369 MET A CA 1
ATOM 2959 C C . MET A 1 369 ? -15.876 -12.375 11.798 1.00 89.12 369 MET A C 1
ATOM 2961 O O . MET A 1 369 ? -15.071 -11.657 11.210 1.00 89.12 369 MET A O 1
ATOM 2965 N N . HIS A 1 370 ? -17.012 -12.774 11.223 1.00 88.75 370 HIS A N 1
ATOM 2966 C CA . HIS A 1 370 ? -17.422 -12.360 9.877 1.00 88.75 370 HIS A CA 1
ATOM 2967 C C . HIS A 1 370 ? -17.671 -10.843 9.783 1.00 88.75 370 HIS A C 1
ATOM 2969 O O . HIS A 1 370 ? -17.196 -10.216 8.844 1.00 88.75 370 HIS A O 1
ATOM 2975 N N . LEU A 1 371 ? -18.304 -10.236 10.797 1.00 90.44 371 LEU A N 1
ATOM 2976 C CA . LEU A 1 371 ? -18.502 -8.781 10.862 1.00 90.44 371 LEU A CA 1
ATOM 2977 C C . LEU A 1 371 ? -17.164 -8.048 10.911 1.00 90.44 371 LEU A C 1
ATOM 2979 O O . LEU A 1 371 ? -16.978 -7.025 10.260 1.00 90.44 371 LEU A O 1
ATOM 2983 N N . LEU A 1 372 ? -16.208 -8.604 11.659 1.00 90.56 372 LEU A N 1
ATOM 2984 C CA . LEU A 1 372 ? -14.865 -8.052 11.747 1.00 90.56 372 LEU A CA 1
ATOM 2985 C C . LEU A 1 372 ? -14.155 -8.088 10.388 1.00 90.56 372 LEU A C 1
ATOM 2987 O O . LEU A 1 372 ? -13.481 -7.125 10.030 1.00 90.56 372 LEU A O 1
ATOM 2991 N N . TYR A 1 373 ? -14.327 -9.173 9.626 1.00 89.25 373 TYR A N 1
ATOM 2992 C CA . TYR A 1 373 ? -13.804 -9.291 8.267 1.00 89.25 373 TYR A CA 1
ATOM 2993 C C . TYR A 1 373 ? -14.404 -8.230 7.336 1.00 89.25 373 TYR A C 1
ATOM 2995 O O . TYR A 1 373 ? -13.639 -7.543 6.654 1.00 89.25 373 TYR A O 1
ATOM 3003 N N . ASP A 1 374 ? -15.724 -8.033 7.370 1.00 85.69 374 ASP A N 1
ATOM 3004 C CA . ASP A 1 374 ? -16.440 -7.065 6.525 1.00 85.69 374 ASP A CA 1
ATOM 3005 C C . ASP A 1 374 ? -15.928 -5.629 6.706 1.00 85.69 374 ASP A C 1
ATOM 3007 O O . ASP A 1 374 ? -15.755 -4.899 5.729 1.00 85.69 374 ASP A O 1
ATOM 3011 N N . ILE A 1 375 ? -15.634 -5.229 7.947 1.00 90.94 375 ILE A N 1
ATOM 3012 C CA . ILE A 1 375 ? -15.162 -3.873 8.276 1.00 90.94 375 ILE A CA 1
ATOM 3013 C C . ILE A 1 375 ? -13.629 -3.713 8.200 1.00 90.94 375 ILE A C 1
ATOM 3015 O O . ILE A 1 375 ? -13.117 -2.612 8.416 1.00 90.94 375 ILE A O 1
ATOM 3019 N N . SER A 1 376 ? -12.885 -4.788 7.912 1.00 91.25 376 SER A N 1
ATOM 3020 C CA . SER A 1 376 ?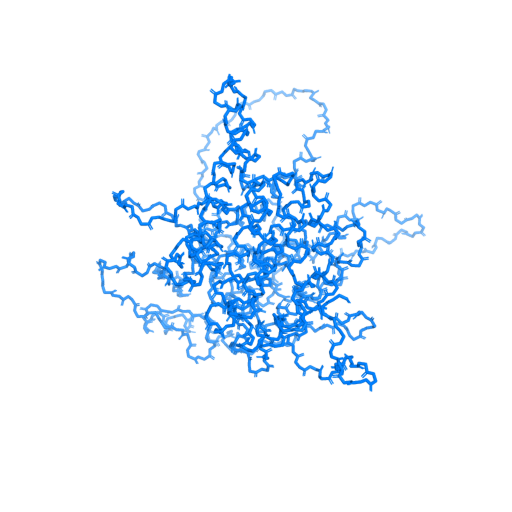 -11.413 -4.810 7.850 1.00 91.25 376 SER A CA 1
ATOM 3021 C C . SER A 1 376 ? -10.845 -4.361 6.498 1.00 91.25 376 SER A C 1
ATOM 3023 O O . SER A 1 376 ? -11.556 -4.210 5.501 1.00 91.25 376 SER A O 1
ATOM 3025 N N . SER A 1 377 ? -9.520 -4.202 6.420 1.00 86.94 377 SER A N 1
ATOM 3026 C CA . SER A 1 377 ? -8.825 -3.914 5.158 1.00 86.94 377 SER A CA 1
ATOM 3027 C C . SER A 1 377 ? -8.967 -5.047 4.135 1.00 86.94 377 SER A C 1
ATOM 3029 O O . SER A 1 377 ? -8.797 -4.812 2.941 1.00 86.94 377 SER A O 1
ATOM 3031 N N . LEU A 1 378 ? -9.265 -6.272 4.586 1.00 82.75 378 LEU A N 1
ATOM 3032 C CA . LEU A 1 378 ? -9.491 -7.424 3.711 1.00 82.75 378 LEU A CA 1
ATOM 3033 C C . LEU A 1 378 ? -10.886 -7.376 3.075 1.00 82.75 378 LEU A C 1
ATOM 3035 O O . LEU A 1 378 ? -11.018 -7.702 1.899 1.00 82.75 378 LEU A O 1
ATOM 3039 N N . GLY A 1 379 ? -11.896 -6.925 3.826 1.00 75.38 379 GLY A N 1
ATOM 3040 C CA . GLY A 1 379 ? -13.274 -6.781 3.346 1.00 75.38 379 GLY A CA 1
ATOM 3041 C C . GLY A 1 379 ? -13.527 -5.513 2.523 1.00 75.38 379 GLY A C 1
ATOM 3042 O O . GLY A 1 379 ? -14.417 -5.494 1.682 1.00 75.38 379 GLY A O 1
ATOM 3043 N N . THR A 1 380 ? -12.722 -4.462 2.708 1.00 68.81 380 THR A N 1
ATOM 3044 C CA . THR A 1 380 ? -12.940 -3.132 2.089 1.00 68.81 380 THR A CA 1
ATOM 3045 C C . THR A 1 380 ? -12.105 -2.880 0.826 1.00 68.81 380 THR A C 1
ATOM 3047 O O . THR A 1 380 ? -12.142 -1.796 0.235 1.00 68.81 380 THR A O 1
ATOM 3050 N N . ALA A 1 381 ? -11.322 -3.867 0.384 1.00 62.97 381 ALA A N 1
ATOM 3051 C CA . ALA A 1 381 ? -10.413 -3.726 -0.747 1.00 62.97 381 ALA A CA 1
ATOM 3052 C C . ALA A 1 381 ? -11.161 -3.698 -2.096 1.00 62.97 381 ALA A C 1
ATOM 3054 O O . ALA A 1 381 ? -11.442 -4.735 -2.691 1.00 62.97 381 ALA A O 1
ATOM 3055 N N . LYS A 1 382 ? -11.428 -2.502 -2.635 1.00 58.03 382 LYS A N 1
ATOM 3056 C CA . LYS A 1 382 ? -11.943 -2.353 -4.005 1.00 58.03 382 LYS A CA 1
ATOM 3057 C C . LYS A 1 382 ? -10.836 -2.359 -5.052 1.00 58.03 382 LYS A C 1
ATOM 3059 O O . LYS A 1 382 ? -9.912 -1.546 -5.014 1.00 58.03 382 LYS A O 1
ATOM 3064 N N . MET A 1 383 ? -11.004 -3.212 -6.055 1.00 57.31 383 MET A N 1
ATOM 3065 C CA . MET A 1 383 ? -10.178 -3.256 -7.259 1.00 57.31 383 MET A CA 1
ATOM 3066 C C . MET A 1 383 ? -10.822 -2.448 -8.387 1.00 57.31 383 MET A C 1
ATOM 3068 O O . MET A 1 383 ? -12.030 -2.528 -8.598 1.00 57.31 383 MET A O 1
ATOM 3072 N N . THR A 1 384 ? -10.044 -1.671 -9.140 1.00 54.38 384 THR A N 1
ATOM 3073 C CA . THR A 1 384 ? -10.561 -0.916 -10.292 1.00 54.38 384 THR A CA 1
ATOM 3074 C C . THR A 1 384 ? -10.320 -1.639 -11.607 1.00 54.38 384 THR A C 1
ATOM 3076 O O . THR A 1 384 ? -9.214 -1.596 -12.143 1.00 54.38 384 THR A O 1
ATOM 3079 N N . LEU A 1 385 ? -11.366 -2.242 -12.163 1.00 52.75 385 LEU A N 1
ATOM 3080 C CA . LEU A 1 385 ? -11.369 -2.749 -13.536 1.00 52.75 385 LEU A CA 1
ATOM 3081 C C . LEU A 1 385 ? -11.816 -1.682 -14.550 1.00 52.75 385 LEU A C 1
ATOM 3083 O O . LEU A 1 385 ? -12.522 -0.741 -14.174 1.00 52.75 385 LEU A O 1
ATOM 3087 N N . PRO A 1 386 ? -11.471 -1.831 -15.845 1.00 43.47 386 PRO A N 1
ATOM 3088 C CA . PRO A 1 386 ? -12.307 -1.275 -16.906 1.00 43.47 386 PRO A CA 1
ATOM 3089 C C . PRO A 1 386 ? -13.720 -1.891 -16.818 1.00 43.47 386 PRO A C 1
ATOM 3091 O O . PRO A 1 386 ? -13.833 -3.069 -16.479 1.00 43.47 386 PRO A O 1
ATOM 3094 N N . PRO A 1 387 ? -14.796 -1.133 -17.094 1.00 40.47 387 PRO A N 1
ATOM 3095 C CA . PRO A 1 387 ? -16.152 -1.672 -17.051 1.00 40.47 387 PRO A CA 1
ATOM 3096 C C . PRO A 1 387 ? -16.265 -2.858 -18.017 1.00 40.47 387 PRO A C 1
ATOM 3098 O O . PRO A 1 387 ? -16.101 -2.697 -19.225 1.00 40.47 387 PRO A O 1
ATOM 3101 N N . CYS A 1 388 ? -16.490 -4.052 -17.471 1.00 37.38 388 CYS A N 1
ATOM 3102 C CA . CYS A 1 388 ? -16.903 -5.219 -18.239 1.00 37.38 388 CYS A CA 1
ATOM 3103 C C . CYS A 1 388 ? -18.432 -5.229 -18.253 1.00 37.38 388 CYS A C 1
ATOM 3105 O O . CYS A 1 388 ? -19.054 -5.069 -17.204 1.00 37.38 388 CYS A O 1
ATOM 3107 N N . GLU A 1 389 ? -19.036 -5.390 -19.426 1.00 40.81 389 GLU A N 1
ATOM 3108 C CA . GLU A 1 389 ? -20.486 -5.537 -19.567 1.00 40.81 389 GLU A CA 1
ATOM 3109 C C . GLU A 1 389 ? -20.910 -6.937 -19.099 1.00 40.81 389 GLU A C 1
ATOM 3111 O O . GLU A 1 389 ? -21.172 -7.808 -19.921 1.00 40.81 389 GLU A O 1
ATOM 3116 N N . VAL A 1 390 ? -20.941 -7.201 -17.788 1.00 43.38 390 VAL A N 1
ATOM 3117 C CA . VAL A 1 390 ? -21.545 -8.433 -17.257 1.00 43.38 390 VAL A CA 1
ATOM 3118 C C . VAL A 1 390 ? -22.314 -8.156 -15.963 1.00 43.38 390 VAL A C 1
ATOM 3120 O O . VAL A 1 390 ? -21.842 -7.449 -15.080 1.00 43.38 390 VAL A O 1
ATOM 3123 N N . ASN A 1 391 ? -23.520 -8.728 -15.941 1.00 42.78 391 ASN A N 1
ATOM 3124 C CA . ASN A 1 391 ? -24.641 -8.608 -15.010 1.00 42.78 391 ASN A CA 1
ATOM 3125 C C . ASN A 1 391 ? -24.332 -8.380 -13.522 1.00 42.78 391 ASN A C 1
ATOM 3127 O O . ASN A 1 391 ? -23.533 -9.094 -12.917 1.00 42.78 391 ASN A O 1
ATOM 3131 N N . ASP A 1 392 ? -25.136 -7.483 -12.941 1.00 45.31 392 ASP A N 1
ATOM 3132 C CA . ASP A 1 392 ? -25.402 -7.342 -11.510 1.00 45.31 392 ASP A CA 1
ATOM 3133 C C . ASP A 1 392 ? -25.755 -8.702 -10.891 1.00 45.31 392 ASP A C 1
ATOM 3135 O O . ASP A 1 392 ? -26.867 -9.203 -11.045 1.00 45.31 392 ASP A O 1
ATOM 3139 N N . ASN A 1 393 ? -24.810 -9.304 -10.178 1.00 45.59 393 ASN A N 1
ATOM 3140 C CA . ASN A 1 393 ? -25.124 -10.157 -9.044 1.00 45.59 393 ASN A CA 1
ATOM 3141 C C . ASN A 1 393 ? -24.084 -9.898 -7.956 1.00 45.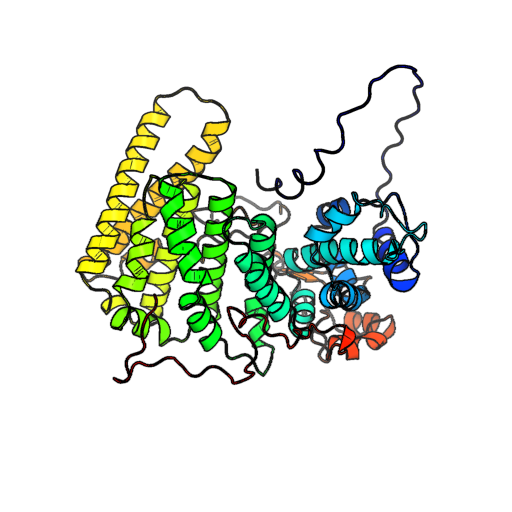59 393 ASN A C 1
ATOM 3143 O O . ASN A 1 393 ? -22.876 -9.949 -8.180 1.00 45.59 393 ASN A O 1
ATOM 3147 N N . GLU A 1 394 ? -24.611 -9.546 -6.793 1.00 52.38 394 GLU A N 1
ATOM 3148 C CA . GLU A 1 394 ? -23.934 -9.034 -5.612 1.00 52.38 394 GLU A CA 1
ATOM 3149 C C . GLU A 1 394 ? -22.790 -9.947 -5.139 1.00 52.38 394 GLU A C 1
ATOM 3151 O O . GLU A 1 394 ? -23.000 -10.987 -4.520 1.00 52.38 394 GLU A O 1
ATOM 3156 N N . SER A 1 395 ? -21.553 -9.525 -5.388 1.00 49.12 395 SER A N 1
ATOM 3157 C CA . SER A 1 395 ? -20.363 -10.009 -4.673 1.00 49.12 395 SER A CA 1
ATOM 3158 C C . SER A 1 395 ? -19.373 -8.867 -4.411 1.00 49.12 395 SER A C 1
ATOM 3160 O O . SER A 1 395 ? -18.157 -9.062 -4.407 1.00 49.12 395 SER A O 1
ATOM 3162 N N . GLY A 1 396 ? -19.891 -7.641 -4.293 1.00 51.34 396 GLY A N 1
ATOM 3163 C CA . GLY A 1 396 ? -19.096 -6.452 -4.004 1.00 51.34 396 GLY A CA 1
ATOM 3164 C C . GLY A 1 396 ? -18.801 -6.312 -2.506 1.00 51.34 396 GLY A C 1
ATOM 3165 O O . GLY A 1 396 ? -19.555 -6.842 -1.689 1.00 51.34 396 GLY A O 1
ATOM 3166 N N . PRO A 1 397 ? -17.728 -5.596 -2.125 1.00 52.31 397 PRO A N 1
ATOM 3167 C CA . PRO A 1 397 ? -17.472 -5.273 -0.726 1.00 52.31 397 PRO A CA 1
ATOM 3168 C C . PRO A 1 397 ? -18.667 -4.508 -0.143 1.00 52.31 397 PRO A C 1
ATOM 3170 O O . PRO A 1 397 ? -19.182 -3.587 -0.781 1.00 52.31 397 PRO A O 1
ATOM 3173 N N . ARG A 1 398 ? -19.090 -4.872 1.074 1.00 58.59 398 ARG A N 1
ATOM 3174 C CA . ARG A 1 398 ? -20.216 -4.224 1.773 1.00 58.59 398 ARG A CA 1
ATOM 3175 C C . ARG A 1 398 ? -19.969 -2.727 1.995 1.00 58.59 398 ARG A C 1
ATOM 3177 O O . ARG A 1 398 ? -20.905 -1.936 1.952 1.00 58.59 398 ARG A O 1
ATOM 3184 N N . TYR A 1 399 ? -18.704 -2.339 2.158 1.00 57.06 399 TYR A N 1
ATOM 3185 C CA . TYR A 1 399 ? -18.278 -0.959 2.364 1.00 57.06 399 TYR A CA 1
ATOM 3186 C C . TYR A 1 399 ? -17.199 -0.562 1.337 1.00 57.06 399 TYR A C 1
ATOM 3188 O O . TYR A 1 399 ? -16.133 -1.173 1.286 1.00 57.06 399 TYR A O 1
ATOM 3196 N N . ASP A 1 400 ? -17.442 0.489 0.541 1.00 61.59 400 ASP A N 1
ATOM 3197 C CA . ASP A 1 400 ? -16.458 1.069 -0.391 1.00 61.59 400 ASP A CA 1
ATOM 3198 C C . ASP A 1 400 ? -16.246 2.562 -0.111 1.00 61.59 400 ASP A C 1
ATOM 3200 O O . ASP A 1 400 ? -17.004 3.418 -0.559 1.00 61.59 400 ASP A O 1
ATOM 3204 N N . TYR A 1 401 ? -15.185 2.869 0.634 1.00 64.12 401 TYR A N 1
ATOM 3205 C CA . TYR A 1 401 ? -14.792 4.236 0.993 1.00 64.12 401 TYR A CA 1
ATOM 3206 C C . TYR A 1 401 ? -13.312 4.525 0.701 1.00 64.12 401 TYR A C 1
ATOM 3208 O O . TYR A 1 401 ? -12.714 5.447 1.271 1.00 64.12 401 TYR A O 1
ATOM 3216 N N . SER A 1 402 ? -12.684 3.735 -0.177 1.00 58.59 402 SER A N 1
ATOM 3217 C CA . SER A 1 402 ? -11.286 3.959 -0.538 1.00 58.59 402 SER A CA 1
ATOM 3218 C C . SER A 1 402 ? -11.137 5.119 -1.521 1.00 58.59 402 SER A C 1
ATOM 3220 O O . SER A 1 402 ? -11.638 5.080 -2.643 1.00 58.59 402 SER A O 1
ATOM 3222 N N . ASP A 1 403 ? -10.358 6.137 -1.147 1.00 55.72 403 ASP A N 1
ATOM 3223 C CA . ASP A 1 403 ? -9.914 7.159 -2.105 1.00 55.72 403 ASP A CA 1
ATOM 3224 C C . ASP A 1 403 ? -8.828 6.644 -3.042 1.00 55.72 403 ASP A C 1
ATOM 3226 O O . ASP A 1 403 ? -8.658 7.159 -4.150 1.00 55.72 403 ASP A O 1
ATOM 3230 N N . THR A 1 404 ? -8.041 5.671 -2.572 1.00 58.56 404 THR A N 1
ATOM 3231 C CA . THR A 1 404 ? -6.944 5.111 -3.348 1.00 58.56 404 THR A CA 1
ATOM 3232 C C . THR A 1 404 ? -7.494 3.961 -4.169 1.00 58.56 404 THR A C 1
ATOM 3234 O O . THR A 1 404 ? -7.687 2.842 -3.696 1.00 58.56 404 THR A O 1
ATOM 3237 N N . ARG A 1 405 ? -7.799 4.268 -5.431 1.00 58.88 405 ARG A N 1
ATOM 3238 C CA . ARG A 1 405 ? -8.167 3.266 -6.427 1.00 58.88 405 ARG A CA 1
ATOM 3239 C C . ARG A 1 405 ? -7.016 2.277 -6.568 1.00 58.88 405 ARG A C 1
ATOM 3241 O O . ARG A 1 405 ? -5.926 2.643 -7.010 1.00 58.88 405 ARG A O 1
ATOM 3248 N N . VAL A 1 406 ? -7.251 1.035 -6.161 1.00 63.84 406 VAL A N 1
ATOM 3249 C CA . VAL A 1 406 ? -6.284 -0.041 -6.335 1.00 63.84 406 VAL A CA 1
ATOM 3250 C C . VAL A 1 406 ? -6.477 -0.628 -7.724 1.00 63.84 406 VAL A C 1
ATOM 3252 O O . VAL A 1 406 ? -7.478 -1.288 -7.995 1.00 63.84 406 VAL A O 1
ATOM 3255 N N . PHE A 1 407 ? -5.504 -0.406 -8.604 1.00 68.75 407 PHE A N 1
ATOM 3256 C CA . PHE A 1 407 ? -5.465 -1.116 -9.876 1.00 68.75 407 PHE A CA 1
ATOM 3257 C C . PHE A 1 407 ? -5.218 -2.606 -9.624 1.00 68.75 407 PHE A C 1
ATOM 3259 O O . PHE A 1 407 ? -4.400 -2.947 -8.758 1.00 68.75 407 PHE A O 1
ATOM 3266 N N . PRO A 1 408 ? -5.896 -3.498 -10.362 1.00 72.88 408 PRO A N 1
ATOM 3267 C CA . PRO A 1 408 ? -5.615 -4.912 -10.283 1.00 72.88 408 PRO A CA 1
ATOM 3268 C C . PRO A 1 408 ? -4.191 -5.192 -10.733 1.00 72.88 408 PRO A C 1
ATOM 3270 O O . PRO A 1 408 ? -3.656 -4.551 -11.638 1.00 72.88 408 PRO A O 1
ATOM 3273 N N . ARG A 1 409 ? -3.575 -6.180 -10.096 1.00 82.31 409 ARG A N 1
ATOM 3274 C CA . ARG A 1 409 ? -2.312 -6.744 -10.538 1.00 82.31 409 ARG A CA 1
ATOM 3275 C C . ARG A 1 409 ? -2.580 -7.469 -11.847 1.00 82.31 409 ARG A C 1
ATOM 3277 O O . ARG A 1 409 ? -3.319 -8.452 -11.906 1.00 82.31 409 ARG A O 1
ATOM 3284 N N . VAL A 1 410 ? -1.962 -6.960 -12.903 1.00 87.75 410 VAL A N 1
ATOM 3285 C CA . VAL A 1 410 ? -2.079 -7.501 -14.254 1.00 87.75 410 VAL A CA 1
ATOM 3286 C C . VAL A 1 410 ? -0.709 -7.965 -14.731 1.00 87.75 410 VAL A C 1
ATOM 3288 O O . VAL A 1 410 ? 0.301 -7.290 -14.528 1.00 87.75 410 VAL A O 1
ATOM 3291 N N . LEU A 1 411 ? -0.681 -9.120 -15.393 1.00 90.94 411 LEU A N 1
ATOM 3292 C CA . LEU A 1 411 ? 0.457 -9.626 -16.148 1.00 90.94 411 LEU A CA 1
ATOM 3293 C C . LEU A 1 411 ? 0.264 -9.313 -17.635 1.00 90.94 411 LEU A C 1
ATOM 3295 O O . LEU A 1 411 ? -0.442 -10.040 -18.335 1.00 90.94 411 LEU A O 1
ATOM 3299 N N . PRO A 1 412 ? 0.866 -8.239 -18.165 1.00 92.69 412 PRO A N 1
ATOM 3300 C CA . PRO A 1 412 ? 0.904 -8.018 -19.601 1.00 92.69 412 PRO A CA 1
ATOM 3301 C C . PRO A 1 412 ? 1.961 -8.908 -20.260 1.00 92.69 412 PRO A C 1
ATOM 3303 O O . PRO A 1 412 ? 3.051 -9.102 -19.729 1.00 92.69 412 PRO A O 1
ATOM 3306 N N . CYS A 1 413 ? 1.698 -9.425 -21.462 1.00 92.94 413 CYS A N 1
ATOM 3307 C CA . CYS A 1 413 ? 2.779 -10.005 -22.265 1.00 92.94 413 CYS A CA 1
ATOM 3308 C C . CYS A 1 413 ? 3.762 -8.899 -22.708 1.00 92.94 413 CYS A C 1
ATOM 3310 O O . CYS A 1 413 ? 3.336 -7.880 -23.241 1.00 92.94 413 CYS A O 1
ATOM 3312 N N . PHE A 1 414 ? 5.063 -9.074 -22.503 1.00 93.06 414 PHE A N 1
ATOM 3313 C CA . PHE A 1 414 ? 6.064 -8.055 -22.841 1.00 93.06 414 PHE A CA 1
ATOM 3314 C C . PHE A 1 414 ? 6.457 -8.055 -24.323 1.00 93.06 414 PHE A C 1
ATOM 3316 O O . PHE A 1 414 ? 7.136 -7.137 -24.770 1.00 93.06 414 PHE A O 1
ATOM 3323 N N . ASN A 1 415 ? 6.018 -9.051 -25.100 1.00 91.62 415 ASN A N 1
ATOM 3324 C CA . ASN A 1 415 ? 6.160 -8.998 -26.549 1.00 91.62 415 ASN A CA 1
ATOM 3325 C C . ASN A 1 415 ? 5.276 -7.870 -27.110 1.00 91.62 415 ASN A C 1
ATOM 3327 O O . ASN A 1 415 ? 4.053 -7.928 -26.969 1.00 91.62 415 ASN A O 1
ATOM 3331 N N . VAL A 1 416 ? 5.894 -6.877 -27.759 1.00 83.69 416 VAL A N 1
ATOM 3332 C CA . VAL A 1 416 ? 5.242 -5.654 -28.267 1.00 83.69 416 VAL A CA 1
ATOM 3333 C C . VAL A 1 416 ? 4.081 -5.976 -29.213 1.00 83.69 416 VAL A C 1
ATOM 3335 O O . VAL A 1 416 ? 3.030 -5.346 -29.138 1.00 83.69 416 VAL A O 1
ATOM 3338 N N . GLY A 1 417 ? 4.216 -7.015 -30.045 1.00 84.56 417 GLY A N 1
ATOM 3339 C CA . GLY A 1 417 ? 3.156 -7.438 -30.967 1.00 84.56 417 GLY A CA 1
ATOM 3340 C C . GLY A 1 417 ? 1.970 -8.154 -30.303 1.00 84.56 417 GLY A C 1
ATOM 3341 O O . GLY A 1 417 ? 0.947 -8.378 -30.948 1.00 84.56 417 GLY A O 1
ATOM 3342 N N . CYS A 1 418 ? 2.073 -8.530 -29.024 1.00 88.94 418 CYS A N 1
ATOM 3343 C CA . CYS A 1 418 ? 1.055 -9.308 -28.324 1.00 88.94 418 CYS A CA 1
ATOM 3344 C C . CYS A 1 418 ? 0.195 -8.426 -27.410 1.00 88.94 418 CYS A C 1
ATOM 3346 O O . CYS A 1 418 ? 0.696 -7.770 -26.499 1.00 88.94 418 CYS A O 1
ATOM 3348 N N . LYS A 1 419 ? -1.133 -8.486 -27.567 1.00 86.94 419 LYS A N 1
ATOM 3349 C CA . LYS A 1 419 ? -2.090 -7.712 -26.752 1.00 86.94 419 LYS A CA 1
ATOM 3350 C C . LYS A 1 419 ? -2.574 -8.428 -25.485 1.00 86.94 419 LYS A C 1
ATOM 3352 O O . LYS A 1 419 ? -3.246 -7.809 -24.671 1.00 86.94 419 LYS A O 1
ATOM 3357 N N . ARG A 1 420 ? -2.217 -9.703 -25.281 1.00 88.50 420 ARG A N 1
ATOM 3358 C CA . ARG A 1 420 ? -2.712 -10.503 -24.144 1.00 88.50 420 ARG A CA 1
ATOM 3359 C C . ARG A 1 420 ? -2.258 -9.939 -22.794 1.00 88.50 420 ARG A C 1
ATOM 3361 O O . ARG A 1 420 ? -1.093 -9.542 -22.642 1.00 88.50 420 ARG A O 1
ATOM 3368 N N . VAL A 1 421 ? -3.173 -9.968 -21.832 1.00 88.94 421 VAL A N 1
ATOM 3369 C CA . VAL A 1 421 ? -2.986 -9.618 -20.419 1.00 88.94 421 VAL A CA 1
ATOM 3370 C C . VAL A 1 421 ? -3.695 -10.661 -19.549 1.00 88.94 421 VAL A C 1
ATOM 3372 O O . VAL A 1 421 ? -4.656 -11.271 -20.014 1.00 88.94 421 VAL A O 1
ATOM 3375 N N . PHE A 1 422 ? -3.236 -10.854 -18.315 1.00 87.69 422 PHE A N 1
ATOM 3376 C CA . PHE A 1 422 ? -3.873 -11.735 -17.334 1.00 87.69 422 PHE A CA 1
ATOM 3377 C C . PHE A 1 422 ? -4.065 -11.016 -15.993 1.00 87.69 422 PHE A C 1
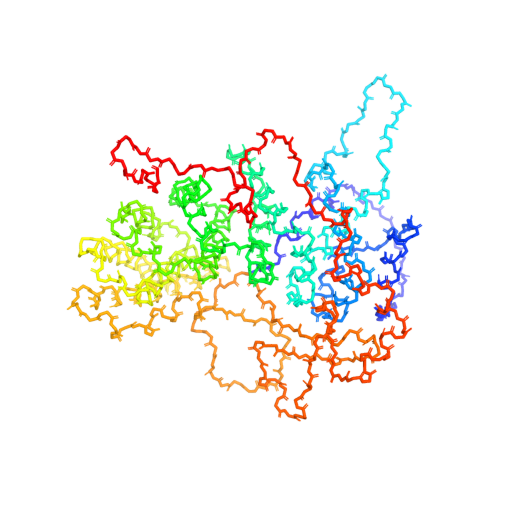ATOM 3379 O O . PHE A 1 422 ? -3.107 -10.462 -15.456 1.00 87.69 422 PHE A O 1
ATOM 3386 N N . HIS A 1 423 ? -5.288 -10.997 -15.464 1.00 85.38 423 HIS A N 1
ATOM 3387 C CA . HIS A 1 423 ? -5.646 -10.354 -14.200 1.00 85.38 423 HIS A CA 1
ATOM 3388 C C . HIS A 1 423 ? -5.430 -11.343 -13.049 1.00 85.38 423 HIS A C 1
ATOM 3390 O O . HIS A 1 423 ? -6.175 -12.304 -12.900 1.00 85.38 423 HIS A O 1
ATOM 3396 N N . LEU A 1 424 ? -4.401 -11.104 -12.231 1.00 82.44 424 LEU A N 1
ATOM 3397 C CA . LEU A 1 424 ? -4.024 -11.995 -11.125 1.00 82.44 424 LEU A CA 1
ATOM 3398 C C . LEU A 1 424 ? -5.062 -12.021 -10.009 1.00 82.44 424 LEU A C 1
ATOM 3400 O O . LEU A 1 424 ? -5.233 -13.043 -9.356 1.00 82.44 424 LEU A O 1
ATOM 3404 N N . ASP A 1 425 ? -5.699 -10.882 -9.766 1.00 78.06 425 ASP A N 1
ATOM 3405 C CA . ASP A 1 425 ? -6.626 -10.733 -8.651 1.00 78.06 425 ASP A CA 1
ATOM 3406 C C . ASP A 1 425 ? -8.071 -11.094 -9.012 1.00 78.06 425 ASP A C 1
ATOM 3408 O O . ASP A 1 425 ? -8.887 -11.259 -8.115 1.00 78.06 425 ASP A O 1
ATOM 3412 N N . MET A 1 426 ? -8.378 -11.215 -10.309 1.00 76.00 426 MET A N 1
ATOM 3413 C CA . MET A 1 426 ? -9.674 -11.685 -10.817 1.00 76.00 426 MET A CA 1
ATOM 3414 C C . MET A 1 426 ? -9.454 -12.647 -11.991 1.00 76.00 426 MET A C 1
ATOM 3416 O O . MET A 1 426 ? -9.677 -12.278 -13.153 1.00 76.00 426 MET A O 1
ATOM 3420 N N . PRO A 1 427 ? -8.961 -13.871 -11.722 1.00 74.50 427 PRO A N 1
ATOM 3421 C CA . PRO A 1 427 ? -8.756 -14.883 -12.756 1.00 74.50 427 PRO A CA 1
ATOM 3422 C C . PRO A 1 427 ? -10.042 -15.231 -13.520 1.00 74.50 427 PRO A C 1
ATOM 3424 O O . PRO A 1 427 ? -9.972 -15.702 -14.655 1.00 74.50 427 PRO A O 1
ATOM 3427 N N . GLU A 1 428 ? -11.210 -14.973 -12.926 1.00 75.00 428 GLU A N 1
ATOM 3428 C CA . GLU A 1 428 ? -12.532 -15.292 -13.465 1.00 75.00 428 GLU A CA 1
ATOM 3429 C C . GLU A 1 428 ? -12.819 -14.559 -14.784 1.00 75.00 428 GLU A C 1
ATOM 3431 O O . GLU A 1 428 ? -13.495 -15.093 -15.661 1.00 75.00 428 GLU A O 1
ATOM 3436 N N . LEU A 1 429 ? -12.227 -13.375 -14.982 1.00 74.69 429 LEU A N 1
ATOM 3437 C CA . LEU A 1 429 ? -12.335 -12.601 -16.228 1.00 74.69 429 LEU A CA 1
ATOM 3438 C C . LEU A 1 429 ? -11.743 -13.320 -17.452 1.00 74.69 429 LEU A C 1
ATOM 3440 O O . LEU A 1 429 ? -11.898 -12.855 -18.580 1.00 74.69 429 LEU A O 1
ATOM 3444 N N . HIS A 1 430 ? -11.023 -14.421 -17.241 1.00 73.50 430 HIS A N 1
ATOM 3445 C CA . HIS A 1 430 ? -10.336 -15.180 -18.281 1.00 73.50 430 HIS A CA 1
ATOM 3446 C C . HIS A 1 430 ? -10.921 -16.581 -18.508 1.00 73.50 430 HIS A C 1
ATOM 3448 O O . HIS A 1 430 ? -10.331 -17.358 -19.254 1.00 73.50 430 HIS A O 1
ATOM 3454 N N . LEU A 1 431 ? -12.074 -16.899 -17.903 1.00 65.00 431 LEU A N 1
ATOM 3455 C CA . LEU A 1 431 ? -12.689 -18.233 -17.943 1.00 65.00 431 LEU A CA 1
ATOM 3456 C C . LEU A 1 431 ? -13.204 -18.661 -19.329 1.00 65.00 431 LEU A C 1
ATOM 3458 O O . LEU A 1 431 ? -13.367 -19.855 -19.566 1.00 65.00 431 LEU A O 1
ATOM 3462 N N . GLU A 1 432 ? -13.449 -17.726 -20.252 1.00 59.16 432 GLU A N 1
ATOM 3463 C CA . GLU A 1 432 ? -14.026 -18.023 -21.577 1.00 59.16 432 GLU A CA 1
ATOM 3464 C C . GLU A 1 432 ? -12.999 -18.478 -22.642 1.00 59.16 432 GLU A C 1
ATOM 3466 O O . GLU A 1 432 ? -13.295 -18.488 -23.837 1.00 59.16 432 GLU A O 1
ATOM 3471 N N . GLY A 1 433 ? -11.790 -18.895 -22.248 1.00 62.69 433 GLY A N 1
ATOM 3472 C CA . GLY A 1 433 ? -10.779 -19.413 -23.177 1.00 62.69 433 GLY A CA 1
ATOM 3473 C C . GLY A 1 433 ? -9.735 -20.318 -22.523 1.00 62.69 433 GLY A C 1
ATOM 3474 O O . GLY A 1 433 ? -9.774 -20.565 -21.320 1.00 62.69 433 GLY A O 1
ATOM 3475 N N . ASP A 1 434 ? -8.777 -20.803 -23.322 1.00 63.53 434 ASP A N 1
ATOM 3476 C CA . ASP A 1 434 ? -7.585 -21.474 -22.793 1.00 63.53 434 ASP A CA 1
ATOM 3477 C C . ASP A 1 434 ? -6.871 -20.509 -21.840 1.00 63.53 434 ASP A C 1
ATOM 3479 O O . ASP A 1 434 ? -6.426 -19.437 -22.269 1.00 63.53 434 ASP A O 1
ATOM 3483 N N . PHE A 1 435 ? -6.772 -20.876 -20.557 1.00 64.88 435 PHE A N 1
ATOM 3484 C CA . PHE A 1 435 ? -6.032 -20.101 -19.566 1.00 64.88 435 PHE A CA 1
ATOM 3485 C C . PHE A 1 435 ? -4.626 -19.828 -20.109 1.00 64.88 435 PHE A C 1
ATOM 3487 O O . PHE A 1 435 ? -3.858 -20.773 -20.311 1.00 64.88 435 PHE A O 1
ATOM 3494 N N . PRO A 1 436 ? -4.276 -18.562 -20.396 1.00 67.31 436 PRO A N 1
ATOM 3495 C CA . PRO A 1 436 ? -2.978 -18.269 -20.963 1.00 67.31 436 PRO A CA 1
ATOM 3496 C C . PRO A 1 436 ? -1.910 -18.625 -19.931 1.00 67.31 436 PRO A C 1
ATOM 3498 O O . PRO A 1 436 ? -1.944 -18.127 -18.805 1.00 67.31 436 PRO A O 1
ATOM 3501 N N . ASP A 1 437 ? -0.958 -19.468 -20.326 1.00 80.06 437 ASP A N 1
ATOM 3502 C CA . ASP A 1 437 ? 0.156 -19.879 -19.474 1.00 80.06 437 ASP A CA 1
ATOM 3503 C C . ASP A 1 437 ? 1.170 -18.733 -19.368 1.00 80.06 437 ASP A C 1
ATOM 3505 O O . ASP A 1 437 ? 2.145 -18.625 -20.121 1.00 80.06 437 ASP A O 1
ATOM 3509 N N . PHE A 1 438 ? 0.853 -17.781 -18.489 1.00 90.38 438 PHE A N 1
ATOM 3510 C CA . PHE A 1 438 ? 1.708 -16.641 -18.224 1.00 90.38 438 PHE A CA 1
ATOM 3511 C C . PHE A 1 438 ? 2.916 -17.067 -17.398 1.00 90.38 438 PHE A C 1
ATOM 3513 O O . PHE A 1 438 ? 2.816 -17.345 -16.206 1.00 90.38 438 PHE A O 1
ATOM 3520 N N . SER A 1 439 ? 4.084 -17.014 -18.025 1.00 91.19 439 SER A N 1
ATOM 3521 C CA . SER A 1 439 ? 5.366 -17.305 -17.392 1.00 91.19 439 SER A CA 1
ATOM 3522 C C . SER A 1 439 ? 6.238 -16.057 -17.340 1.00 91.19 439 SER A C 1
ATOM 3524 O O . SER A 1 439 ? 6.233 -15.210 -18.240 1.00 91.19 439 SER A O 1
ATOM 3526 N N . TYR A 1 440 ? 6.992 -15.918 -16.253 1.00 94.06 440 TYR A N 1
ATOM 3527 C CA . TYR A 1 440 ? 8.056 -14.925 -16.180 1.00 94.06 440 TYR A CA 1
ATOM 3528 C C . TYR A 1 440 ? 9.259 -15.388 -17.003 1.00 94.06 440 TYR A C 1
ATOM 3530 O O . TYR A 1 440 ? 9.480 -16.578 -17.188 1.00 94.06 440 TYR A O 1
ATOM 3538 N N . CYS A 1 441 ? 10.097 -14.452 -17.441 1.00 94.81 441 CYS A N 1
ATOM 3539 C CA . CYS A 1 441 ? 11.432 -14.795 -17.916 1.00 94.81 441 CYS A CA 1
ATOM 3540 C C . CYS A 1 441 ? 12.218 -15.504 -16.805 1.00 94.81 441 CYS A C 1
ATOM 3542 O O . CYS A 1 441 ? 12.524 -14.883 -15.787 1.00 94.81 441 CYS A O 1
ATOM 3544 N N . ASP A 1 442 ? 12.638 -16.746 -17.041 1.00 91.56 442 ASP A N 1
ATOM 3545 C CA . ASP A 1 442 ? 13.379 -17.565 -16.065 1.00 91.56 442 ASP A CA 1
ATOM 3546 C C . ASP A 1 442 ? 14.714 -16.950 -15.621 1.00 91.56 442 ASP A C 1
ATOM 3548 O O . ASP A 1 442 ? 15.300 -17.339 -14.612 1.00 91.56 442 ASP A O 1
ATOM 3552 N N . ARG A 1 443 ? 15.237 -15.984 -16.388 1.00 92.38 443 ARG A N 1
ATOM 3553 C CA . ARG A 1 443 ? 16.520 -15.335 -16.100 1.00 92.38 443 ARG A CA 1
ATOM 3554 C C . ARG A 1 443 ? 16.363 -14.106 -15.221 1.00 92.38 443 ARG A C 1
ATOM 3556 O O . ARG A 1 443 ? 17.069 -13.981 -14.224 1.00 92.38 443 ARG A O 1
ATOM 3563 N N . CYS A 1 444 ? 15.511 -13.160 -15.621 1.00 92.19 444 CYS A N 1
ATOM 3564 C CA . CYS A 1 444 ? 15.366 -11.896 -14.901 1.00 92.19 444 CYS A CA 1
ATOM 3565 C C . CYS A 1 444 ? 14.132 -11.850 -14.000 1.00 92.19 444 CYS A C 1
ATOM 3567 O O . CYS A 1 444 ? 14.126 -11.062 -13.064 1.00 92.19 444 CYS A O 1
ATOM 3569 N N . GLY A 1 445 ? 13.086 -12.637 -14.239 1.00 91.50 445 GLY A N 1
ATOM 3570 C CA . GLY A 1 445 ? 11.845 -12.583 -13.460 1.00 91.50 445 GLY A CA 1
ATOM 3571 C C . GLY A 1 445 ? 11.070 -11.259 -13.570 1.00 91.50 445 GLY A C 1
ATOM 3572 O O . GLY A 1 445 ? 10.217 -10.995 -12.727 1.00 91.50 445 GLY A O 1
ATOM 3573 N N . ILE A 1 446 ? 11.385 -10.402 -14.551 1.00 92.25 446 ILE A N 1
ATOM 3574 C CA . ILE A 1 446 ? 10.738 -9.090 -14.745 1.00 92.25 446 ILE A CA 1
ATOM 3575 C C . ILE A 1 446 ? 9.690 -9.151 -15.853 1.00 92.25 446 ILE A C 1
ATOM 3577 O O . ILE A 1 446 ? 8.542 -8.775 -15.645 1.00 92.25 446 ILE A O 1
ATOM 3581 N N . THR A 1 447 ? 10.086 -9.613 -17.034 1.00 94.44 447 THR A N 1
ATOM 3582 C CA . THR A 1 447 ? 9.197 -9.706 -18.192 1.00 94.44 447 THR A CA 1
ATOM 3583 C C . THR A 1 447 ? 8.310 -10.938 -18.085 1.00 94.44 447 THR A C 1
ATOM 3585 O O . THR A 1 447 ? 8.738 -11.968 -17.563 1.00 94.44 447 THR A O 1
ATOM 3588 N N . THR A 1 448 ? 7.085 -10.833 -18.590 1.00 94.50 448 THR A N 1
ATOM 3589 C CA . THR A 1 448 ? 6.105 -11.924 -18.639 1.00 94.50 448 THR A CA 1
ATOM 3590 C C . THR A 1 448 ? 5.664 -12.227 -20.059 1.00 94.50 448 THR A C 1
ATOM 3592 O O . THR A 1 448 ? 5.554 -11.327 -20.895 1.00 94.50 448 THR A O 1
ATOM 3595 N N . TYR A 1 449 ? 5.370 -13.494 -20.329 1.00 94.88 449 TYR A N 1
ATOM 3596 C CA . TYR A 1 449 ? 4.985 -13.989 -21.644 1.00 94.88 449 TYR A CA 1
ATOM 3597 C C . TYR A 1 449 ? 3.770 -14.889 -21.536 1.00 94.88 449 TYR A C 1
ATOM 3599 O O . TYR A 1 449 ? 3.710 -15.722 -20.649 1.00 94.88 449 TYR A O 1
ATOM 3607 N N . CYS A 1 450 ? 2.824 -14.736 -22.460 1.00 92.69 450 CYS A N 1
ATOM 3608 C CA . CYS A 1 450 ? 1.649 -15.604 -22.537 1.00 92.69 450 CYS A CA 1
ATOM 3609 C C . CYS A 1 450 ? 1.910 -16.920 -23.287 1.00 92.69 450 CYS A C 1
ATOM 3611 O O . CYS A 1 450 ? 0.979 -17.702 -23.457 1.00 92.69 450 CYS A O 1
ATOM 3613 N N . SER A 1 451 ? 3.103 -17.082 -23.873 1.00 92.25 451 SER A N 1
ATOM 3614 C CA . SER A 1 451 ? 3.520 -18.287 -24.590 1.00 92.25 451 SER A CA 1
ATOM 3615 C C . SER A 1 451 ? 5.043 -18.307 -24.822 1.00 92.25 451 SER A C 1
ATOM 3617 O O . SER A 1 451 ? 5.670 -17.235 -24.837 1.00 92.25 451 SER A O 1
ATOM 3619 N N . PRO A 1 452 ? 5.645 -19.488 -25.063 1.00 92.81 452 PRO A N 1
ATOM 3620 C CA . PRO A 1 452 ? 7.059 -19.615 -25.418 1.00 92.81 452 PRO A CA 1
ATOM 3621 C C . PRO A 1 452 ? 7.438 -18.850 -26.693 1.00 92.81 452 PRO A C 1
ATOM 3623 O O . PRO A 1 452 ? 8.502 -18.240 -26.751 1.00 92.81 452 PRO A O 1
ATOM 3626 N N . GLU A 1 453 ? 6.557 -18.796 -27.695 1.00 93.69 453 GLU A N 1
ATOM 3627 C CA . GLU A 1 453 ? 6.815 -18.082 -28.953 1.00 93.69 453 GLU A CA 1
ATOM 3628 C C . GLU A 1 453 ? 6.950 -16.575 -28.713 1.00 93.69 453 GLU A C 1
ATOM 3630 O O . GLU A 1 453 ? 7.826 -15.921 -29.283 1.00 93.69 453 GLU A O 1
ATOM 3635 N N . CYS A 1 454 ? 6.117 -16.016 -27.825 1.00 94.81 454 CYS A N 1
ATOM 3636 C CA . CYS A 1 454 ? 6.240 -14.619 -27.417 1.00 94.81 454 CYS A CA 1
ATOM 3637 C C . CYS A 1 454 ? 7.547 -14.356 -26.663 1.00 94.81 454 CYS A C 1
ATOM 3639 O O . CYS A 1 454 ? 8.130 -13.283 -26.828 1.00 94.81 454 CYS A O 1
ATOM 3641 N N . ALA A 1 455 ? 8.010 -15.319 -25.861 1.00 94.62 455 ALA A N 1
ATOM 3642 C CA . ALA A 1 455 ? 9.287 -15.222 -25.168 1.00 94.62 455 ALA A CA 1
ATOM 3643 C C . ALA A 1 455 ? 10.461 -15.208 -26.157 1.00 94.62 455 ALA A C 1
ATOM 3645 O O . ALA A 1 455 ? 11.292 -14.305 -26.084 1.00 94.62 455 ALA A O 1
ATOM 3646 N N . THR A 1 456 ? 10.502 -16.140 -27.116 1.00 95.19 456 THR A N 1
ATOM 3647 C CA . THR A 1 456 ? 11.554 -16.209 -28.147 1.00 95.19 456 THR A CA 1
ATOM 3648 C C . THR A 1 456 ? 11.559 -14.967 -29.033 1.00 95.19 456 THR A C 1
ATOM 3650 O O . THR A 1 456 ? 12.601 -14.344 -29.219 1.00 95.19 456 THR A O 1
ATOM 3653 N N . SER A 1 457 ? 10.389 -14.542 -29.516 1.00 95.00 457 SER A N 1
ATOM 3654 C CA . SER A 1 457 ? 10.270 -13.356 -30.368 1.00 95.00 457 SER A CA 1
ATOM 3655 C C . SER A 1 457 ? 10.787 -12.090 -29.674 1.00 95.00 457 SER A C 1
ATOM 3657 O O . SER A 1 457 ? 11.583 -11.353 -30.255 1.00 95.00 457 SER A O 1
ATOM 3659 N N . HIS A 1 458 ? 10.395 -11.861 -28.416 1.00 94.56 458 HIS A N 1
ATOM 3660 C CA . HIS A 1 458 ? 10.863 -10.706 -27.649 1.00 94.56 458 HIS A CA 1
ATOM 3661 C C . HIS A 1 458 ? 12.342 -10.820 -27.241 1.00 94.56 458 HIS A C 1
ATOM 3663 O O . HIS A 1 458 ? 13.053 -9.813 -27.154 1.00 94.56 458 HIS A O 1
ATOM 3669 N N . TRP A 1 459 ? 12.818 -12.044 -26.988 1.00 95.31 459 TRP A N 1
ATOM 3670 C CA . TRP A 1 459 ? 14.227 -12.324 -26.724 1.00 95.31 459 TRP A CA 1
ATOM 3671 C C . TRP A 1 459 ? 15.106 -11.842 -27.873 1.00 95.31 459 TRP A C 1
ATOM 3673 O O . TRP A 1 459 ? 16.042 -11.073 -27.641 1.00 95.31 459 TRP A O 1
ATOM 3683 N N . ASP A 1 460 ? 14.765 -12.238 -29.097 1.00 93.06 460 ASP A N 1
ATOM 3684 C CA . ASP A 1 460 ? 15.558 -11.933 -30.283 1.00 93.06 460 ASP A CA 1
ATOM 3685 C C . ASP A 1 460 ? 15.509 -10.452 -30.663 1.00 93.06 460 ASP A C 1
ATOM 3687 O O . ASP A 1 460 ? 16.530 -9.917 -31.115 1.00 93.06 460 ASP A O 1
ATOM 3691 N N . SER A 1 461 ? 14.367 -9.792 -30.431 1.00 89.88 461 SER A N 1
ATOM 3692 C CA . SER A 1 461 ? 14.152 -8.391 -30.798 1.00 89.88 461 SER A CA 1
ATOM 3693 C C . SER A 1 461 ? 14.872 -7.391 -29.893 1.00 89.88 461 SER A C 1
ATOM 3695 O O . SER A 1 461 ? 15.387 -6.397 -30.397 1.00 89.88 461 SER A O 1
ATOM 3697 N N . SER A 1 462 ? 14.861 -7.594 -28.569 1.00 89.44 462 SER A N 1
ATOM 3698 C CA . SER A 1 462 ? 15.371 -6.578 -27.626 1.00 89.44 462 SER A CA 1
ATOM 3699 C C . SER A 1 462 ? 15.662 -7.077 -26.209 1.00 89.44 462 SER A C 1
ATOM 3701 O O . SER A 1 462 ? 16.511 -6.513 -25.518 1.00 89.44 462 SER A O 1
ATOM 3703 N N . HIS A 1 463 ? 14.980 -8.115 -25.713 1.00 94.06 463 HIS A N 1
ATOM 3704 C CA . HIS A 1 463 ? 15.107 -8.480 -24.301 1.00 94.06 463 HIS A CA 1
ATOM 3705 C C . HIS A 1 463 ? 16.484 -9.054 -23.944 1.00 94.06 463 HIS A C 1
ATOM 3707 O O . HIS A 1 463 ? 16.964 -8.820 -22.830 1.00 94.06 463 HIS A O 1
ATOM 3713 N N . LYS A 1 464 ? 17.138 -9.761 -24.877 1.00 94.62 464 LYS A N 1
ATOM 3714 C CA . LYS A 1 464 ? 18.471 -10.348 -24.662 1.00 94.62 464 LYS A CA 1
ATOM 3715 C C . LYS A 1 464 ? 19.511 -9.316 -24.209 1.00 94.62 464 LYS A C 1
ATOM 3717 O O . LYS A 1 464 ? 20.353 -9.643 -23.375 1.00 94.62 464 LYS A O 1
ATOM 3722 N N . ASP A 1 465 ? 19.397 -8.078 -24.691 1.00 92.19 465 ASP A N 1
ATOM 3723 C CA . ASP A 1 465 ? 20.375 -7.010 -24.466 1.00 92.19 465 ASP A CA 1
ATOM 3724 C C . ASP A 1 465 ? 20.262 -6.402 -23.064 1.00 92.19 465 ASP A C 1
ATOM 3726 O O . ASP A 1 465 ? 21.243 -5.904 -22.512 1.00 92.19 465 ASP A O 1
ATOM 3730 N N . ILE A 1 466 ? 19.075 -6.479 -22.453 1.00 90.75 466 ILE A N 1
ATOM 3731 C CA . ILE A 1 466 ? 18.807 -5.859 -21.150 1.00 90.75 466 ILE A CA 1
ATOM 3732 C C . ILE A 1 466 ? 18.529 -6.853 -20.021 1.00 90.75 466 ILE A C 1
ATOM 3734 O O . ILE A 1 466 ? 18.546 -6.481 -18.847 1.00 90.75 466 ILE A O 1
ATOM 3738 N N . CYS A 1 467 ? 18.286 -8.127 -20.342 1.00 94.00 467 CYS A N 1
ATOM 3739 C CA . CYS A 1 467 ? 17.901 -9.151 -19.371 1.00 94.00 467 CYS A CA 1
ATOM 3740 C C . CYS A 1 467 ? 18.895 -9.265 -18.203 1.00 94.00 467 CYS A C 1
ATOM 3742 O O . CYS A 1 467 ? 18.476 -9.448 -17.058 1.00 94.00 467 CYS A O 1
ATOM 3744 N N . ALA A 1 468 ? 20.198 -9.147 -18.475 1.00 90.06 468 ALA A N 1
ATOM 3745 C CA . ALA A 1 468 ? 21.232 -9.201 -17.443 1.00 90.06 468 ALA A CA 1
ATOM 3746 C C . ALA A 1 468 ? 21.132 -8.018 -16.463 1.00 90.06 468 ALA A C 1
ATOM 3748 O O . ALA A 1 468 ? 21.183 -8.230 -15.252 1.00 90.06 468 ALA A O 1
ATOM 3749 N N . PHE A 1 469 ? 20.898 -6.803 -16.971 1.00 89.19 469 PHE A N 1
ATOM 3750 C CA . PHE A 1 469 ? 20.740 -5.601 -16.147 1.00 89.19 469 PHE A CA 1
ATOM 3751 C C . PHE A 1 469 ? 19.437 -5.616 -15.343 1.00 89.19 469 PHE A C 1
ATOM 3753 O O . PHE A 1 469 ? 19.412 -5.171 -14.205 1.00 89.19 469 PHE A O 1
ATOM 3760 N N . LEU A 1 470 ? 18.354 -6.175 -15.887 1.00 89.81 470 LEU A N 1
ATOM 3761 C CA . LEU A 1 470 ? 17.102 -6.343 -15.139 1.00 89.81 470 LEU A CA 1
ATOM 3762 C C . LEU A 1 470 ? 17.219 -7.401 -14.029 1.00 89.81 470 LEU A C 1
ATOM 3764 O O . LEU A 1 470 ? 16.593 -7.277 -12.974 1.00 89.81 470 LEU A O 1
ATOM 3768 N N . ARG A 1 471 ? 18.009 -8.459 -14.261 1.00 89.06 471 ARG A N 1
ATOM 3769 C CA . ARG A 1 471 ? 18.294 -9.494 -13.256 1.00 89.06 471 ARG A CA 1
ATOM 3770 C C . ARG A 1 471 ? 19.109 -8.926 -12.096 1.00 89.06 471 ARG A C 1
ATOM 3772 O O . ARG A 1 471 ? 18.757 -9.159 -10.945 1.00 89.06 471 ARG A O 1
ATOM 3779 N N . ALA A 1 472 ? 20.181 -8.204 -12.408 1.00 85.81 472 ALA A N 1
ATOM 3780 C CA . ALA A 1 472 ? 21.080 -7.597 -11.439 1.00 85.81 472 ALA A CA 1
ATOM 3781 C C . ALA A 1 472 ? 21.333 -6.133 -11.833 1.00 85.81 472 ALA A C 1
ATOM 3783 O O . ALA A 1 472 ? 22.245 -5.866 -12.623 1.00 85.81 472 ALA A O 1
ATOM 3784 N N . PRO A 1 473 ? 20.521 -5.189 -11.315 1.00 86.62 473 PRO A N 1
ATOM 3785 C CA . PRO A 1 473 ? 20.657 -3.782 -11.659 1.00 86.62 473 PRO A CA 1
ATOM 3786 C C . PRO A 1 473 ? 22.063 -3.243 -11.380 1.00 86.62 473 PRO A C 1
ATOM 3788 O O . PRO A 1 473 ? 22.634 -3.523 -10.320 1.00 86.62 473 PRO A O 1
ATOM 3791 N N . PRO A 1 474 ? 22.634 -2.461 -12.313 1.00 82.19 474 PRO A N 1
ATOM 3792 C CA . PRO A 1 474 ? 23.948 -1.863 -12.130 1.00 82.19 474 PRO A CA 1
ATOM 3793 C C . PRO A 1 474 ? 23.922 -0.836 -10.994 1.00 82.19 474 PRO A C 1
ATOM 3795 O O . PRO A 1 474 ? 22.904 -0.188 -10.762 1.00 82.19 474 PRO A O 1
ATOM 3798 N N . THR A 1 475 ? 25.057 -0.635 -10.319 1.00 78.94 475 THR A N 1
ATOM 3799 C CA . THR A 1 475 ? 25.155 0.233 -9.130 1.00 78.94 475 THR A CA 1
ATOM 3800 C C . THR A 1 475 ? 24.627 1.646 -9.363 1.00 78.94 475 THR A C 1
ATOM 3802 O O . THR A 1 475 ? 23.957 2.178 -8.492 1.00 78.94 475 THR A O 1
ATOM 3805 N N . PHE A 1 476 ? 24.836 2.229 -10.549 1.00 79.81 476 PHE A N 1
ATOM 3806 C CA . PHE A 1 476 ? 24.342 3.577 -10.865 1.00 79.81 476 PHE A CA 1
ATOM 3807 C C . PHE A 1 476 ? 22.811 3.705 -10.833 1.00 79.81 476 PHE A C 1
ATOM 3809 O O . PHE A 1 476 ? 22.292 4.815 -10.763 1.00 79.81 476 PHE A O 1
ATOM 3816 N N . ALA A 1 477 ? 22.088 2.593 -10.988 1.00 80.62 477 ALA A N 1
ATOM 3817 C CA . ALA A 1 477 ? 20.630 2.551 -10.975 1.00 80.62 477 ALA A CA 1
ATOM 3818 C C . ALA A 1 477 ? 20.084 2.148 -9.602 1.00 80.62 477 ALA A C 1
ATOM 3820 O O . ALA A 1 477 ? 18.870 2.120 -9.427 1.00 80.62 477 ALA A O 1
ATOM 3821 N N . ARG A 1 478 ? 20.959 1.803 -8.650 1.00 83.75 478 ARG A N 1
ATOM 3822 C CA . ARG A 1 478 ? 20.584 1.424 -7.291 1.00 83.75 478 ARG A CA 1
ATOM 3823 C C . ARG A 1 478 ? 20.678 2.644 -6.393 1.00 83.75 478 ARG A C 1
ATOM 3825 O O . ARG A 1 478 ? 21.676 3.357 -6.428 1.00 83.75 478 ARG A O 1
ATOM 3832 N N . PHE A 1 479 ? 19.672 2.846 -5.556 1.00 86.19 479 PHE A N 1
ATOM 3833 C CA . PHE A 1 479 ? 19.775 3.824 -4.488 1.00 86.19 479 PHE A CA 1
ATOM 3834 C C . PHE A 1 479 ? 20.819 3.360 -3.470 1.00 86.19 479 PHE A C 1
ATOM 3836 O O . PHE A 1 479 ? 20.755 2.232 -2.965 1.00 86.19 479 PHE A O 1
ATOM 3843 N N . VAL A 1 480 ? 21.781 4.230 -3.182 1.00 77.62 480 VAL A N 1
ATOM 3844 C CA . VAL A 1 480 ? 22.753 4.059 -2.106 1.00 77.62 480 VAL A CA 1
ATOM 3845 C C . VAL A 1 480 ? 22.518 5.223 -1.149 1.00 77.62 480 VAL A C 1
ATOM 3847 O O . VAL A 1 480 ? 22.705 6.366 -1.567 1.00 77.62 480 VAL A O 1
ATOM 3850 N N . PRO A 1 481 ? 22.061 4.974 0.091 1.00 67.81 481 PRO A N 1
ATOM 3851 C CA . PRO A 1 481 ? 21.900 6.051 1.054 1.00 67.81 481 PRO A CA 1
ATOM 3852 C C . PRO A 1 481 ? 23.265 6.704 1.286 1.00 67.81 481 PRO A C 1
ATOM 3854 O O . PRO A 1 481 ? 24.278 6.008 1.403 1.00 67.81 481 PRO A O 1
ATOM 3857 N N . ALA A 1 482 ? 23.310 8.033 1.324 1.00 60.44 482 ALA A N 1
ATOM 3858 C CA . ALA A 1 482 ? 24.540 8.719 1.681 1.00 60.44 482 ALA A CA 1
ATOM 3859 C C . ALA A 1 482 ? 24.914 8.333 3.122 1.00 60.44 482 ALA A C 1
ATOM 3861 O O . ALA A 1 482 ? 24.067 8.366 4.014 1.00 60.44 482 ALA A O 1
ATOM 3862 N N . ILE A 1 483 ? 26.176 7.951 3.349 1.00 53.19 483 ILE A N 1
ATOM 3863 C CA . ILE A 1 483 ? 26.721 7.741 4.696 1.00 53.19 483 ILE A CA 1
ATOM 3864 C C . ILE A 1 483 ? 26.940 9.131 5.304 1.00 53.19 483 ILE A C 1
ATOM 3866 O O . ILE A 1 483 ? 28.052 9.650 5.336 1.00 53.19 483 ILE A O 1
ATOM 3870 N N . HIS A 1 484 ? 25.862 9.774 5.719 1.00 48.09 484 HIS A N 1
ATOM 3871 C CA . HIS A 1 484 ? 25.900 10.971 6.545 1.00 48.09 484 HIS A CA 1
ATOM 3872 C C . HIS A 1 484 ? 25.198 10.661 7.865 1.00 48.09 484 HIS A C 1
ATOM 3874 O O . HIS A 1 484 ? 24.468 9.679 7.966 1.00 48.09 484 HIS A O 1
ATOM 3880 N N . GLU A 1 485 ? 25.405 11.495 8.886 1.00 49.41 485 GLU A N 1
ATOM 3881 C CA . GLU A 1 485 ? 24.725 11.446 10.198 1.00 49.41 485 GLU A CA 1
ATOM 3882 C C . GLU A 1 485 ? 23.188 11.621 10.105 1.00 49.41 485 GLU A C 1
ATOM 3884 O O . GLU A 1 485 ? 22.501 11.906 11.086 1.00 49.41 485 GLU A O 1
ATOM 3889 N N . ASP A 1 486 ? 22.632 11.463 8.907 1.00 50.84 486 ASP A N 1
ATOM 3890 C CA . ASP A 1 486 ? 21.226 11.477 8.600 1.00 50.84 486 ASP A CA 1
ATOM 3891 C C . ASP A 1 486 ? 20.561 10.274 9.269 1.00 50.84 486 ASP A C 1
ATOM 3893 O O . ASP A 1 486 ? 20.763 9.126 8.889 1.00 50.84 486 ASP A O 1
ATOM 3897 N N . GLY A 1 487 ? 19.788 10.582 10.313 1.00 53.91 487 GLY A N 1
ATOM 3898 C CA . GLY A 1 487 ? 19.195 9.633 11.248 1.00 53.91 487 GLY A CA 1
ATOM 3899 C C . GLY A 1 487 ? 18.631 8.342 10.650 1.00 53.91 487 GLY A C 1
ATOM 3900 O O . GLY A 1 487 ? 18.141 8.296 9.521 1.00 53.91 487 GLY A O 1
ATOM 3901 N N . VAL A 1 488 ? 18.668 7.304 11.486 1.00 59.75 488 VAL A N 1
ATOM 3902 C CA . VAL A 1 488 ? 18.284 5.922 11.176 1.00 59.75 488 VAL A CA 1
ATOM 3903 C C . VAL A 1 488 ? 16.927 5.872 10.451 1.00 59.75 488 VAL A C 1
ATOM 3905 O O . VAL A 1 488 ? 15.956 6.473 10.925 1.00 59.75 488 VAL A O 1
ATOM 3908 N N . PRO A 1 489 ? 16.833 5.178 9.302 1.00 65.25 489 PRO A N 1
ATOM 3909 C CA . PRO A 1 489 ? 15.593 5.102 8.544 1.00 65.25 489 PRO A CA 1
ATOM 3910 C C . PRO A 1 489 ? 14.532 4.302 9.335 1.00 65.25 489 PRO A C 1
ATOM 3912 O O . PRO A 1 489 ? 14.867 3.427 10.133 1.00 65.25 489 PRO A O 1
ATOM 3915 N N . ILE A 1 490 ? 13.248 4.656 9.177 1.00 69.81 490 ILE A N 1
ATOM 3916 C CA . ILE A 1 490 ? 12.153 4.241 10.087 1.00 69.81 490 ILE A CA 1
ATOM 3917 C C . ILE A 1 490 ? 11.966 2.715 10.184 1.00 69.81 490 ILE A C 1
ATOM 3919 O O . ILE A 1 490 ? 11.612 2.195 11.241 1.00 69.81 490 ILE A O 1
ATOM 3923 N N . LEU A 1 491 ? 12.159 1.992 9.085 1.00 71.75 491 LEU A N 1
ATOM 3924 C CA . LEU A 1 491 ? 11.906 0.556 8.945 1.00 71.75 491 LEU A CA 1
ATOM 3925 C C . LEU A 1 491 ? 13.199 -0.281 8.903 1.00 71.75 491 LEU A C 1
ATOM 3927 O O . LEU A 1 491 ? 13.166 -1.469 9.223 1.00 71.75 491 LEU A O 1
ATOM 3931 N N . GLN A 1 492 ? 14.318 0.335 8.520 1.00 70.75 492 GLN A N 1
ATOM 3932 C CA . GLN A 1 492 ? 15.628 -0.205 8.176 1.00 70.75 492 GLN A CA 1
ATOM 3933 C C . GLN A 1 492 ? 15.525 -1.594 7.526 1.00 70.75 492 GLN A C 1
ATOM 3935 O O . GLN A 1 492 ? 15.674 -2.627 8.172 1.00 70.75 492 GLN A O 1
ATOM 3940 N N . THR A 1 493 ? 15.229 -1.633 6.228 1.00 62.09 493 THR A N 1
ATOM 3941 C CA . THR A 1 493 ? 14.904 -2.894 5.527 1.00 62.09 493 THR A CA 1
ATOM 3942 C C . THR A 1 493 ? 16.078 -3.812 5.192 1.00 62.09 493 THR A C 1
ATOM 3944 O O . THR A 1 493 ? 15.855 -4.980 4.874 1.00 62.09 493 THR A O 1
ATOM 3947 N N . ILE A 1 494 ? 17.315 -3.319 5.269 1.00 55.81 494 ILE A N 1
ATOM 3948 C CA . ILE A 1 494 ? 18.535 -4.119 5.100 1.00 55.81 494 ILE A CA 1
ATOM 3949 C C . ILE A 1 494 ? 19.228 -4.216 6.459 1.00 55.81 494 ILE A C 1
ATOM 3951 O O . ILE A 1 494 ? 19.420 -3.202 7.130 1.00 55.81 494 ILE A O 1
ATOM 3955 N N . ASP A 1 495 ? 19.612 -5.432 6.852 1.00 48.16 495 ASP A N 1
ATOM 3956 C CA . ASP A 1 495 ? 20.453 -5.683 8.025 1.00 48.16 495 ASP A CA 1
ATOM 3957 C C . ASP A 1 495 ? 21.887 -5.174 7.757 1.00 48.16 495 ASP A C 1
ATOM 3959 O O . ASP A 1 495 ? 22.801 -5.946 7.477 1.00 48.16 495 ASP A O 1
ATOM 3963 N N . GLU A 1 496 ? 22.107 -3.865 7.866 1.00 42.06 496 GLU A N 1
ATOM 3964 C CA . GLU A 1 496 ? 23.399 -3.342 8.312 1.00 42.06 496 GLU A CA 1
ATOM 3965 C C . GLU A 1 496 ? 23.298 -3.218 9.829 1.00 42.06 496 GLU A C 1
ATOM 3967 O O . GLU A 1 496 ? 22.621 -2.352 10.379 1.00 42.06 496 GLU A O 1
ATOM 3972 N N . CYS A 1 497 ? 23.838 -4.231 10.498 1.00 34.56 497 CYS A N 1
ATOM 3973 C CA . CYS A 1 497 ? 23.625 -4.514 11.905 1.00 34.56 497 CYS A CA 1
ATOM 3974 C C . CYS A 1 497 ? 24.257 -3.454 12.808 1.00 34.56 497 CYS A C 1
ATOM 3976 O O . CYS A 1 497 ? 25.250 -3.778 13.429 1.00 34.56 497 CYS A O 1
ATOM 3978 N N . TRP A 1 498 ? 23.686 -2.258 12.953 1.00 33.53 498 TRP A N 1
ATOM 3979 C CA . TRP A 1 498 ? 23.891 -1.405 14.127 1.00 33.53 498 TRP A CA 1
ATOM 3980 C C . TRP A 1 498 ? 22.530 -0.892 14.570 1.00 33.53 498 TRP A C 1
ATOM 3982 O O . TRP A 1 498 ? 21.949 -0.045 13.906 1.00 33.53 498 TRP A O 1
ATOM 3992 N N . MET A 1 499 ? 22.009 -1.481 15.643 1.00 30.88 499 MET A N 1
ATOM 3993 C CA . MET A 1 499 ? 21.191 -0.848 16.682 1.00 30.88 499 MET A CA 1
ATOM 3994 C C . MET A 1 499 ? 20.868 -1.952 17.691 1.00 30.88 499 MET A C 1
ATOM 3996 O O . MET A 1 499 ? 20.067 -2.853 17.438 1.00 30.88 499 MET A O 1
ATOM 4000 N N . THR A 1 500 ? 21.574 -1.918 18.817 1.00 31.23 500 THR A N 1
ATOM 4001 C CA . THR A 1 500 ? 21.242 -2.689 20.014 1.00 31.23 500 THR A CA 1
ATOM 4002 C C . THR A 1 500 ? 19.854 -2.275 20.504 1.00 31.23 500 THR A C 1
ATOM 4004 O O . THR A 1 500 ? 19.573 -1.075 20.531 1.00 31.23 500 THR A O 1
ATOM 4007 N N . PRO A 1 501 ? 18.982 -3.219 20.897 1.00 37.94 501 PRO A N 1
ATOM 4008 C CA . PRO A 1 501 ? 17.751 -2.864 21.590 1.00 37.94 501 PRO A CA 1
ATOM 4009 C C . PRO A 1 501 ? 18.110 -2.047 22.836 1.00 37.94 501 PRO A C 1
ATOM 4011 O O . PRO A 1 501 ? 19.035 -2.411 23.562 1.00 37.94 501 PRO A O 1
ATOM 4014 N N . PHE A 1 502 ? 17.413 -0.933 23.056 1.00 41.81 502 PHE A N 1
ATOM 4015 C CA . PHE A 1 502 ? 17.512 -0.212 24.317 1.00 41.81 502 PHE A CA 1
ATOM 4016 C C . PHE A 1 502 ? 16.711 -1.012 25.342 1.00 41.81 502 PHE A C 1
ATOM 4018 O O . PHE A 1 502 ? 15.512 -1.240 25.182 1.00 41.81 502 PHE A O 1
ATOM 4025 N N . VAL A 1 503 ? 17.423 -1.525 26.329 1.00 40.50 503 VAL A N 1
ATOM 4026 C CA . VAL A 1 503 ? 16.894 -2.303 27.440 1.00 40.50 503 VAL A CA 1
ATOM 4027 C C . VAL A 1 503 ? 17.273 -1.502 28.676 1.00 40.50 503 VAL A C 1
ATOM 4029 O O . VAL A 1 503 ? 18.395 -0.993 28.727 1.00 40.50 503 VAL A O 1
ATOM 4032 N N . ASP A 1 504 ? 16.351 -1.316 29.617 1.00 44.03 504 ASP A N 1
ATOM 4033 C CA . ASP A 1 504 ? 16.754 -0.737 30.898 1.00 44.03 504 ASP A CA 1
ATOM 4034 C C . ASP A 1 504 ? 17.713 -1.669 31.646 1.00 44.03 504 ASP A C 1
ATOM 4036 O O . ASP A 1 504 ? 17.949 -2.818 31.254 1.00 44.03 504 ASP A O 1
ATOM 4040 N N . ASP A 1 505 ? 18.268 -1.162 32.743 1.00 39.28 505 ASP A N 1
ATOM 4041 C CA . ASP A 1 505 ? 19.184 -1.913 33.602 1.00 39.28 505 ASP A CA 1
ATOM 4042 C C . ASP A 1 505 ? 18.546 -3.200 34.183 1.00 39.28 505 ASP A C 1
ATOM 4044 O O . ASP A 1 505 ? 19.268 -4.073 34.667 1.00 39.28 505 ASP A O 1
ATOM 4048 N N . ASP A 1 506 ? 17.219 -3.360 34.071 1.00 40.53 506 ASP A N 1
ATOM 4049 C CA . ASP A 1 506 ? 16.437 -4.498 34.564 1.00 40.53 506 ASP A CA 1
ATOM 4050 C C . ASP A 1 506 ? 16.051 -5.518 33.472 1.00 40.53 506 ASP A C 1
ATOM 4052 O O . ASP A 1 506 ? 15.398 -6.526 33.759 1.00 40.53 506 ASP A O 1
ATOM 4056 N N . GLY A 1 507 ? 16.463 -5.328 32.214 1.00 35.72 507 GLY A N 1
ATOM 4057 C CA . GLY A 1 507 ? 16.125 -6.271 31.142 1.00 35.72 507 GLY A CA 1
ATOM 4058 C C . GLY A 1 507 ? 14.749 -6.032 30.503 1.00 35.72 507 GLY A C 1
ATOM 4059 O O . GLY A 1 507 ? 14.314 -6.827 29.661 1.00 35.72 507 GLY A O 1
ATOM 4060 N N . THR A 1 508 ? 14.057 -4.955 30.879 1.00 41.84 508 THR A N 1
ATOM 4061 C CA . THR A 1 508 ? 12.730 -4.611 30.372 1.00 41.84 508 THR A CA 1
ATOM 4062 C C . THR A 1 508 ? 12.864 -3.873 29.047 1.00 41.84 508 THR A C 1
ATOM 4064 O O . THR A 1 508 ? 13.620 -2.911 28.901 1.00 41.84 508 THR A O 1
ATOM 4067 N N . LEU A 1 509 ? 12.107 -4.325 28.046 1.00 43.00 509 LEU A N 1
ATOM 4068 C CA . LEU A 1 509 ? 11.955 -3.597 26.793 1.00 43.00 509 LEU A CA 1
ATOM 4069 C C . LEU A 1 509 ? 11.149 -2.326 27.092 1.00 43.00 509 LEU A C 1
ATOM 4071 O O . LEU A 1 509 ? 9.920 -2.383 27.176 1.00 43.00 509 LEU A O 1
ATOM 4075 N N . LEU A 1 510 ? 11.836 -1.204 27.303 1.00 36.88 510 LEU A N 1
ATOM 4076 C CA . LEU A 1 510 ? 11.172 0.073 27.516 1.00 36.88 510 LEU A CA 1
ATOM 4077 C C . LEU A 1 510 ? 10.529 0.529 26.202 1.00 36.88 510 LEU A C 1
ATOM 4079 O O . LEU A 1 510 ? 11.190 0.927 25.247 1.00 36.88 510 LEU A O 1
ATOM 4083 N N . THR A 1 511 ? 9.208 0.372 26.224 1.00 36.53 511 THR A N 1
ATOM 4084 C CA . THR A 1 511 ? 8.174 1.145 25.547 1.00 36.53 511 THR A CA 1
ATOM 4085 C C . THR A 1 511 ? 8.072 1.110 24.013 1.00 36.53 511 THR A C 1
ATOM 4087 O O . THR A 1 511 ? 8.865 1.642 23.244 1.00 36.53 511 THR A O 1
ATOM 4090 N N . LEU A 1 512 ? 6.907 0.634 23.557 1.00 40.28 512 LEU A N 1
ATOM 4091 C CA . LEU A 1 512 ? 6.084 1.511 22.726 1.00 40.28 512 LEU A CA 1
ATOM 4092 C C . LEU A 1 512 ? 5.759 2.742 23.594 1.00 40.28 512 LEU A C 1
ATOM 4094 O O . LEU A 1 512 ? 5.044 2.560 24.581 1.00 40.28 512 LEU A O 1
ATOM 4098 N N . PHE A 1 513 ? 6.328 3.908 23.248 1.00 39.19 513 PHE A N 1
ATOM 4099 C CA . PHE A 1 513 ? 6.288 5.264 23.866 1.00 39.19 513 PHE A CA 1
ATOM 4100 C C . PHE A 1 513 ? 7.548 5.800 24.554 1.00 39.19 513 PHE A C 1
ATOM 4102 O O . PHE A 1 513 ? 7.851 5.417 25.703 1.00 39.19 513 PHE A O 1
#

Organism: Babesia ovis (NCBI:txid5869)

Secondary structure (DSSP, 8-state):
---HHHHHTTGGGS--------------PPPPPPPTTHHHHHHHHHHHH----TT--HHHHHHHTTT-HHHHHHHHHHTHHHHHHHHHT-SS-TTGGGGGGS---SS-S------HHHHHHHHHHHHHHHHHHHT--HHHHHHHHHTTHHHHHHHHHHHHHTTTTS--HHHHHHHHHHHHHHGGGGGGSTT--HHHHHHHHHTSHHHHHIIIIIIGGGGTS--HHHHHHHHHHHHHHHHHHHHH--TTHHHHHHHHSHHHHHHHHHHH-STTS-HHHHHHHHHHHHHHHHHHHHTT-GGGS-HHHHHHHHHHHHHHHHHHHHHHHHHTTS---THHHHHHHHHHHHHHHHHHHHHHHHHHHHT-TTTTHHHHHHTSTTTS--B----------S-S-S----SS-B---EEE--STT---EEESS-GGGGTTS-----EE-TTTS--EESSHHHHHHHIIIIIHHHHHHHHS--GGGS-----SS----SS--S--------B-TTS-B----

pLDDT: mean 76.69, std 21.23, range [23.0, 97.69]

Radius of gyration: 25.44 Å; chains: 1; bounding box: 63×63×74 Å

Sequence (513 aa):
MGLVSFRHVYARTKYEEDNPAENTATSVVPPEEPDKDVDIEYLKELFFHSKLRPALDWAGLCLNKQHDFKFWANVSHSLGLFVLKSIFNADIPFEDSRVLRGVPSPDTGSVQSVNYIEEIKVRTSFVLLSGMLANRIPGSLRLIVRCNGYQYFEHRVSTIMREFPNFDVEALCFNMNALRTLLPFLQECQPVKLSNICHRFITSAFWRLMWLEVGVHLKDNPNTQRSQLFCTFLELASTICFGARSPTLLKRLFTSCLDSLWDPICSVLSWRVDPKVSCRVVTFIADLLIMGHQDGCIDLLTKQCLSKLMNFATKAHSAGEKYLDRYATQTLDEKNEFYHHYAVIAVEMLDDLAVVLKGMLDGSPDENMHLLYDISSLGTAKMTLPPCEVNDNESGPRYDYSDTRVFPRVLPCFNVGCKRVFHLDMPELHLEGDFPDFSYCDRCGITTYCSPECATSHWDSSHKDICAFLRAPPTFARFVPAIHEDGVPILQTIDECWMTPFVDDDGTLLTLF

InterPro domains:
  IPR002893 Zinc finger, MYND-type [PF01753] (439-467)
  IPR002893 Zinc finger, MYND-type [PS50865] (413-467)

Foldseek 3Di:
DLPPPVVVVPPVPPDDDDDDDDDDDDDDDDPDDPDPCVVVVQVCCLQVVVDDDPPDDLLVVLVVCLVVVQVLLCCLQPPLLVLLLLQLPPPDDPVCLVVVVDDDPPPDPDDPCPPVSSNVSNVSSVSSLLSLLQQLAVLSLLLCVLLVVLVVLLLQLLVQVVPPPDGDLVSNLSSLSNNLSNLLNLVVPVQFQLQLLLVLQLLFPVVVCLLPVLQLCCLVPPDPSSLSSSLSVLSSNLSSCVRRHDLCRLLCCLQFPVCLVQVSLLSNLALSHQLLSLLSSLQSVLSSCLSCVVSVNNVSQDLVSLVSSLVSLVRRLVVLVVVLVVVVVDDDDPVVVLSVLSSVVSNLSSVLVNVQSVCVSVPNNPPSNVSSCLSYPNLADDEDDDDDPDDDDDPHRPDHSDSSHRHFHKQAANQSPDGDIAGPVCNVVVVPDDSQPWDADPQQSNHIHSDVVSVVNCCVVPCVVCSVCSNNPDNSSHNDDPPDVSDDRSSNRGPPPDDDQDAPPVRRRPDPD